Protein AF-A0AA46L7E5-F1 (afdb_monomer_lite)

Sequence (492 aa):
MTQLFRNDEACEFFYNITLTAKQRVIIDELVQMNSEMVGSKPFGYLLYDNNTFPVLTGLNRDFFAENYMAILQAMQTAGTYDSYTLVIEQVVGNGVGIQYSSPRPRHLVINIYNVESYQSRLITPSNLWLVTPSNFGLLVPQPVSEFKLAQLTKILEVLANPSGTYLEITFIEPILPNAVTISGVPASVFRGDTGMLSATVTYSDGNSSTTAEDSGIVTWSSSDESILTIDSSGNFTALDAGSVTATALATSTDPAYGNNISGDATFDISPVVPSSIVVSSFPDTVFADDTGTLTATVTYVDDHVISTSDNPSVVQWTSSNESILTIDSNGAYRAIAGGDVTVTALAVSEDETYDDSVFQTITKTIIAVVPTAVSITTPVLELAVGDTGRTTASVTYNNGIAVSSTDNPSVVNWSSSDSTKASIDANGYYSALAKSDEVTFTATSSENATLSNGATFKITDFDYTKTKLITPSNLWLITPANEGIAVPLETK

Secondary structure (DSSP, 8-state):
--SS--S-HHHHHHHHHHHHHHHHHHHHHHHHHHHHHTT-HHHHHHHHHTT--GGGTTS-HHHHHHHHHHHHHHHHTTTSHHHHHHHHHHHH-TT-EEEEEEEETTEEEEEEE--EEEES--B-TTS-BPPPTT-----EEEEPPHHHHHHHHHHHHHHHGGGTPEEEEEEE----EEEEEEE---S-EETT-EEE-EEEEEETTS-EEETTT-GGG-EEEES-TTTEEE-TTSEEEE-SSEEEEEEEEEE-SSTTT--EEEEEEEEEEEP--EEEEEEPPPPS--BTT-EEE--EEEEETTS-EEETTT-GGGSEEEES-TTTEEE-TTSEEEE-SSEEEEEEEEEE-SSTT---EEEEEEEEEEBPP-EEEEEEE---SEEETT-EEE-EEEEEETTS-EEETTT-GGGEEEEES-TTTEEE-TTSEEEE-S-EEEEEEEEEESS-TT-EEEEEEEEEPP-TTSS-----TT--EEPTT--EE-------

Foldseek 3Di:
DPPDDDPDVVRVVVVVVVVVVVVVVVVVVVVVVVVVLVQALVVQLVCVVVCVDVLLPPFDSSLSSNQVVLLVVLLVVFPDPVSLVSLLCSLQHPPWDWDWDDPDPLEIEIEIEDSWYWDQWDADPVRDTDADPVRRRDGDTDHRDPSSVVSSVSSSVSSSVVVNHHYDYHYDYAKAFDAKDKDFFDPAAAAFDKTFIKIWTAIPVRDIDILVRPLVQWAKDKPDVCQKDADSSRIMHGHHFAKIKMKTWGAGPDVSVGDIYIDIDIHGYHYKWWDEKDKDADDPAAAAFDKDFMKMWTAIPVRDIDILVRPLQQKDKDKPDVCQKDADSSRIMHGHAFDKMKMKIKGTGPDPVDRHIYMDIDMDTHHYKDWDAKDKPADDQEAEAFDKDFIKMWTAIPVRDIDICQVPLLQWDKDKPDVCQKDADSSRIIHGHDFDQWMWIKIAGNRDRVHIDIHIHGYDYDDPPPDDDDDDPDDWDQDPVRDTDDDDDDDD

Organism: Vibrio parahaemolyticus (NCBI:txid670)

InterPro domains:
  IPR003343 Bacterial Ig-like domain, group 2 [PF02368] (180-252)
  IPR003343 Bacterial Ig-like domain, group 2 [SM00635] (176-260)
  IPR003343 Bacterial Ig-like domain, group 2 [SM00635] (273-364)
  IPR008964 Invasin/intimin cell-adhesion fragments [SSF49373] (176-252)
  IPR008964 Invasin/intimin cell-adhesion fragments [SSF49373] (276-349)

pLDDT: mean 83.21, std 15.6, range [32.59, 98.25]

Radius of gyration: 61.09 Å; chains: 1; bounding box: 102×87×182 Å

Structure (mmCIF, N/CA/C/O backbone):
data_AF-A0AA46L7E5-F1
#
_entry.id   AF-A0AA46L7E5-F1
#
loop_
_atom_site.group_PDB
_atom_site.id
_atom_site.type_symbol
_atom_site.label_atom_id
_atom_site.label_alt_id
_atom_site.label_comp_id
_atom_site.label_asym_id
_atom_site.label_entity_id
_atom_site.label_seq_id
_atom_site.pdbx_PDB_ins_code
_atom_site.Cartn_x
_atom_site.Cartn_y
_atom_site.Cartn_z
_atom_site.occupancy
_atom_site.B_iso_or_equiv
_atom_site.auth_seq_id
_atom_site.auth_comp_id
_atom_site.auth_asym_id
_atom_site.auth_atom_id
_atom_site.pdbx_PDB_model_num
ATOM 1 N N . MET A 1 1 ? 42.877 55.327 -77.565 1.00 43.31 1 MET A N 1
ATOM 2 C CA . MET A 1 1 ? 43.910 55.830 -76.632 1.00 43.31 1 MET A CA 1
ATOM 3 C C . MET A 1 1 ? 45.149 56.220 -77.447 1.00 43.31 1 MET A C 1
ATOM 5 O O . MET A 1 1 ? 46.224 55.681 -77.246 1.00 43.31 1 MET A O 1
ATOM 9 N N . THR A 1 2 ? 44.975 57.097 -78.443 1.00 44.97 2 THR A N 1
ATOM 10 C CA . THR A 1 2 ? 45.893 57.180 -79.604 1.00 44.97 2 THR A CA 1
ATOM 11 C C . THR A 1 2 ? 46.382 58.604 -79.880 1.00 44.97 2 THR A C 1
ATOM 13 O O . THR A 1 2 ? 46.751 58.927 -81.001 1.00 44.97 2 THR A O 1
ATOM 16 N N . GLN A 1 3 ? 46.379 59.473 -78.864 1.00 51.75 3 GLN A N 1
ATOM 17 C CA . GLN A 1 3 ? 46.924 60.836 -78.961 1.00 51.75 3 GLN A CA 1
ATOM 18 C C . GLN A 1 3 ? 47.717 61.264 -77.711 1.00 51.75 3 GLN A C 1
ATOM 20 O O . GLN A 1 3 ? 47.753 62.446 -77.389 1.00 51.75 3 GLN A O 1
ATOM 25 N N . LEU A 1 4 ? 48.345 60.331 -76.984 1.00 47.75 4 LEU A N 1
ATOM 26 C CA . LEU A 1 4 ? 49.002 60.657 -75.705 1.00 47.75 4 LEU A CA 1
ATOM 27 C C . LEU A 1 4 ? 50.494 60.320 -75.602 1.00 47.75 4 LEU A C 1
ATOM 29 O O . LEU A 1 4 ? 51.056 60.503 -74.532 1.00 47.75 4 LEU A O 1
ATOM 33 N N . PHE A 1 5 ? 51.165 59.912 -76.684 1.00 53.59 5 PHE A N 1
ATOM 34 C CA . PHE A 1 5 ? 52.595 59.584 -76.628 1.00 53.59 5 PHE A CA 1
ATOM 35 C C . PHE A 1 5 ? 53.311 60.070 -77.898 1.00 53.59 5 PHE A C 1
ATOM 37 O O . PHE A 1 5 ? 53.103 59.532 -78.983 1.00 53.59 5 PHE A O 1
ATOM 44 N N . ARG A 1 6 ? 54.101 61.147 -77.777 1.00 56.53 6 ARG A N 1
ATOM 45 C CA . ARG A 1 6 ? 55.075 61.583 -78.797 1.00 56.53 6 ARG A CA 1
ATOM 46 C C . ARG A 1 6 ? 56.381 60.792 -78.608 1.00 56.53 6 ARG A C 1
ATOM 48 O O . ARG A 1 6 ? 56.635 60.338 -77.499 1.00 56.53 6 ARG A O 1
ATOM 55 N N . ASN A 1 7 ? 57.179 60.656 -79.676 1.00 57.34 7 ASN A N 1
ATOM 56 C CA . ASN A 1 7 ? 58.499 59.994 -79.721 1.00 57.34 7 ASN A CA 1
ATOM 57 C C . ASN A 1 7 ? 59.525 60.640 -78.767 1.00 57.34 7 ASN A C 1
ATOM 59 O O . ASN A 1 7 ? 60.397 61.393 -79.193 1.00 57.34 7 ASN A O 1
ATOM 63 N N . ASP A 1 8 ? 59.399 60.346 -77.483 1.00 62.34 8 ASP A N 1
ATOM 64 C CA . ASP A 1 8 ? 60.359 60.641 -76.426 1.00 62.34 8 ASP A CA 1
ATOM 65 C C . ASP A 1 8 ? 60.754 59.291 -75.801 1.00 62.34 8 ASP A C 1
ATOM 67 O O . ASP A 1 8 ? 59.879 58.442 -75.601 1.00 62.34 8 ASP A O 1
ATOM 71 N N . GLU A 1 9 ? 62.039 59.061 -75.517 1.00 66.19 9 GLU A N 1
ATOM 72 C CA . GLU A 1 9 ? 62.555 57.794 -74.958 1.00 66.19 9 GLU A CA 1
ATOM 73 C C . GLU A 1 9 ? 61.801 57.388 -73.677 1.00 66.19 9 GLU A C 1
ATOM 75 O O . GLU A 1 9 ? 61.562 56.205 -73.422 1.00 66.19 9 GLU A O 1
ATOM 80 N N . ALA A 1 10 ? 61.324 58.372 -72.906 1.00 60.06 10 ALA A N 1
ATOM 81 C CA . ALA A 1 10 ? 60.488 58.134 -71.734 1.00 60.06 10 ALA A CA 1
ATOM 82 C C . ALA A 1 10 ? 59.129 57.492 -72.085 1.00 60.06 10 ALA A C 1
ATOM 84 O O . ALA A 1 10 ? 58.644 56.624 -71.359 1.00 60.06 10 ALA A O 1
ATOM 85 N N . CYS A 1 11 ? 58.509 57.874 -73.204 1.00 58.53 11 CYS A N 1
ATOM 86 C CA . CYS A 1 11 ? 57.233 57.307 -73.645 1.00 58.53 11 CYS A CA 1
ATOM 87 C C . CYS A 1 11 ? 57.388 55.865 -74.145 1.00 58.53 11 CYS A C 1
ATOM 89 O O . CYS A 1 11 ? 56.507 55.043 -73.896 1.00 58.53 11 CYS A O 1
ATOM 91 N N . GLU A 1 12 ? 58.503 55.538 -74.800 1.00 64.88 12 GLU A N 1
ATOM 92 C CA . GLU A 1 12 ? 58.805 54.168 -75.231 1.00 64.88 12 GLU A CA 1
ATOM 93 C C . GLU A 1 12 ? 59.074 53.250 -74.024 1.00 64.88 12 GLU A C 1
ATOM 95 O O . GLU A 1 12 ? 58.585 52.119 -73.975 1.00 64.88 12 GLU A O 1
ATOM 100 N N . PHE A 1 13 ? 59.739 53.767 -72.984 1.00 70.56 13 PHE A N 1
ATOM 101 C CA . PHE A 1 13 ? 59.918 53.077 -71.703 1.00 70.56 13 PHE A CA 1
ATOM 102 C C . PHE A 1 13 ? 58.582 52.788 -70.995 1.00 70.56 13 PHE A C 1
ATOM 104 O O . PHE A 1 13 ? 58.313 51.639 -70.636 1.00 70.56 13 PHE A O 1
ATOM 111 N N . PHE A 1 14 ? 57.698 53.784 -70.846 1.00 66.12 14 PHE A N 1
ATOM 112 C CA . PHE A 1 14 ? 56.373 53.572 -70.243 1.00 66.12 14 PHE A CA 1
ATOM 113 C C . PHE A 1 14 ? 55.465 52.679 -71.099 1.00 66.12 14 PHE A C 1
ATOM 115 O O . PHE A 1 14 ? 54.704 51.879 -70.548 1.00 66.12 14 PHE A O 1
ATOM 122 N N . TYR A 1 15 ? 55.561 52.756 -72.430 1.00 70.94 15 TYR A N 1
ATOM 123 C CA . TYR A 1 15 ? 54.863 51.848 -73.338 1.00 70.94 15 TYR A CA 1
ATOM 124 C C . TYR A 1 15 ? 55.330 50.402 -73.140 1.00 70.94 15 TYR A C 1
ATOM 126 O O . TYR A 1 15 ? 54.492 49.530 -72.924 1.00 70.94 15 TYR A O 1
ATOM 134 N N . ASN A 1 16 ? 56.642 50.150 -73.098 1.00 73.31 16 ASN A N 1
ATOM 135 C CA . ASN A 1 16 ? 57.203 48.814 -72.875 1.00 73.31 16 ASN A CA 1
ATOM 136 C C . ASN A 1 16 ? 56.891 48.261 -71.476 1.00 73.31 16 ASN A C 1
ATOM 138 O O . ASN A 1 16 ? 56.577 47.076 -71.351 1.00 73.31 16 ASN A O 1
ATOM 142 N N . ILE A 1 17 ? 56.887 49.100 -70.432 1.00 71.88 17 ILE A N 1
ATOM 143 C CA . ILE A 1 17 ? 56.414 48.707 -69.093 1.00 71.88 17 ILE A CA 1
ATOM 144 C C . ILE A 1 17 ? 54.936 48.324 -69.139 1.00 71.88 17 ILE A C 1
ATOM 146 O O . ILE A 1 17 ? 54.565 47.272 -68.629 1.00 71.88 17 ILE A O 1
ATOM 150 N N . THR A 1 18 ? 54.092 49.138 -69.777 1.00 68.00 18 THR A N 1
ATOM 151 C CA . THR A 1 18 ? 52.650 48.865 -69.886 1.00 68.00 18 THR A CA 1
ATOM 152 C C . THR A 1 18 ? 52.386 47.588 -70.687 1.00 68.00 18 THR A C 1
ATOM 154 O O . THR A 1 18 ? 51.495 46.813 -70.346 1.00 68.00 18 THR A O 1
ATOM 157 N N . LEU A 1 19 ? 53.173 47.337 -71.734 1.00 68.62 19 LEU A N 1
ATOM 158 C CA . LEU A 1 19 ? 53.066 46.153 -72.583 1.00 68.62 19 LEU A CA 1
ATOM 159 C C . LEU A 1 19 ? 53.529 44.888 -71.843 1.00 68.62 19 LEU A C 1
ATOM 161 O O . LEU A 1 19 ? 52.835 43.875 -71.884 1.00 68.62 19 LEU A O 1
ATOM 165 N N . THR A 1 20 ? 54.620 44.977 -71.078 1.00 70.06 20 THR A N 1
ATOM 166 C CA . THR A 1 20 ? 55.113 43.893 -70.208 1.00 70.06 20 THR A CA 1
ATOM 167 C C . THR A 1 20 ? 54.146 43.614 -69.054 1.00 70.06 20 THR A C 1
ATOM 169 O O . THR A 1 20 ? 53.881 42.457 -68.733 1.00 70.06 20 THR A O 1
ATOM 172 N N . ALA A 1 21 ? 53.572 44.657 -68.446 1.00 62.97 21 ALA A N 1
ATOM 173 C CA . ALA A 1 21 ? 52.558 44.524 -67.405 1.00 62.97 21 ALA A CA 1
ATOM 174 C C . ALA A 1 21 ? 51.291 43.847 -67.950 1.00 62.97 21 ALA A C 1
ATOM 176 O O . ALA A 1 21 ? 50.800 42.907 -67.337 1.00 62.97 21 ALA A O 1
ATOM 177 N N . LYS A 1 22 ? 50.813 44.242 -69.140 1.00 66.25 22 LYS A N 1
ATOM 178 C CA . LYS A 1 22 ? 49.692 43.567 -69.816 1.00 66.25 22 LYS A CA 1
ATOM 179 C C . LYS A 1 22 ? 49.995 42.108 -70.148 1.00 66.25 22 LYS A C 1
ATOM 181 O O . LYS A 1 22 ? 49.126 41.268 -69.966 1.00 66.25 22 LYS A O 1
ATOM 186 N N . GLN A 1 23 ? 51.203 41.794 -70.617 1.00 66.94 23 GLN A N 1
ATOM 187 C CA . GLN A 1 23 ? 51.601 40.408 -70.885 1.00 66.94 23 GLN A CA 1
ATOM 188 C C . GLN A 1 23 ? 51.625 39.559 -69.612 1.00 66.94 23 GLN A C 1
ATOM 190 O O . GLN A 1 23 ? 51.141 38.433 -69.644 1.00 66.94 23 GLN A O 1
ATOM 195 N N . ARG A 1 24 ? 52.135 40.092 -68.492 1.00 66.31 24 ARG A N 1
ATOM 196 C CA . ARG A 1 24 ? 52.087 39.395 -67.198 1.00 66.31 24 ARG A CA 1
ATOM 197 C C . ARG A 1 24 ? 50.654 39.153 -66.732 1.00 66.31 24 ARG A C 1
ATOM 199 O O . ARG A 1 24 ? 50.342 38.020 -66.409 1.00 66.31 24 ARG A O 1
ATOM 206 N N . VAL A 1 25 ? 49.782 40.162 -66.807 1.00 69.31 25 VAL A N 1
ATOM 207 C CA . VAL A 1 25 ? 48.358 40.015 -66.454 1.00 69.31 25 VAL A CA 1
ATOM 208 C C . VAL A 1 25 ? 47.678 38.943 -67.308 1.00 69.31 25 VAL A C 1
ATOM 210 O O . VAL A 1 25 ? 46.998 38.091 -66.760 1.00 69.31 25 VAL A O 1
ATOM 213 N N . ILE A 1 26 ? 47.921 38.913 -68.623 1.00 68.88 26 ILE A N 1
ATOM 214 C CA . ILE A 1 26 ? 47.362 37.877 -69.508 1.00 68.88 26 ILE A CA 1
ATOM 215 C C . ILE A 1 26 ? 47.896 36.483 -69.152 1.00 68.88 26 ILE A C 1
ATOM 217 O O . ILE A 1 26 ? 47.147 35.516 -69.203 1.00 68.88 26 ILE A O 1
ATOM 221 N N . ILE A 1 27 ? 49.182 36.347 -68.810 1.00 66.44 27 ILE A N 1
ATOM 222 C CA . ILE A 1 27 ? 49.752 35.058 -68.391 1.00 66.44 27 ILE A CA 1
ATOM 223 C C . ILE A 1 27 ? 49.135 34.607 -67.066 1.00 66.44 27 ILE A C 1
ATOM 225 O O . ILE A 1 27 ? 48.743 33.449 -66.962 1.00 66.44 27 ILE A O 1
ATOM 229 N N . ASP A 1 28 ? 49.015 35.503 -66.089 1.00 68.25 28 ASP A N 1
ATOM 230 C CA . ASP A 1 28 ? 48.413 35.201 -64.791 1.00 68.25 28 ASP A CA 1
ATOM 231 C C . ASP A 1 28 ? 46.927 34.833 -64.953 1.00 68.25 28 ASP A C 1
ATOM 233 O O . ASP A 1 28 ? 46.488 33.833 -64.394 1.00 68.25 28 ASP A O 1
ATOM 237 N N . GLU A 1 29 ? 46.183 35.549 -65.804 1.00 66.62 29 GLU A N 1
ATOM 238 C CA . GLU A 1 29 ? 44.801 35.223 -66.181 1.00 66.62 29 GLU A CA 1
ATOM 239 C C . GLU A 1 29 ? 44.703 33.883 -66.922 1.00 66.62 29 GLU A C 1
ATOM 241 O O . GLU A 1 29 ? 43.792 33.114 -66.653 1.00 66.62 29 GLU A O 1
ATOM 246 N N . LEU A 1 30 ? 45.634 33.545 -67.820 1.00 65.19 30 LEU A N 1
ATOM 247 C CA . LEU A 1 30 ? 45.644 32.251 -68.516 1.00 65.19 30 LEU A CA 1
ATOM 248 C C . LEU A 1 30 ? 46.002 31.090 -67.585 1.00 65.19 30 LEU A C 1
ATOM 250 O O . LEU A 1 30 ? 45.435 30.008 -67.716 1.00 65.19 30 LEU A O 1
ATOM 254 N N . VAL A 1 31 ? 46.933 31.293 -66.650 1.00 69.12 31 VAL A N 1
ATOM 255 C CA . VAL A 1 31 ? 47.264 30.314 -65.606 1.00 69.12 31 VAL A CA 1
ATOM 256 C C . VAL A 1 31 ? 46.072 30.135 -64.678 1.00 69.12 31 VAL A C 1
ATOM 258 O O . VAL A 1 31 ? 45.721 28.998 -64.368 1.00 69.12 31 VAL A O 1
ATOM 261 N N . GLN A 1 32 ? 45.412 31.231 -64.305 1.00 69.00 32 GLN A N 1
ATOM 262 C CA . GLN A 1 32 ? 44.187 31.210 -63.525 1.00 69.00 32 GLN A CA 1
ATOM 263 C C . GLN A 1 32 ? 43.074 30.474 -64.280 1.00 69.00 32 GLN A C 1
ATOM 265 O O . GLN A 1 32 ? 42.557 29.494 -63.759 1.00 69.00 32 GLN A O 1
ATOM 270 N N . MET A 1 33 ? 42.786 30.826 -65.533 1.00 66.19 33 MET A N 1
ATOM 271 C CA . MET A 1 33 ? 41.812 30.134 -66.383 1.00 66.19 33 MET A CA 1
ATOM 272 C C . MET A 1 33 ? 42.155 28.654 -66.549 1.00 66.19 33 MET A C 1
ATOM 274 O O . MET A 1 33 ? 41.268 27.814 -66.500 1.00 66.19 33 MET A O 1
ATOM 278 N N . ASN A 1 34 ? 43.429 28.300 -66.722 1.00 68.62 34 ASN A N 1
ATOM 279 C CA . ASN A 1 34 ? 43.850 26.904 -66.794 1.00 68.62 34 ASN A CA 1
ATOM 280 C C . ASN A 1 34 ? 43.632 26.182 -65.457 1.00 68.62 34 ASN A C 1
ATOM 282 O O . ASN A 1 34 ? 43.155 25.054 -65.451 1.00 68.62 34 ASN A O 1
ATOM 286 N N . SER A 1 35 ? 43.927 26.832 -64.331 1.00 66.12 35 SER A N 1
ATOM 287 C CA . SER A 1 35 ? 43.654 26.287 -62.997 1.00 66.12 35 SER A CA 1
ATOM 288 C C . SER A 1 35 ? 42.159 26.200 -62.678 1.00 66.12 35 SER A C 1
ATOM 290 O O . SER A 1 35 ? 41.757 25.310 -61.947 1.00 66.12 35 SER A O 1
ATOM 292 N N . GLU A 1 36 ? 41.333 27.067 -63.266 1.00 69.12 36 GLU A N 1
ATOM 293 C CA . GLU A 1 36 ? 39.870 27.037 -63.167 1.00 69.12 36 GLU A CA 1
ATOM 294 C C . GLU A 1 36 ? 39.262 25.991 -64.120 1.00 69.12 36 GLU A C 1
ATOM 296 O O . GLU A 1 36 ? 38.233 25.388 -63.818 1.00 69.12 36 GLU A O 1
ATOM 301 N N . MET A 1 37 ? 39.906 25.730 -65.265 1.00 72.88 37 MET A N 1
ATOM 302 C CA . MET A 1 37 ? 39.541 24.649 -66.185 1.00 72.88 37 MET A CA 1
ATOM 303 C C . MET A 1 37 ? 39.915 23.275 -65.622 1.00 72.88 37 MET A C 1
ATOM 305 O O . MET A 1 37 ? 39.146 22.321 -65.777 1.00 72.88 37 MET A O 1
ATOM 309 N N . VAL A 1 38 ? 41.072 23.153 -64.969 1.00 74.12 38 VAL A N 1
ATOM 310 C CA . VAL A 1 38 ? 41.495 21.934 -64.273 1.00 74.12 38 VAL A CA 1
ATOM 311 C C . VAL A 1 38 ? 40.692 21.801 -62.978 1.00 74.12 38 VAL A C 1
ATOM 313 O O . VAL A 1 38 ? 40.828 22.572 -62.045 1.00 74.12 38 VAL A O 1
ATOM 316 N N . GLY A 1 39 ? 39.832 20.796 -62.933 1.00 70.88 39 GLY A N 1
ATOM 317 C CA . GLY A 1 39 ? 38.828 20.572 -61.894 1.00 70.88 39 GLY A CA 1
ATOM 318 C C . GLY A 1 39 ? 37.411 20.857 -62.385 1.00 70.88 39 GLY A C 1
ATOM 319 O O . GLY A 1 39 ? 36.447 20.518 -61.704 1.00 70.88 39 GLY A O 1
ATOM 320 N N . SER A 1 40 ? 37.259 21.429 -63.585 1.00 81.31 40 SER A N 1
ATOM 321 C CA . SER A 1 40 ? 35.950 21.721 -64.159 1.00 81.31 40 SER A CA 1
ATOM 322 C C . SER A 1 40 ? 35.300 20.482 -64.787 1.00 81.31 40 SER A C 1
ATOM 324 O O . SER A 1 40 ? 35.939 19.676 -65.472 1.00 81.31 40 SER A O 1
ATOM 326 N N . LYS A 1 41 ? 33.976 20.374 -64.630 1.00 84.62 41 LYS A N 1
ATOM 327 C CA . LYS A 1 41 ? 33.160 19.322 -65.256 1.00 84.62 41 LYS A CA 1
ATOM 328 C C . LYS A 1 41 ? 33.335 19.246 -66.788 1.00 84.62 41 LYS A C 1
ATOM 330 O O . LYS A 1 41 ? 33.480 18.138 -67.304 1.00 84.62 41 LYS A O 1
ATOM 335 N N . PRO A 1 42 ? 33.382 20.370 -67.543 1.00 85.12 42 PRO A N 1
ATOM 336 C CA . PRO A 1 42 ? 33.633 20.340 -68.987 1.00 85.12 42 PRO A CA 1
ATOM 337 C C . PRO A 1 42 ? 34.964 19.694 -69.376 1.00 85.12 42 PRO A C 1
ATOM 339 O O . PRO A 1 42 ? 35.022 18.971 -70.370 1.00 85.12 42 PRO A O 1
ATOM 342 N N . PHE A 1 43 ? 36.024 19.915 -68.595 1.00 84.75 43 PHE A N 1
ATOM 343 C CA . PHE A 1 43 ? 37.308 19.271 -68.853 1.00 84.75 43 PHE A CA 1
ATOM 344 C C . PHE A 1 43 ? 37.246 17.765 -68.574 1.00 84.75 43 PHE A C 1
ATOM 346 O O . PHE A 1 43 ? 37.722 16.970 -69.383 1.00 84.75 43 PHE A O 1
ATOM 353 N N . GLY A 1 44 ? 36.570 17.355 -67.497 1.00 85.38 44 GLY A N 1
ATOM 354 C CA . GLY A 1 44 ? 36.298 15.944 -67.214 1.00 85.38 44 GLY A CA 1
ATOM 355 C C . GLY A 1 44 ? 35.555 15.234 -68.356 1.00 85.38 44 GLY A C 1
ATOM 356 O O . GLY A 1 44 ? 35.939 14.135 -68.757 1.00 85.38 44 GLY A O 1
ATOM 357 N N . TYR A 1 45 ? 34.550 15.887 -68.949 1.00 86.50 45 TYR A N 1
ATOM 358 C CA . TYR A 1 45 ? 33.862 15.372 -70.137 1.00 86.50 45 TYR A CA 1
ATOM 359 C C . TYR A 1 45 ? 34.788 15.189 -71.333 1.00 86.50 45 TYR A C 1
ATOM 361 O O . TYR A 1 45 ? 34.729 14.157 -71.994 1.00 86.50 45 TYR A O 1
ATOM 369 N N . LEU A 1 46 ? 35.663 16.161 -71.594 1.00 86.00 46 LEU A N 1
ATOM 370 C CA . LEU A 1 46 ? 36.619 16.073 -72.691 1.00 86.00 46 LEU A CA 1
ATOM 371 C C . LEU A 1 46 ? 37.563 14.876 -72.514 1.00 86.00 46 LEU A C 1
ATOM 373 O O . LEU A 1 46 ? 37.830 14.159 -73.478 1.00 86.00 46 LEU A O 1
ATOM 377 N N . LEU A 1 47 ? 38.048 14.637 -71.293 1.00 86.38 47 LEU A N 1
ATOM 378 C CA . LEU A 1 47 ? 38.907 13.491 -70.989 1.00 86.38 47 LEU A CA 1
ATOM 379 C C . LEU A 1 47 ? 38.188 12.157 -71.227 1.00 86.38 47 LEU A C 1
ATOM 381 O O . LEU A 1 47 ? 38.783 11.234 -71.795 1.00 86.38 47 LEU A O 1
ATOM 385 N N . TYR A 1 48 ? 36.916 12.080 -70.825 1.00 86.19 48 TYR A N 1
ATOM 386 C CA . TYR A 1 48 ? 36.068 10.906 -71.020 1.00 86.19 48 TYR A CA 1
ATOM 387 C C . TYR A 1 48 ? 35.779 10.644 -72.501 1.00 86.19 48 TYR A C 1
ATOM 389 O O . TYR A 1 48 ? 36.026 9.544 -72.990 1.00 86.19 48 TYR A O 1
ATOM 397 N N . ASP A 1 49 ? 35.310 11.660 -73.230 1.00 86.56 49 ASP A N 1
ATOM 398 C CA . ASP A 1 49 ? 34.882 11.543 -74.630 1.00 86.56 49 ASP A CA 1
ATOM 399 C C . ASP A 1 49 ? 36.050 11.188 -75.562 1.00 86.56 49 ASP A C 1
ATOM 401 O O . ASP A 1 49 ? 35.869 10.473 -76.546 1.00 86.56 49 ASP A O 1
ATOM 405 N N . ASN A 1 50 ? 37.269 11.628 -75.226 1.00 87.50 50 ASN A N 1
ATOM 406 C CA . ASN A 1 50 ? 38.488 11.246 -75.944 1.00 87.50 50 ASN A CA 1
ATOM 407 C C . ASN A 1 50 ? 39.041 9.868 -75.535 1.00 87.50 50 ASN A C 1
ATOM 409 O O . ASN A 1 50 ? 40.104 9.481 -76.014 1.00 87.50 50 ASN A O 1
ATOM 413 N N . ASN A 1 51 ? 38.354 9.131 -74.652 1.00 82.88 51 ASN A N 1
ATOM 414 C CA . ASN A 1 51 ? 38.782 7.833 -74.128 1.00 82.88 51 ASN A CA 1
ATOM 415 C C . ASN A 1 51 ? 40.235 7.854 -73.612 1.00 82.88 51 ASN A C 1
ATOM 417 O O . ASN A 1 51 ? 41.020 6.935 -73.854 1.00 82.88 51 ASN A O 1
ATOM 421 N N . THR A 1 52 ? 40.605 8.934 -72.912 1.00 85.06 52 THR A N 1
ATOM 422 C CA . THR A 1 52 ? 41.993 9.180 -72.474 1.00 85.06 52 THR A CA 1
ATOM 423 C C . THR A 1 52 ? 42.490 8.085 -71.520 1.00 85.06 52 THR A C 1
ATOM 425 O O . THR A 1 52 ? 43.682 7.786 -71.483 1.00 85.06 52 THR A O 1
ATOM 428 N N . PHE A 1 53 ? 41.571 7.441 -70.790 1.00 82.31 53 PHE A N 1
ATOM 429 C CA . PHE A 1 53 ? 41.854 6.357 -69.849 1.00 82.31 53 PHE A CA 1
ATOM 430 C C . PHE A 1 53 ? 41.054 5.097 -70.219 1.00 82.31 53 PHE A C 1
ATOM 432 O O . PHE A 1 53 ? 39.973 4.877 -69.672 1.00 82.31 53 PHE A O 1
ATOM 439 N N . PRO A 1 54 ? 41.581 4.228 -71.106 1.00 80.12 54 PRO A N 1
ATOM 440 C CA . PRO A 1 54 ? 40.865 3.037 -71.576 1.00 80.12 54 PRO A CA 1
ATOM 441 C C . PRO A 1 54 ? 40.452 2.063 -70.462 1.00 80.12 54 PRO A C 1
ATOM 443 O O . PRO A 1 54 ? 39.486 1.317 -70.608 1.00 80.12 54 PRO A O 1
ATOM 446 N N . VAL A 1 55 ? 41.166 2.069 -69.332 1.00 79.31 55 VAL A N 1
ATOM 447 C CA . VAL A 1 55 ? 40.863 1.227 -68.160 1.00 79.31 55 VAL A CA 1
ATOM 448 C C . VAL A 1 55 ? 39.613 1.672 -67.395 1.00 79.31 55 VAL A C 1
ATOM 450 O O . VAL A 1 55 ? 39.065 0.886 -66.637 1.00 79.31 55 VAL A O 1
ATOM 453 N N . LEU A 1 56 ? 39.141 2.903 -67.613 1.00 81.69 56 LEU A N 1
ATOM 454 C CA . LEU A 1 56 ? 37.925 3.458 -67.006 1.00 81.69 56 LEU A CA 1
ATOM 455 C C . LEU A 1 56 ? 36.718 3.393 -67.959 1.00 81.69 56 LEU A C 1
ATOM 457 O O . LEU A 1 56 ? 35.711 4.083 -67.773 1.00 81.69 56 LEU A O 1
ATOM 461 N N . THR A 1 57 ? 36.814 2.566 -69.002 1.00 72.50 57 THR A N 1
ATOM 462 C CA . THR A 1 57 ? 35.724 2.344 -69.953 1.00 72.50 57 THR A CA 1
ATOM 463 C C . THR A 1 57 ? 34.513 1.725 -69.250 1.00 72.50 57 THR A C 1
ATOM 465 O O . THR A 1 57 ? 34.626 0.808 -68.441 1.00 72.50 57 THR A O 1
ATOM 468 N N . GLY A 1 58 ? 33.321 2.258 -69.530 1.00 77.19 58 GLY A N 1
ATOM 469 C CA . GLY A 1 58 ? 32.078 1.806 -68.896 1.00 77.19 58 GLY A CA 1
ATOM 470 C C . GLY A 1 58 ? 31.734 2.482 -67.562 1.00 77.19 58 GLY A C 1
ATOM 471 O O . GLY A 1 58 ? 30.733 2.096 -66.946 1.00 77.19 58 GLY A O 1
ATOM 472 N N . LEU A 1 59 ? 32.508 3.490 -67.131 1.00 87.62 59 LEU A N 1
ATOM 473 C CA . LEU A 1 59 ? 32.025 4.471 -66.156 1.00 87.62 59 LEU A CA 1
ATOM 474 C C . LEU A 1 59 ? 30.978 5.389 -66.789 1.00 87.62 59 LEU A C 1
ATOM 476 O O . LEU A 1 59 ? 31.013 5.640 -67.990 1.00 87.62 59 LEU A O 1
ATOM 480 N N . ASN A 1 60 ? 30.050 5.922 -66.004 1.00 92.00 60 ASN A N 1
ATOM 481 C CA . ASN A 1 60 ? 29.123 6.941 -66.480 1.00 92.00 60 ASN A CA 1
ATOM 482 C C . ASN A 1 60 ? 29.855 8.266 -66.749 1.00 92.00 60 ASN A C 1
ATOM 484 O O . ASN A 1 60 ? 30.674 8.704 -65.944 1.00 92.00 60 ASN A O 1
ATOM 488 N N . ARG A 1 61 ? 29.529 8.905 -67.877 1.00 88.75 61 ARG A N 1
ATOM 489 C CA . ARG A 1 61 ? 30.167 10.143 -68.343 1.00 88.75 61 ARG A CA 1
ATOM 490 C C . ARG A 1 61 ? 30.065 11.292 -67.335 1.00 88.75 61 ARG A C 1
ATOM 492 O O . ARG A 1 61 ? 31.059 11.970 -67.092 1.00 88.75 61 ARG A O 1
ATOM 499 N N . ASP A 1 62 ? 28.887 11.504 -66.752 1.00 87.69 62 ASP A N 1
ATOM 500 C CA . ASP A 1 62 ? 28.660 12.559 -65.756 1.00 87.69 62 ASP A CA 1
ATOM 501 C C . ASP A 1 62 ? 29.377 12.244 -64.450 1.00 87.69 62 ASP A C 1
ATOM 503 O O . ASP A 1 62 ? 30.085 13.096 -63.920 1.00 87.69 62 ASP A O 1
ATOM 507 N N . PHE A 1 63 ? 29.280 10.996 -63.991 1.00 88.38 63 PHE A N 1
ATOM 508 C CA . PHE A 1 63 ? 29.973 10.542 -62.791 1.00 88.38 63 PHE A CA 1
ATOM 509 C C . PHE A 1 63 ? 31.496 10.699 -62.904 1.00 88.38 63 PHE A C 1
ATOM 511 O O . PHE A 1 63 ? 32.135 11.208 -61.984 1.00 88.38 63 PHE A O 1
ATOM 518 N N . PHE A 1 64 ? 32.090 10.296 -64.031 1.00 88.19 64 PHE A N 1
ATOM 519 C CA . PHE A 1 64 ? 33.522 10.467 -64.261 1.00 88.19 64 PHE A CA 1
ATOM 520 C C . PHE A 1 64 ? 33.897 11.949 -64.255 1.00 88.19 64 PHE A C 1
ATOM 522 O O . PHE A 1 64 ? 34.816 12.337 -63.543 1.00 88.19 64 PHE A O 1
ATOM 529 N N . ALA A 1 65 ? 33.163 12.793 -64.985 1.00 86.00 65 ALA A N 1
ATOM 530 C CA . ALA A 1 65 ? 33.461 14.220 -65.067 1.00 86.00 65 ALA A CA 1
ATOM 531 C C . ALA A 1 65 ? 33.361 14.959 -63.719 1.00 86.00 65 ALA A C 1
ATOM 533 O O . ALA A 1 65 ? 34.027 15.974 -63.543 1.00 86.00 65 ALA A O 1
ATOM 534 N N . GLU A 1 66 ? 32.567 14.461 -62.769 1.00 87.12 66 GLU A N 1
ATOM 535 C CA . GLU A 1 66 ? 32.462 15.019 -61.411 1.00 87.12 66 GLU A CA 1
ATOM 536 C C . GLU A 1 66 ? 33.600 14.575 -60.483 1.00 87.12 66 GLU A C 1
ATOM 538 O O . GLU A 1 66 ? 33.964 15.312 -59.572 1.00 87.12 66 GLU A O 1
ATOM 543 N N . ASN A 1 67 ? 34.184 13.397 -60.718 1.00 88.06 67 ASN A N 1
ATOM 544 C CA . ASN A 1 67 ? 35.129 12.766 -59.789 1.00 88.06 67 ASN A CA 1
ATOM 545 C C . ASN A 1 67 ? 36.550 12.604 -60.357 1.00 88.06 67 ASN A C 1
ATOM 547 O O . ASN A 1 67 ? 37.446 12.143 -59.649 1.00 88.06 67 ASN A O 1
ATOM 551 N N . TYR A 1 68 ? 36.790 12.976 -61.621 1.00 87.94 68 TYR A N 1
ATOM 552 C CA . TYR A 1 68 ? 38.025 12.630 -62.331 1.00 87.94 68 TYR A CA 1
ATOM 553 C C . TYR A 1 68 ? 39.299 13.123 -61.637 1.00 87.94 68 TYR A C 1
ATOM 555 O O . TYR A 1 68 ? 40.300 12.422 -61.683 1.00 87.94 68 TYR A O 1
ATOM 563 N N . MET A 1 69 ? 39.290 14.277 -60.964 1.00 87.12 69 MET A N 1
ATOM 564 C CA . MET A 1 69 ? 40.481 14.775 -60.264 1.00 87.12 69 MET A CA 1
ATOM 565 C C . MET A 1 69 ? 40.941 13.821 -59.157 1.00 87.12 69 MET A C 1
ATOM 567 O O . MET A 1 69 ? 42.118 13.463 -59.114 1.00 87.12 69 MET A O 1
ATOM 571 N N . ALA A 1 70 ? 40.013 13.355 -58.317 1.00 86.44 70 ALA A N 1
ATOM 572 C CA . ALA A 1 70 ? 40.315 12.386 -57.268 1.00 86.44 70 ALA A CA 1
ATOM 573 C C . ALA A 1 70 ? 40.734 11.036 -57.862 1.00 86.44 70 ALA A C 1
ATOM 575 O O . ALA A 1 70 ? 41.686 10.425 -57.386 1.00 86.44 70 ALA A O 1
ATOM 576 N N . ILE A 1 71 ? 40.083 10.605 -58.951 1.00 86.50 71 ILE A N 1
ATOM 577 C CA . ILE A 1 71 ? 40.456 9.379 -59.670 1.00 86.50 71 ILE A CA 1
ATOM 578 C C . ILE A 1 71 ? 41.899 9.477 -60.179 1.00 86.50 71 ILE A C 1
ATOM 580 O O . ILE A 1 71 ? 42.692 8.570 -59.950 1.00 86.50 71 ILE A O 1
ATOM 584 N N . LEU A 1 72 ? 42.269 10.582 -60.831 1.00 86.69 72 LEU A N 1
ATOM 585 C CA . LEU A 1 72 ? 43.622 10.788 -61.348 1.00 86.69 72 LEU A CA 1
ATOM 586 C C . LEU A 1 72 ? 44.658 10.841 -60.228 1.00 86.69 72 LEU A C 1
ATOM 588 O O . LEU A 1 72 ? 45.731 10.257 -60.368 1.00 86.69 72 LEU A O 1
ATOM 592 N N . GLN A 1 73 ? 44.339 11.505 -59.118 1.00 87.06 73 GLN A N 1
ATOM 593 C CA . GLN A 1 73 ? 45.215 11.561 -57.954 1.00 87.06 73 GLN A CA 1
ATOM 594 C C . GLN A 1 73 ? 45.404 10.173 -57.327 1.00 87.06 73 GLN A C 1
ATOM 596 O O . GLN A 1 73 ? 46.534 9.781 -57.048 1.00 87.06 73 GLN A O 1
ATOM 601 N N . ALA A 1 74 ? 44.336 9.386 -57.193 1.00 87.06 74 ALA A N 1
ATOM 602 C CA . ALA A 1 74 ? 44.415 8.013 -56.707 1.00 87.06 74 ALA A CA 1
ATOM 603 C C . ALA A 1 74 ? 45.190 7.093 -57.663 1.00 87.06 74 ALA A C 1
ATOM 605 O O . ALA A 1 74 ? 45.948 6.235 -57.218 1.00 87.06 74 ALA A O 1
ATOM 606 N N . MET A 1 75 ? 45.070 7.293 -58.981 1.00 83.50 75 MET A N 1
ATOM 607 C CA . MET A 1 75 ? 45.837 6.538 -59.978 1.00 83.50 75 MET A CA 1
ATOM 608 C C . MET A 1 75 ? 47.349 6.801 -59.897 1.00 83.50 75 MET A C 1
ATOM 610 O O . MET A 1 75 ? 48.128 5.919 -60.256 1.00 83.50 75 MET A O 1
ATOM 614 N N . GLN A 1 76 ? 47.788 7.972 -59.416 1.00 85.69 76 GLN A N 1
ATOM 615 C CA . GLN A 1 76 ? 49.217 8.270 -59.229 1.00 85.69 76 GLN A CA 1
ATOM 616 C C . GLN A 1 76 ? 49.851 7.438 -58.105 1.00 85.69 76 GLN A C 1
ATOM 618 O O . GLN A 1 76 ? 51.031 7.103 -58.188 1.00 85.69 76 GLN A O 1
ATOM 623 N N . THR A 1 77 ? 49.077 7.086 -57.077 1.00 83.94 77 THR A N 1
ATOM 624 C CA . THR A 1 77 ? 49.512 6.292 -55.915 1.00 83.94 77 THR A CA 1
ATOM 625 C C . THR A 1 77 ? 48.750 4.965 -55.809 1.00 83.94 77 THR A C 1
ATOM 627 O O . THR A 1 77 ? 48.522 4.452 -54.710 1.00 83.94 77 THR A O 1
ATOM 630 N N . ALA A 1 78 ? 48.350 4.405 -56.956 1.00 78.00 78 ALA A N 1
ATOM 631 C CA . ALA A 1 78 ? 47.484 3.233 -57.037 1.00 78.00 78 ALA A CA 1
ATOM 632 C C . ALA A 1 78 ? 48.020 2.038 -56.229 1.00 78.00 78 ALA A C 1
ATOM 634 O O . ALA A 1 78 ? 49.214 1.732 -56.246 1.00 78.00 78 ALA A O 1
ATOM 635 N N . GLY A 1 79 ? 47.114 1.341 -55.539 1.00 72.94 79 GLY A N 1
ATOM 636 C CA . GLY A 1 79 ? 47.440 0.183 -54.702 1.00 72.94 79 GLY A CA 1
ATOM 637 C C . GLY A 1 79 ? 47.770 0.518 -53.244 1.00 72.94 79 GLY A C 1
ATOM 638 O O . GLY A 1 79 ? 48.062 -0.395 -52.473 1.00 72.94 79 GLY A O 1
ATOM 639 N N . THR A 1 80 ? 47.702 1.791 -52.845 1.00 84.12 80 THR A N 1
ATOM 640 C CA . THR A 1 80 ? 47.863 2.238 -51.449 1.00 84.12 80 THR A CA 1
ATOM 641 C C . THR A 1 80 ? 46.509 2.466 -50.775 1.00 84.12 80 THR A C 1
ATOM 643 O O . THR A 1 80 ? 45.540 2.812 -51.449 1.00 84.12 80 THR A O 1
ATOM 646 N N . TYR A 1 81 ? 46.426 2.322 -49.448 1.00 86.56 81 TYR A N 1
ATOM 647 C CA . TYR A 1 81 ? 45.195 2.630 -48.701 1.00 86.56 81 TYR A CA 1
ATOM 648 C C . TYR A 1 81 ? 44.727 4.071 -48.922 1.00 86.56 81 TYR A C 1
ATOM 650 O O . TYR A 1 81 ? 43.541 4.284 -49.148 1.00 86.56 81 TYR A O 1
ATOM 658 N N . ASP A 1 82 ? 45.654 5.027 -49.007 1.00 87.25 82 ASP A N 1
ATOM 659 C CA . ASP A 1 82 ? 45.337 6.431 -49.288 1.00 87.25 82 ASP A CA 1
ATOM 660 C C . ASP A 1 82 ? 44.637 6.616 -50.642 1.00 87.25 82 ASP A C 1
ATOM 662 O O . ASP A 1 82 ? 43.699 7.403 -50.751 1.00 87.25 82 ASP A O 1
ATOM 666 N N . SER A 1 83 ? 45.041 5.858 -51.672 1.00 87.31 83 SER A N 1
ATOM 667 C CA . SER A 1 83 ? 44.393 5.916 -52.990 1.00 87.31 83 SER A CA 1
ATOM 668 C C . SER A 1 83 ? 42.942 5.425 -52.959 1.00 87.31 83 SER A C 1
ATOM 670 O O . SER A 1 83 ? 42.085 6.018 -53.614 1.00 87.31 83 SER A O 1
ATOM 672 N N . TYR A 1 84 ? 42.642 4.387 -52.171 1.00 89.62 84 TYR A N 1
ATOM 673 C CA . TYR A 1 84 ? 41.275 3.889 -52.007 1.00 89.62 84 TYR A CA 1
ATOM 674 C C . TYR A 1 84 ? 40.436 4.849 -51.154 1.00 89.62 84 TYR A C 1
ATOM 676 O O . TYR A 1 84 ? 39.330 5.199 -51.561 1.00 89.62 84 TYR A O 1
ATOM 684 N N . THR A 1 85 ? 40.981 5.341 -50.034 1.00 88.38 85 THR A N 1
ATOM 685 C CA . THR A 1 85 ? 40.307 6.295 -49.136 1.00 88.38 85 THR A CA 1
ATOM 686 C C . THR A 1 85 ? 39.886 7.552 -49.891 1.00 88.38 85 THR A C 1
ATOM 688 O O . THR A 1 85 ? 38.723 7.934 -49.825 1.00 88.38 85 THR A O 1
ATOM 691 N N . LEU A 1 86 ? 40.792 8.136 -50.684 1.00 87.44 86 LEU A N 1
ATOM 692 C CA . LEU A 1 86 ? 40.535 9.374 -51.423 1.00 87.44 86 LEU A CA 1
ATOM 693 C C . LEU A 1 86 ? 39.333 9.260 -52.372 1.00 87.44 86 LEU A C 1
ATOM 695 O O . LEU A 1 86 ? 38.506 10.165 -52.451 1.00 87.44 86 LEU A O 1
ATOM 699 N N . VAL A 1 87 ? 39.229 8.152 -53.111 1.00 87.94 87 VAL A N 1
ATOM 700 C CA . VAL A 1 87 ? 38.114 7.946 -54.047 1.00 87.94 87 VAL A CA 1
ATOM 701 C C . VAL A 1 87 ? 36.819 7.640 -53.296 1.00 87.94 87 VAL A C 1
ATOM 703 O O . VAL A 1 87 ? 35.765 8.135 -53.693 1.00 87.94 87 VAL A O 1
ATOM 706 N N . ILE A 1 88 ? 36.883 6.854 -52.216 1.00 87.94 88 ILE A N 1
ATOM 707 C CA . ILE A 1 88 ? 35.709 6.528 -51.397 1.00 87.94 88 ILE A CA 1
ATOM 708 C C . ILE A 1 88 ? 35.132 7.805 -50.769 1.00 87.94 88 ILE A C 1
ATOM 710 O O . ILE A 1 88 ? 33.944 8.065 -50.938 1.00 87.94 88 ILE A O 1
ATOM 714 N N . GLU A 1 89 ? 35.958 8.642 -50.140 1.00 85.31 89 GLU A N 1
ATOM 715 C CA . GLU A 1 89 ? 35.534 9.920 -49.548 1.00 85.31 89 GLU A CA 1
ATOM 716 C C . GLU A 1 89 ? 34.994 10.899 -50.598 1.00 85.31 89 GLU A C 1
ATOM 718 O O . GLU A 1 89 ? 33.982 11.557 -50.364 1.00 85.31 89 GLU A O 1
ATOM 723 N N . GLN A 1 90 ? 35.604 10.966 -51.787 1.00 85.12 90 GLN A N 1
ATOM 724 C CA . GLN A 1 90 ? 35.124 11.844 -52.858 1.00 85.12 90 GLN A CA 1
ATOM 725 C C . GLN A 1 90 ? 33.728 11.442 -53.362 1.00 85.12 90 GLN A C 1
ATOM 727 O O . GLN A 1 90 ? 32.912 12.308 -53.685 1.00 85.12 90 GLN A O 1
ATOM 732 N N . VAL A 1 91 ? 33.456 10.138 -53.467 1.00 84.50 91 VAL A N 1
ATOM 733 C CA . VAL A 1 91 ? 32.201 9.632 -54.042 1.00 84.50 91 VAL A CA 1
ATOM 734 C C . VAL A 1 91 ? 31.082 9.544 -53.004 1.00 84.50 91 VAL A C 1
ATOM 736 O O . VAL A 1 91 ? 29.934 9.867 -53.321 1.00 84.50 91 VAL A O 1
ATOM 739 N N . VAL A 1 92 ? 31.401 9.085 -51.794 1.00 81.00 92 VAL A N 1
ATOM 740 C CA . VAL A 1 92 ? 30.435 8.853 -50.709 1.00 81.00 92 VAL A CA 1
ATOM 741 C C . VAL A 1 92 ? 30.244 10.106 -49.851 1.00 81.00 92 VAL A C 1
ATOM 743 O O . VAL A 1 92 ? 29.142 10.364 -49.379 1.00 81.00 92 VAL A O 1
ATOM 746 N N . GLY A 1 93 ? 31.279 10.933 -49.713 1.00 75.50 93 GLY A N 1
ATOM 747 C CA . GLY A 1 93 ? 31.293 12.127 -48.875 1.00 75.50 93 GLY A CA 1
ATOM 748 C C . GLY A 1 93 ? 32.217 11.992 -47.662 1.00 75.50 93 GLY A C 1
ATOM 749 O O . GLY A 1 93 ? 32.678 10.908 -47.301 1.00 75.50 93 GLY A O 1
ATOM 750 N N . ASN A 1 94 ? 32.480 13.127 -47.013 1.00 67.12 94 ASN A N 1
ATOM 751 C CA . ASN A 1 94 ? 33.296 13.185 -45.801 1.00 67.12 94 ASN A CA 1
ATOM 752 C C . ASN A 1 94 ? 32.550 12.552 -44.613 1.00 67.12 94 ASN A C 1
ATOM 754 O O . ASN A 1 94 ? 31.363 12.814 -44.429 1.00 67.12 94 ASN A O 1
ATOM 758 N N . GLY A 1 95 ? 33.258 11.782 -43.779 1.00 63.88 95 GLY A N 1
ATOM 759 C CA . GLY A 1 95 ? 32.687 11.109 -42.599 1.00 63.88 95 GLY A CA 1
ATOM 760 C C . GLY A 1 95 ? 32.320 9.635 -42.808 1.00 63.88 95 GLY A C 1
ATOM 761 O O . GLY A 1 95 ? 31.808 9.006 -41.885 1.00 63.88 95 GLY A O 1
ATOM 762 N N . VAL A 1 96 ? 32.612 9.081 -43.988 1.00 76.06 96 VAL A N 1
ATOM 763 C CA . VAL A 1 96 ? 32.513 7.644 -44.275 1.00 76.06 96 VAL A CA 1
ATOM 764 C C . VAL A 1 96 ? 33.522 6.852 -43.431 1.00 76.06 96 VAL A C 1
ATOM 766 O O . VAL A 1 96 ? 34.692 7.223 -43.315 1.00 76.06 96 VAL A O 1
ATOM 769 N N . GLY A 1 97 ? 33.081 5.751 -42.825 1.00 76.44 97 GLY A N 1
ATOM 770 C CA . GLY A 1 97 ? 33.966 4.844 -42.097 1.00 76.44 97 GLY A CA 1
ATOM 771 C C . GLY A 1 97 ? 34.593 3.844 -43.062 1.00 76.44 97 GLY A C 1
ATOM 772 O O . GLY A 1 97 ? 33.876 3.194 -43.814 1.00 76.44 97 GLY A O 1
ATOM 773 N N . ILE A 1 98 ? 35.917 3.683 -43.050 1.00 84.69 98 ILE A N 1
ATOM 774 C CA . ILE A 1 98 ? 36.599 2.727 -43.934 1.00 84.69 98 ILE A CA 1
ATOM 775 C C . ILE A 1 98 ? 37.523 1.839 -43.109 1.00 84.69 98 ILE A C 1
ATOM 777 O O . ILE A 1 98 ? 38.385 2.329 -42.380 1.00 84.69 98 ILE A O 1
ATOM 781 N N . GLN A 1 99 ? 37.365 0.524 -43.243 1.00 86.06 99 GLN A N 1
ATOM 782 C CA . GLN A 1 99 ? 38.275 -0.456 -42.660 1.00 86.06 99 GLN A CA 1
ATOM 783 C C . GLN A 1 99 ? 38.907 -1.319 -43.744 1.00 86.06 99 GLN A C 1
ATOM 785 O O . GLN A 1 99 ? 38.222 -1.892 -44.591 1.00 86.06 99 GLN A O 1
ATOM 790 N N . TYR A 1 100 ? 40.229 -1.443 -43.663 1.00 90.00 100 TYR A N 1
ATOM 791 C CA . TYR A 1 100 ? 41.032 -2.269 -44.553 1.00 90.00 100 TYR A CA 1
ATOM 792 C C . TYR A 1 100 ? 41.483 -3.537 -43.834 1.00 90.00 100 TYR A C 1
ATOM 794 O O . TYR A 1 100 ? 42.005 -3.477 -42.720 1.00 90.00 100 TYR A O 1
ATOM 802 N N . SER A 1 101 ? 41.345 -4.686 -44.489 1.00 88.81 101 SER A N 1
ATOM 803 C CA . SER A 1 101 ? 41.891 -5.957 -44.012 1.00 88.81 101 SER A CA 1
ATOM 804 C C . SER A 1 101 ? 42.520 -6.736 -45.159 1.00 88.81 101 SER A C 1
ATOM 806 O O . SER A 1 101 ? 42.057 -6.669 -46.293 1.00 88.81 101 SER A O 1
ATOM 808 N N . SER A 1 102 ? 43.574 -7.500 -44.874 1.00 88.75 102 SER A N 1
ATOM 809 C CA . SER A 1 102 ? 44.235 -8.360 -45.861 1.00 88.75 102 SER A CA 1
ATOM 810 C C . SER A 1 102 ? 44.325 -9.795 -45.333 1.00 88.75 102 SER A C 1
ATOM 812 O O . SER A 1 102 ? 45.390 -10.195 -44.857 1.00 88.75 102 SER A O 1
ATOM 814 N N . PRO A 1 103 ? 43.236 -10.590 -45.406 1.00 86.69 103 PRO A N 1
ATOM 815 C CA . PRO A 1 103 ? 43.184 -11.934 -44.818 1.00 86.69 103 PRO A CA 1
ATOM 816 C C . PRO A 1 103 ? 44.254 -12.891 -45.361 1.00 86.69 103 PRO A C 1
ATOM 818 O O . PRO A 1 103 ? 44.678 -13.824 -44.681 1.00 86.69 103 PRO A O 1
ATOM 821 N N . ARG A 1 104 ? 44.692 -12.672 -46.603 1.00 87.62 104 ARG A N 1
ATOM 822 C CA . ARG A 1 104 ? 45.740 -13.437 -47.287 1.00 87.62 104 ARG A CA 1
ATOM 823 C C . ARG A 1 104 ? 46.478 -12.540 -48.287 1.00 87.62 104 ARG A C 1
ATOM 825 O O . ARG A 1 104 ? 45.934 -11.509 -48.681 1.00 87.62 104 ARG A O 1
ATOM 832 N N . PRO A 1 105 ? 47.696 -12.904 -48.730 1.00 85.25 105 PRO A N 1
ATOM 833 C CA . PRO A 1 105 ? 48.437 -12.105 -49.701 1.00 85.25 105 PRO A CA 1
ATOM 834 C C . PRO A 1 105 ? 47.615 -11.832 -50.965 1.00 85.25 105 PRO A C 1
ATOM 836 O O . PRO A 1 105 ? 46.994 -12.747 -51.506 1.00 85.25 105 PRO A O 1
ATOM 839 N N . ARG A 1 106 ? 47.662 -10.585 -51.453 1.00 83.56 106 ARG A N 1
ATOM 840 C CA . ARG A 1 106 ? 46.940 -10.119 -52.654 1.00 83.56 106 ARG A CA 1
ATOM 841 C C . ARG A 1 106 ? 45.409 -10.202 -52.549 1.00 83.56 106 ARG A C 1
ATOM 843 O O . ARG A 1 106 ? 44.746 -10.236 -53.580 1.00 83.56 106 ARG A O 1
ATOM 850 N N . HIS A 1 107 ? 44.840 -10.224 -51.345 1.00 88.69 107 HIS A N 1
ATOM 851 C CA . HIS A 1 107 ? 43.397 -10.096 -51.106 1.00 88.69 107 HIS A CA 1
ATOM 852 C C . HIS A 1 107 ? 43.178 -8.940 -50.138 1.00 88.69 107 HIS A C 1
ATOM 854 O O . HIS A 1 107 ? 43.564 -9.049 -48.980 1.00 88.69 107 HIS A O 1
ATOM 860 N N . LEU A 1 108 ? 42.581 -7.853 -50.621 1.00 89.00 108 LEU A N 1
ATOM 861 C CA . LEU A 1 108 ? 42.225 -6.687 -49.821 1.00 89.00 108 LEU A CA 1
ATOM 862 C C . LEU A 1 108 ? 40.702 -6.632 -49.667 1.00 89.00 108 LEU A C 1
ATOM 864 O O . LEU A 1 108 ? 39.968 -6.636 -50.652 1.00 89.00 108 LEU A O 1
ATOM 868 N N . VAL A 1 109 ? 40.254 -6.587 -48.420 1.00 90.19 109 VAL A N 1
ATOM 869 C CA . VAL A 1 109 ? 38.862 -6.383 -48.028 1.00 90.19 109 VAL A CA 1
ATOM 870 C C . VAL A 1 109 ? 38.706 -4.931 -47.596 1.00 90.19 109 VAL A C 1
ATOM 872 O O . VAL A 1 109 ? 39.480 -4.453 -46.760 1.00 90.19 109 VAL A O 1
ATOM 875 N N . ILE A 1 110 ? 37.724 -4.242 -48.169 1.00 90.25 110 ILE A N 1
ATOM 876 C CA . ILE A 1 110 ? 37.366 -2.864 -47.838 1.00 90.25 110 ILE A CA 1
ATOM 877 C C . ILE A 1 110 ? 35.931 -2.873 -47.315 1.00 90.25 110 ILE A C 1
ATOM 879 O O . ILE A 1 110 ? 34.982 -3.048 -48.080 1.00 90.25 110 ILE A O 1
ATOM 883 N N . ASN A 1 111 ? 35.780 -2.673 -46.010 1.00 86.69 111 ASN A N 1
ATOM 884 C CA . ASN A 1 111 ? 34.475 -2.480 -45.392 1.00 86.69 111 ASN A CA 1
ATOM 885 C C . ASN A 1 111 ? 34.195 -0.981 -45.313 1.00 86.69 111 ASN A C 1
ATOM 887 O O . ASN A 1 111 ? 34.967 -0.239 -44.700 1.00 86.69 111 ASN A O 1
ATOM 891 N N . ILE A 1 112 ? 33.113 -0.552 -45.956 1.00 85.25 112 ILE A N 1
ATOM 892 C CA . ILE A 1 112 ? 32.691 0.844 -46.030 1.00 85.25 112 ILE A CA 1
ATOM 893 C C . ILE A 1 112 ? 31.413 0.985 -45.207 1.00 85.25 112 ILE A C 1
ATOM 895 O O . ILE A 1 112 ? 30.383 0.393 -45.527 1.00 85.25 112 ILE A O 1
ATOM 899 N N . TYR A 1 113 ? 31.506 1.771 -44.146 1.00 78.62 113 TYR A N 1
ATOM 900 C CA . TYR A 1 113 ? 30.436 2.100 -43.218 1.00 78.62 113 TYR A CA 1
ATOM 901 C C . TYR A 1 113 ? 29.950 3.511 -43.511 1.00 78.62 113 TYR A C 1
ATOM 903 O O . TYR A 1 113 ? 30.711 4.359 -43.977 1.00 78.62 113 TYR A O 1
ATOM 911 N N . ASN A 1 114 ? 28.707 3.786 -43.157 1.00 70.06 114 ASN A N 1
ATOM 912 C CA . ASN A 1 114 ? 28.140 5.124 -43.192 1.00 70.06 114 ASN A CA 1
ATOM 913 C C . ASN A 1 114 ? 28.115 5.754 -44.591 1.00 70.06 114 ASN A C 1
ATOM 915 O O . ASN A 1 114 ? 28.554 6.881 -44.804 1.00 70.06 114 ASN A O 1
ATOM 919 N N . VAL A 1 115 ? 27.576 5.012 -45.564 1.00 71.38 115 VAL A N 1
ATOM 920 C CA . VAL A 1 115 ? 27.467 5.439 -46.972 1.00 71.38 115 VAL A CA 1
ATOM 921 C C . VAL A 1 115 ? 26.420 6.529 -47.234 1.00 71.38 115 VAL A C 1
ATOM 923 O O . VAL A 1 115 ? 26.113 6.831 -48.386 1.00 71.38 115 VAL A O 1
ATOM 926 N N . GLU A 1 116 ? 25.855 7.124 -46.188 1.00 63.97 116 GLU A N 1
ATOM 927 C CA . GLU A 1 116 ? 24.913 8.231 -46.307 1.00 63.97 116 GLU A CA 1
ATOM 928 C C . GLU A 1 116 ? 25.665 9.561 -46.251 1.00 63.97 116 GLU A C 1
ATOM 930 O O . GLU A 1 116 ? 26.412 9.842 -45.315 1.00 63.97 116 GLU A O 1
ATOM 935 N N . SER A 1 117 ? 25.458 10.402 -47.265 1.00 55.59 117 SER A N 1
ATOM 936 C CA . SER A 1 117 ? 26.053 11.737 -47.305 1.00 55.59 117 SER A CA 1
ATOM 937 C C . SER A 1 117 ? 25.125 12.736 -46.613 1.00 55.59 117 SER A C 1
ATOM 939 O O . SER A 1 117 ? 23.950 12.845 -46.967 1.00 55.59 117 SER A O 1
ATOM 941 N N . TYR A 1 118 ? 25.634 13.488 -45.637 1.00 52.00 118 TYR A N 1
ATOM 942 C CA . TYR A 1 118 ? 24.846 14.512 -44.950 1.00 52.00 118 TYR A CA 1
ATOM 943 C C . TYR A 1 118 ? 24.976 15.854 -45.673 1.00 52.00 118 TYR A C 1
ATOM 945 O O . TYR A 1 118 ? 26.051 16.456 -45.734 1.00 52.00 118 TYR A O 1
ATOM 953 N N . GLN A 1 119 ? 23.867 16.359 -46.214 1.00 49.06 119 GLN A N 1
ATOM 954 C CA . GLN A 1 119 ? 23.811 17.730 -46.720 1.00 49.06 119 GLN A CA 1
ATOM 955 C C . GLN A 1 119 ? 23.574 18.674 -45.537 1.00 49.06 119 GLN A C 1
ATOM 957 O O . GLN A 1 119 ? 22.564 18.569 -44.850 1.00 49.06 119 GLN A O 1
ATOM 962 N N . SER A 1 120 ? 24.475 19.633 -45.313 1.00 46.41 120 SER A N 1
ATOM 963 C CA . SER A 1 120 ? 24.293 20.678 -44.291 1.00 46.41 120 SER A CA 1
ATOM 964 C C . SER A 1 120 ? 23.355 21.809 -44.740 1.00 46.41 120 SER A C 1
ATOM 966 O O . SER A 1 120 ? 23.008 22.682 -43.943 1.00 46.41 120 SER A O 1
ATOM 968 N N . ARG A 1 121 ? 22.951 21.830 -46.021 1.00 51.50 121 ARG A N 1
ATOM 969 C CA . ARG A 1 121 ? 22.083 22.857 -46.615 1.00 51.50 121 ARG A CA 1
ATOM 970 C C . ARG A 1 121 ? 21.147 22.250 -47.656 1.00 51.50 121 ARG A C 1
ATOM 972 O O . ARG A 1 121 ? 21.569 21.939 -48.762 1.00 51.50 121 ARG A O 1
ATOM 979 N N . LEU A 1 122 ? 19.859 22.163 -47.334 1.00 53.84 122 LEU A N 1
ATOM 980 C CA . LEU A 1 122 ? 18.824 21.905 -48.333 1.00 53.84 122 LEU A CA 1
ATOM 981 C C . LEU A 1 122 ? 18.582 23.178 -49.149 1.00 53.84 122 LEU A C 1
ATOM 983 O O . LEU A 1 122 ? 18.150 24.199 -48.607 1.00 53.84 122 LEU A O 1
ATOM 987 N N . ILE A 1 123 ? 18.858 23.111 -50.450 1.00 54.16 123 ILE A N 1
ATOM 988 C CA . ILE A 1 123 ? 18.596 24.188 -51.404 1.00 54.16 123 ILE A CA 1
ATOM 989 C C . ILE A 1 123 ? 17.377 23.778 -52.231 1.00 54.16 123 ILE A C 1
ATOM 991 O O . ILE A 1 123 ? 17.368 22.735 -52.881 1.00 54.16 123 ILE A O 1
ATOM 995 N N . THR A 1 124 ? 16.321 24.584 -52.190 1.00 54.81 124 THR A N 1
ATOM 996 C CA . THR A 1 124 ? 15.158 24.396 -53.069 1.00 54.81 124 THR A CA 1
ATOM 997 C C . THR A 1 124 ? 15.558 24.608 -54.539 1.00 54.81 124 THR A C 1
ATOM 999 O O . THR A 1 124 ? 16.521 25.328 -54.806 1.00 54.81 124 THR A O 1
ATOM 1002 N N . PRO A 1 125 ? 14.800 24.085 -55.523 1.00 46.75 125 PRO A N 1
ATOM 1003 C CA . PRO A 1 125 ? 15.075 24.311 -56.951 1.00 46.75 125 PRO A CA 1
ATOM 1004 C C . PRO A 1 125 ? 15.190 25.793 -57.354 1.00 46.75 125 PRO A C 1
ATOM 1006 O O . PRO A 1 125 ? 15.799 26.123 -58.366 1.00 46.75 125 PRO A O 1
ATOM 1009 N N . SER A 1 126 ? 14.628 26.690 -56.541 1.00 61.03 126 SER A N 1
ATOM 1010 C CA . SER A 1 126 ? 14.654 28.145 -56.708 1.00 61.03 126 SER A CA 1
ATOM 1011 C C . SER A 1 126 ? 15.846 28.830 -56.019 1.00 61.03 126 SER A C 1
ATOM 1013 O O . SER A 1 126 ? 15.845 30.049 -55.872 1.00 61.03 126 SER A O 1
ATOM 1015 N N . ASN A 1 127 ? 16.842 28.066 -55.559 1.00 54.44 127 ASN A N 1
ATOM 1016 C CA . ASN A 1 127 ? 18.033 28.544 -54.850 1.00 54.44 127 ASN A CA 1
ATOM 1017 C C . ASN A 1 127 ? 17.758 29.229 -53.489 1.00 54.44 127 ASN A C 1
ATOM 1019 O O . ASN A 1 127 ? 18.565 30.025 -53.008 1.00 54.44 127 ASN A O 1
ATOM 1023 N N . LEU A 1 128 ? 16.620 28.923 -52.851 1.00 52.56 128 LEU A N 1
ATOM 1024 C CA . LEU A 1 128 ? 16.318 29.321 -51.467 1.00 52.56 128 LEU A CA 1
ATOM 1025 C C . LEU A 1 128 ? 16.776 28.220 -50.505 1.00 52.56 128 LEU A C 1
ATOM 1027 O O . LEU A 1 128 ? 16.490 27.048 -50.755 1.00 52.56 128 LEU A O 1
ATOM 1031 N N . TRP A 1 129 ? 17.443 28.590 -49.411 1.00 57.81 129 TRP A N 1
ATOM 1032 C CA . TRP A 1 129 ? 17.872 27.671 -48.352 1.00 57.81 129 TRP A CA 1
ATOM 1033 C C . TRP A 1 129 ? 16.996 27.831 -47.105 1.00 57.81 129 TRP A C 1
ATOM 1035 O O . TRP A 1 129 ? 16.522 28.927 -46.802 1.00 57.81 129 TRP A O 1
ATOM 1045 N N . LEU A 1 130 ? 16.762 26.730 -46.391 1.00 54.69 130 LEU A N 1
ATOM 1046 C CA . LEU A 1 130 ? 16.010 26.732 -45.135 1.00 54.69 130 LEU A CA 1
ATOM 1047 C C . LEU A 1 130 ? 16.910 27.234 -43.995 1.00 54.69 130 LEU A C 1
ATOM 1049 O O . LEU A 1 130 ? 17.949 26.637 -43.719 1.00 54.69 130 LEU A O 1
ATOM 1053 N N . VAL A 1 131 ? 16.505 28.324 -43.338 1.00 53.75 131 VAL A N 1
ATOM 1054 C CA . VAL A 1 131 ? 17.197 28.898 -42.172 1.00 53.75 131 VAL A CA 1
ATOM 1055 C C . VAL A 1 131 ? 16.472 28.451 -40.905 1.00 53.75 131 VAL A C 1
ATOM 1057 O O . VAL A 1 131 ? 15.292 28.756 -40.739 1.00 53.75 131 VAL A O 1
ATOM 1060 N N . THR A 1 132 ? 17.156 27.753 -40.000 1.00 54.06 132 THR A N 1
ATOM 1061 C CA . THR A 1 132 ? 16.662 27.570 -38.627 1.00 54.06 132 THR A CA 1
ATOM 1062 C C . THR A 1 132 ? 17.072 28.783 -37.774 1.00 54.06 132 THR A C 1
ATOM 1064 O O . THR A 1 132 ? 18.089 29.416 -38.072 1.00 54.06 132 THR A O 1
ATOM 1067 N N . PRO A 1 133 ? 16.334 29.133 -36.702 1.00 49.16 133 PRO A N 1
ATOM 1068 C CA . PRO A 1 133 ? 16.613 30.318 -35.875 1.00 49.16 133 PRO A CA 1
ATOM 1069 C C . PRO A 1 133 ? 18.036 30.391 -35.298 1.00 49.16 133 PRO A C 1
ATOM 1071 O O . PRO A 1 133 ? 18.507 31.470 -34.950 1.00 49.16 133 PRO A O 1
ATOM 1074 N N . SER A 1 134 ? 18.724 29.253 -35.202 1.00 52.44 134 SER A N 1
ATOM 1075 C CA . SER A 1 134 ? 20.064 29.110 -34.632 1.00 52.44 134 SER A CA 1
ATOM 1076 C C . SER A 1 134 ? 21.157 28.824 -35.675 1.00 52.44 134 SER A C 1
ATOM 1078 O O . SER A 1 134 ? 22.285 28.520 -35.299 1.00 52.44 134 SER A O 1
ATOM 1080 N N . ASN A 1 135 ? 20.870 28.956 -36.980 1.00 50.34 135 ASN A N 1
ATOM 1081 C CA . ASN A 1 135 ? 21.816 28.695 -38.080 1.00 50.34 135 ASN A CA 1
ATOM 1082 C C . ASN A 1 135 ? 22.373 27.252 -38.128 1.00 50.34 135 ASN A C 1
ATOM 1084 O O . ASN A 1 135 ? 23.313 26.975 -38.876 1.00 50.34 135 ASN A O 1
ATOM 1088 N N . PHE A 1 136 ? 21.785 26.322 -37.373 1.00 47.28 136 PHE A N 1
ATOM 1089 C CA . PHE A 1 136 ? 22.053 24.892 -37.496 1.00 47.28 136 PHE A CA 1
ATOM 1090 C C . PHE A 1 136 ? 21.278 24.373 -38.709 1.00 47.28 136 PHE A C 1
ATOM 1092 O O . PHE A 1 136 ? 20.047 24.352 -38.708 1.00 47.28 136 PHE A O 1
ATOM 1099 N N . GLY A 1 137 ? 21.983 24.029 -39.785 1.00 50.81 137 GLY A N 1
ATOM 1100 C CA . GLY A 1 137 ? 21.365 23.422 -40.963 1.00 50.81 137 GLY A CA 1
ATOM 1101 C C . GLY A 1 137 ? 20.596 22.145 -40.607 1.00 50.81 137 GLY A C 1
ATOM 1102 O O . GLY A 1 137 ? 20.919 21.467 -39.634 1.00 50.81 137 GLY A O 1
ATOM 1103 N N . LEU A 1 138 ? 19.573 21.815 -41.395 1.00 48.81 138 LEU A N 1
ATOM 1104 C CA . LEU A 1 138 ? 18.924 20.507 -41.319 1.00 48.81 138 LEU A CA 1
ATOM 1105 C C . LEU A 1 138 ? 19.895 19.463 -41.882 1.00 48.81 138 LEU A C 1
ATOM 1107 O O . LEU A 1 138 ? 20.186 19.492 -43.076 1.00 48.81 138 LEU A O 1
ATOM 1111 N N . LEU A 1 139 ? 20.396 18.571 -41.029 1.00 52.50 139 LEU A N 1
ATOM 1112 C CA . LEU A 1 139 ? 21.128 17.377 -41.447 1.00 52.50 139 LEU A CA 1
ATOM 1113 C C . LEU A 1 139 ? 20.108 16.391 -42.011 1.00 52.50 139 LEU A C 1
ATOM 1115 O O . LEU A 1 139 ? 19.335 15.804 -41.259 1.00 52.50 139 LEU A O 1
ATOM 1119 N N . VAL A 1 140 ? 20.074 16.243 -43.333 1.00 53.50 140 VAL A N 1
ATOM 1120 C CA . VAL A 1 140 ? 19.270 15.200 -43.976 1.00 53.50 140 VAL A CA 1
ATOM 1121 C C . VAL A 1 140 ? 20.217 14.168 -44.574 1.00 53.50 140 VAL A C 1
ATOM 1123 O O . VAL A 1 140 ? 21.052 14.555 -45.404 1.00 53.50 140 VAL A O 1
ATOM 1126 N N . PRO A 1 141 ? 20.108 12.887 -44.178 1.00 56.00 141 PRO A N 1
ATOM 1127 C CA . PRO A 1 141 ? 20.839 11.826 -44.842 1.00 56.00 141 PRO A CA 1
ATOM 1128 C C . PRO A 1 141 ? 20.350 11.727 -46.286 1.00 56.00 141 PRO A C 1
ATOM 1130 O O . PRO A 1 141 ? 19.156 11.582 -46.556 1.00 56.00 141 PRO A O 1
ATOM 1133 N N . GLN A 1 142 ? 21.270 11.856 -47.238 1.00 61.34 142 GLN A N 1
ATOM 1134 C CA . GLN A 1 142 ? 21.010 11.485 -48.619 1.00 61.34 142 GLN A CA 1
ATOM 1135 C C . GLN A 1 142 ? 21.653 10.127 -48.885 1.00 61.34 142 GLN A C 1
ATOM 1137 O O . GLN A 1 142 ? 22.889 10.044 -48.877 1.00 61.34 142 GLN A O 1
ATOM 1142 N N . PRO A 1 143 ? 20.848 9.081 -49.151 1.00 64.56 143 PRO A N 1
ATOM 1143 C CA . PRO A 1 143 ? 21.393 7.787 -49.511 1.00 64.56 143 PRO A CA 1
ATOM 1144 C C . PRO A 1 143 ? 22.164 7.922 -50.824 1.00 64.56 143 PRO A C 1
ATOM 1146 O O . PRO A 1 143 ? 21.679 8.498 -51.807 1.00 64.56 143 PRO A O 1
ATOM 1149 N N . VAL A 1 144 ? 23.389 7.403 -50.851 1.00 74.19 144 VAL A N 1
ATOM 1150 C CA . VAL A 1 144 ? 24.151 7.291 -52.094 1.00 74.19 144 VAL A CA 1
ATOM 1151 C C . VAL A 1 144 ? 23.485 6.210 -52.940 1.00 74.19 144 VAL A C 1
ATOM 1153 O O . VAL A 1 144 ? 23.269 5.092 -52.486 1.00 74.19 144 VAL A O 1
ATOM 1156 N N . SER A 1 145 ? 23.119 6.544 -54.179 1.00 80.56 145 SER A N 1
ATOM 1157 C CA . SER A 1 145 ? 22.414 5.593 -55.040 1.00 80.56 145 SER A CA 1
ATOM 1158 C C . SER A 1 145 ? 23.259 4.347 -55.317 1.00 80.56 145 SER A C 1
ATOM 1160 O O . SER A 1 145 ? 24.468 4.454 -55.537 1.00 80.56 145 SER A O 1
ATOM 1162 N N . GLU A 1 146 ? 22.615 3.178 -55.422 1.00 82.31 146 GLU A N 1
ATOM 1163 C CA . GLU A 1 146 ? 23.278 1.921 -55.816 1.00 82.31 146 GLU A CA 1
ATOM 1164 C C . GLU A 1 146 ? 24.098 2.087 -57.100 1.00 82.31 146 GLU A C 1
ATOM 1166 O O . GLU A 1 146 ? 25.180 1.526 -57.252 1.00 82.31 146 GLU A O 1
ATOM 1171 N N . PHE A 1 147 ? 23.613 2.931 -58.015 1.00 83.69 147 PHE A N 1
ATOM 1172 C CA . PHE A 1 147 ? 24.337 3.287 -59.224 1.00 83.69 147 PHE A CA 1
ATOM 1173 C C . PHE A 1 147 ? 25.695 3.929 -58.923 1.00 83.69 147 PHE A C 1
ATOM 1175 O O . PHE A 1 147 ? 26.696 3.497 -59.487 1.00 83.69 147 PHE A O 1
ATOM 1182 N N . LYS A 1 148 ? 25.751 4.938 -58.042 1.00 84.69 148 LYS A N 1
ATOM 1183 C CA . LYS A 1 148 ? 27.007 5.590 -57.640 1.00 84.69 148 LYS A CA 1
ATOM 1184 C C . LYS A 1 148 ? 27.943 4.611 -56.930 1.00 84.69 148 LYS A C 1
ATOM 1186 O O . LYS A 1 148 ? 29.130 4.602 -57.247 1.00 84.69 148 LYS A O 1
ATOM 1191 N N . LEU A 1 149 ? 27.415 3.759 -56.046 1.00 86.88 149 LEU A N 1
ATOM 1192 C CA . LEU A 1 149 ? 28.202 2.718 -55.372 1.00 86.88 149 LEU A CA 1
ATOM 1193 C C . LEU A 1 149 ? 28.802 1.729 -56.383 1.00 86.88 149 LEU A C 1
ATOM 1195 O O . LEU A 1 149 ? 29.993 1.439 -56.328 1.00 86.88 149 LEU A O 1
ATOM 1199 N N . ALA A 1 150 ? 28.034 1.309 -57.392 1.00 86.81 150 ALA A N 1
ATOM 1200 C CA . ALA A 1 150 ? 28.535 0.451 -58.463 1.00 86.81 150 ALA A CA 1
ATOM 1201 C C . ALA A 1 150 ? 29.622 1.130 -59.320 1.00 86.81 150 ALA A C 1
ATOM 1203 O O . ALA A 1 150 ? 30.558 0.467 -59.771 1.00 86.81 150 ALA A O 1
ATOM 1204 N N . GLN A 1 151 ? 29.529 2.447 -59.560 1.00 89.56 151 GLN A N 1
ATOM 1205 C CA . GLN A 1 151 ? 30.598 3.194 -60.238 1.00 89.56 151 GLN A CA 1
ATOM 1206 C C . GLN A 1 151 ? 31.867 3.287 -59.373 1.00 89.56 151 GLN A C 1
ATOM 1208 O O . GLN A 1 151 ? 32.969 3.157 -59.904 1.00 89.56 151 GLN A O 1
ATOM 1213 N N . LEU A 1 152 ? 31.721 3.470 -58.056 1.00 89.94 152 LEU A N 1
ATOM 1214 C CA . LEU A 1 152 ? 32.831 3.473 -57.100 1.00 89.94 152 LEU A CA 1
ATOM 1215 C C . LEU A 1 152 ? 33.557 2.125 -57.086 1.00 89.94 152 LEU A C 1
ATOM 1217 O O . LEU A 1 152 ? 34.773 2.100 -57.265 1.00 89.94 152 LEU A O 1
ATOM 1221 N N . THR A 1 153 ? 32.826 1.014 -56.953 1.00 89.44 153 THR A N 1
ATOM 1222 C CA . THR A 1 153 ? 33.393 -0.343 -56.968 1.00 89.44 153 THR A CA 1
ATOM 1223 C C . THR A 1 153 ? 34.271 -0.563 -58.199 1.00 89.44 153 THR A C 1
ATOM 1225 O O . THR A 1 153 ? 35.413 -0.995 -58.064 1.00 89.44 153 THR A O 1
ATOM 1228 N N . LYS A 1 154 ? 33.804 -0.151 -59.387 1.00 88.62 154 LYS A N 1
ATOM 1229 C CA . LYS A 1 154 ? 34.588 -0.241 -60.630 1.00 88.62 154 LYS A CA 1
ATOM 1230 C C . LYS A 1 154 ? 35.894 0.551 -60.578 1.00 88.62 154 LYS A C 1
ATOM 1232 O O . LYS A 1 154 ? 36.909 0.081 -61.083 1.00 88.62 154 LYS A O 1
ATOM 1237 N N . ILE A 1 155 ? 35.897 1.750 -59.992 1.00 88.88 155 ILE A N 1
ATOM 1238 C CA . ILE A 1 155 ? 37.134 2.535 -59.857 1.00 88.88 155 ILE A CA 1
ATOM 1239 C C . ILE A 1 155 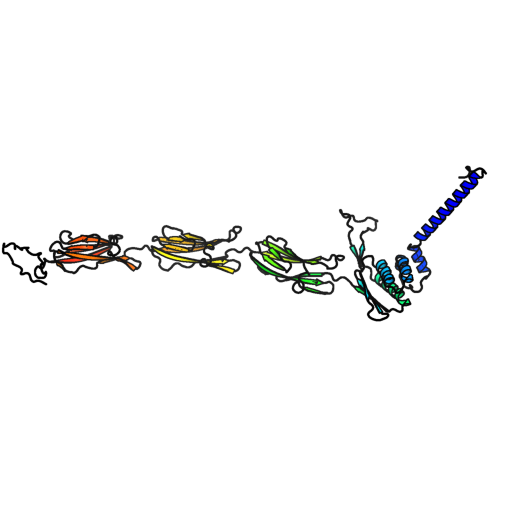? 38.110 1.825 -58.921 1.00 88.88 155 ILE A C 1
ATOM 1241 O O . ILE A 1 155 ? 39.288 1.704 -59.251 1.00 88.88 155 ILE A O 1
ATOM 1245 N N . LEU A 1 156 ? 37.629 1.341 -57.774 1.00 89.81 156 LEU A N 1
ATOM 1246 C CA . LEU A 1 156 ? 38.471 0.648 -56.801 1.00 89.81 156 LEU A CA 1
ATOM 1247 C C . LEU A 1 156 ? 39.083 -0.621 -57.417 1.00 89.81 156 LEU A C 1
ATOM 1249 O O . LEU A 1 156 ? 40.288 -0.835 -57.296 1.00 89.81 156 LEU A O 1
ATOM 1253 N N . GLU A 1 157 ? 38.303 -1.401 -58.171 1.00 87.75 157 GLU A N 1
ATOM 1254 C CA . GLU A 1 157 ? 38.789 -2.557 -58.942 1.00 87.75 157 GLU A CA 1
ATOM 1255 C C . GLU A 1 157 ? 39.901 -2.177 -59.930 1.00 87.75 157 GLU A C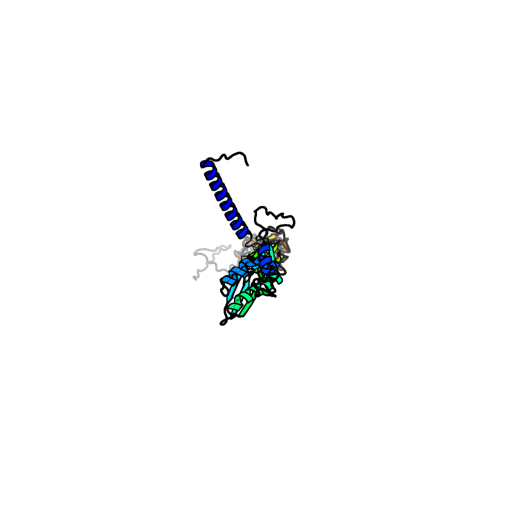 1
ATOM 1257 O O . GLU A 1 157 ? 40.927 -2.859 -60.016 1.00 87.75 157 GLU A O 1
ATOM 1262 N N . VAL A 1 158 ? 39.746 -1.056 -60.641 1.00 86.62 158 VAL A N 1
ATOM 1263 C CA . VAL A 1 158 ? 40.772 -0.548 -61.561 1.00 86.62 158 VAL A CA 1
ATOM 1264 C C . VAL A 1 158 ? 42.043 -0.135 -60.816 1.00 86.62 158 VAL A C 1
ATOM 1266 O O . VAL A 1 158 ? 43.136 -0.422 -61.303 1.00 86.62 158 VAL A O 1
ATOM 1269 N N . LEU A 1 159 ? 41.933 0.480 -59.634 1.00 85.69 159 LEU A N 1
ATOM 1270 C CA . LEU A 1 159 ? 43.089 0.846 -58.804 1.00 85.69 159 LEU A CA 1
ATOM 1271 C C . LEU A 1 159 ? 43.832 -0.378 -58.250 1.00 85.69 159 LEU A C 1
ATOM 1273 O O . LEU A 1 159 ? 45.052 -0.328 -58.083 1.00 85.69 159 LEU A O 1
ATOM 1277 N N . ALA A 1 160 ? 43.133 -1.489 -58.011 1.00 85.38 160 ALA A N 1
ATOM 1278 C CA . ALA A 1 160 ? 43.751 -2.730 -57.553 1.00 85.38 160 ALA A CA 1
ATOM 1279 C C . ALA A 1 160 ? 44.436 -3.527 -58.674 1.00 85.38 160 ALA A C 1
ATOM 1281 O O . ALA A 1 160 ? 45.410 -4.244 -58.409 1.00 85.38 160 ALA A O 1
ATOM 1282 N N . ASN A 1 161 ? 43.986 -3.380 -59.924 1.00 79.75 161 ASN A N 1
ATOM 1283 C CA . ASN A 1 161 ? 44.467 -4.158 -61.069 1.00 79.75 161 ASN A CA 1
ATOM 1284 C C . ASN A 1 161 ? 46.002 -4.084 -61.295 1.00 79.75 161 ASN A C 1
ATOM 1286 O O . ASN A 1 161 ? 46.622 -5.142 -61.418 1.00 79.75 161 ASN A O 1
ATOM 1290 N N . PRO A 1 162 ? 46.679 -2.913 -61.243 1.00 75.75 162 PRO A N 1
ATOM 1291 C CA . PRO A 1 162 ? 48.140 -2.825 -61.384 1.00 75.75 162 PRO A CA 1
ATOM 1292 C C . PRO A 1 162 ? 48.931 -3.645 -60.351 1.00 75.75 162 PRO A C 1
ATOM 1294 O O . PRO A 1 162 ? 50.039 -4.093 -60.635 1.00 75.75 162 PRO A O 1
ATOM 1297 N N . SER A 1 163 ? 48.360 -3.868 -59.163 1.00 71.06 163 SER A N 1
ATOM 1298 C CA . SER A 1 163 ? 48.966 -4.678 -58.094 1.00 71.06 163 SER A CA 1
ATOM 1299 C C . SER A 1 163 ? 48.598 -6.173 -58.181 1.00 71.06 163 SER A C 1
ATOM 1301 O O . SER A 1 163 ? 49.185 -7.022 -57.503 1.00 71.06 163 SER A O 1
ATOM 1303 N N . GLY A 1 164 ? 47.631 -6.526 -59.037 1.00 76.81 164 GLY A N 1
ATOM 1304 C CA . GLY A 1 164 ? 47.016 -7.852 -59.107 1.00 76.81 164 GLY A CA 1
ATOM 1305 C C . GLY A 1 164 ? 46.458 -8.304 -57.755 1.00 76.81 164 GLY A C 1
ATOM 1306 O O . GLY A 1 164 ? 46.666 -9.454 -57.362 1.00 76.81 164 GLY A O 1
ATOM 1307 N N . THR A 1 165 ? 45.841 -7.371 -57.029 1.00 83.62 165 THR A N 1
ATOM 1308 C CA . THR A 1 165 ? 45.145 -7.608 -55.761 1.00 83.62 165 THR A CA 1
ATOM 1309 C C . THR A 1 165 ? 43.677 -7.891 -56.053 1.00 83.62 165 THR A C 1
ATOM 1311 O O . THR A 1 165 ? 43.040 -7.159 -56.802 1.00 83.62 165 THR A O 1
ATOM 1314 N N . TYR A 1 166 ? 43.141 -8.956 -55.469 1.00 84.69 166 TYR A N 1
ATOM 1315 C CA . TYR A 1 166 ? 41.711 -9.230 -55.453 1.00 84.69 166 TYR A CA 1
ATOM 1316 C C . TYR A 1 166 ? 41.033 -8.326 -54.418 1.00 84.69 166 TYR A C 1
ATOM 1318 O O . TYR A 1 166 ? 41.461 -8.307 -53.260 1.00 84.69 166 TYR A O 1
ATOM 1326 N N . LEU A 1 167 ? 40.001 -7.590 -54.840 1.00 88.31 167 LEU A N 1
ATOM 1327 C CA . LEU A 1 167 ? 39.202 -6.738 -53.963 1.00 88.31 167 LEU A CA 1
ATOM 1328 C C . LEU A 1 167 ? 37.896 -7.410 -53.568 1.00 88.31 167 LEU A C 1
ATOM 1330 O O . LEU A 1 167 ? 37.196 -7.983 -54.397 1.00 88.31 167 LEU A O 1
ATOM 1334 N N . GLU A 1 168 ? 37.555 -7.252 -52.300 1.00 88.88 168 GLU A N 1
ATOM 1335 C CA . GLU A 1 168 ? 36.241 -7.542 -51.750 1.00 88.88 168 GLU A CA 1
ATOM 1336 C C . GLU A 1 168 ? 35.746 -6.272 -51.064 1.00 88.88 168 GLU A C 1
ATOM 1338 O O . GLU A 1 168 ? 36.403 -5.762 -50.157 1.00 88.88 168 GLU A O 1
ATOM 1343 N N . ILE A 1 169 ? 34.640 -5.715 -51.551 1.00 88.62 169 ILE A N 1
ATOM 1344 C CA . ILE A 1 169 ? 34.089 -4.452 -51.057 1.00 88.62 169 ILE A CA 1
ATOM 1345 C C . ILE A 1 169 ? 32.716 -4.744 -50.476 1.00 88.62 169 ILE A C 1
ATOM 1347 O O . ILE A 1 169 ? 31.842 -5.247 -51.183 1.00 88.62 169 ILE A O 1
ATOM 1351 N N . THR A 1 170 ? 32.534 -4.391 -49.209 1.00 85.25 170 THR A N 1
ATOM 1352 C CA . THR A 1 170 ? 31.269 -4.569 -48.498 1.00 85.25 170 THR A CA 1
ATOM 1353 C C . THR A 1 170 ? 30.788 -3.215 -48.009 1.00 85.25 170 THR A C 1
ATOM 1355 O O . THR A 1 170 ? 31.503 -2.524 -47.283 1.00 85.25 170 THR A O 1
ATOM 1358 N N . PHE A 1 171 ? 29.573 -2.841 -48.403 1.00 83.31 171 PHE A N 1
ATOM 1359 C CA . PHE A 1 171 ? 28.876 -1.677 -47.864 1.00 83.31 171 PHE A CA 1
ATOM 1360 C C . PHE A 1 171 ? 28.028 -2.141 -46.680 1.00 83.31 171 PHE A C 1
ATOM 1362 O O . PHE A 1 171 ? 27.201 -3.037 -46.837 1.00 83.31 171 PHE A O 1
ATOM 1369 N N . ILE A 1 172 ? 28.281 -1.585 -45.498 1.00 76.31 172 ILE A N 1
ATOM 1370 C CA . ILE A 1 172 ? 27.637 -1.996 -44.249 1.00 76.31 172 ILE A CA 1
ATOM 1371 C C . ILE A 1 172 ? 26.706 -0.873 -43.798 1.00 76.31 172 ILE A C 1
ATOM 1373 O O . ILE A 1 172 ? 27.152 0.249 -43.543 1.00 76.31 172 ILE A O 1
ATOM 1377 N N . GLU A 1 173 ? 25.414 -1.186 -43.716 1.00 72.50 173 GLU A N 1
ATOM 1378 C CA . GLU A 1 173 ? 24.397 -0.293 -43.160 1.00 72.50 173 GLU A CA 1
ATOM 1379 C C . GLU A 1 173 ? 24.453 -0.291 -41.623 1.00 72.50 173 GLU A C 1
ATOM 1381 O O . GLU A 1 173 ? 24.799 -1.312 -41.015 1.00 72.50 173 GLU A O 1
ATOM 1386 N N . PRO A 1 174 ? 24.127 0.839 -40.971 1.00 71.12 174 PRO A N 1
ATOM 1387 C CA . PRO A 1 174 ? 24.049 0.897 -39.519 1.00 71.12 174 PRO A CA 1
ATOM 1388 C C . PRO A 1 174 ? 22.874 0.058 -38.996 1.00 71.12 174 PRO A C 1
ATOM 1390 O O . PRO A 1 174 ? 21.782 0.037 -39.569 1.00 71.12 174 PRO A O 1
ATOM 1393 N N . ILE A 1 175 ? 23.091 -0.601 -37.858 1.00 75.88 175 ILE A N 1
ATOM 1394 C CA . ILE A 1 175 ? 22.037 -1.313 -37.132 1.00 75.88 175 ILE A CA 1
ATOM 1395 C C . ILE A 1 175 ? 21.288 -0.283 -36.282 1.00 75.88 175 ILE A C 1
ATOM 1397 O O . ILE A 1 175 ? 21.854 0.291 -35.353 1.00 75.88 175 ILE A O 1
ATOM 1401 N N . LEU A 1 176 ? 20.023 -0.029 -36.612 1.00 79.06 176 LEU A N 1
ATOM 1402 C CA . LEU A 1 176 ? 19.192 0.986 -35.961 1.00 79.06 176 LEU A CA 1
ATOM 1403 C C . LEU A 1 176 ? 18.049 0.330 -35.179 1.00 79.06 176 LEU A C 1
ATOM 1405 O O . LEU A 1 176 ? 17.525 -0.691 -35.632 1.00 79.06 176 LEU A O 1
ATOM 1409 N N . PRO A 1 177 ? 17.619 0.898 -34.036 1.00 86.00 177 PRO A N 1
ATOM 1410 C CA . PRO A 1 177 ? 16.425 0.420 -33.348 1.00 86.00 177 PRO A CA 1
ATOM 1411 C C . PRO A 1 177 ? 15.189 0.642 -34.233 1.00 86.00 177 PRO A C 1
ATOM 1413 O O . PRO A 1 177 ? 15.021 1.704 -34.826 1.00 86.00 177 PRO A O 1
ATOM 1416 N N . ASN A 1 178 ? 14.325 -0.366 -34.330 1.00 86.31 178 ASN A N 1
ATOM 1417 C CA . ASN A 1 178 ? 13.137 -0.378 -35.191 1.00 86.31 178 ASN A CA 1
ATOM 1418 C C . ASN A 1 178 ? 11.817 -0.430 -34.402 1.00 86.31 178 ASN A C 1
ATOM 1420 O O . ASN A 1 178 ? 10.814 0.128 -34.837 1.00 86.31 178 ASN A O 1
ATOM 1424 N N . ALA A 1 179 ? 11.806 -1.068 -33.232 1.00 90.19 179 ALA A N 1
ATOM 1425 C CA . ALA A 1 179 ? 10.660 -1.063 -32.326 1.00 90.19 179 ALA A CA 1
ATOM 1426 C C . ALA A 1 179 ? 11.117 -1.317 -30.889 1.00 90.19 179 ALA A C 1
ATOM 1428 O O . ALA A 1 179 ? 12.121 -1.996 -30.668 1.00 90.19 179 ALA A O 1
ATOM 1429 N N . VAL A 1 180 ? 10.348 -0.804 -29.929 1.00 95.19 180 VAL A N 1
ATOM 1430 C CA . VAL A 1 180 ? 10.511 -1.079 -28.499 1.00 95.19 180 VAL A CA 1
ATOM 1431 C C . VAL A 1 180 ? 9.186 -1.612 -27.968 1.00 95.19 180 VAL A C 1
ATOM 1433 O O . VAL A 1 180 ? 8.145 -0.982 -28.143 1.00 95.19 180 VAL A O 1
ATOM 1436 N N . THR A 1 181 ? 9.215 -2.770 -27.314 1.00 95.25 181 THR A N 1
ATOM 1437 C CA . THR A 1 181 ? 8.047 -3.349 -26.636 1.00 95.25 181 THR A CA 1
ATOM 1438 C C . THR A 1 181 ? 8.336 -3.520 -25.155 1.00 95.25 181 THR A C 1
ATOM 1440 O O . THR A 1 181 ? 9.360 -4.106 -24.801 1.00 95.25 181 THR A O 1
ATOM 1443 N N . ILE A 1 182 ? 7.430 -3.046 -24.300 1.00 96.62 182 ILE A N 1
ATOM 1444 C CA . ILE A 1 182 ? 7.532 -3.169 -22.842 1.00 96.62 182 ILE A CA 1
ATOM 1445 C C . ILE A 1 182 ? 6.677 -4.346 -22.358 1.00 96.62 182 ILE A C 1
ATOM 1447 O O . ILE A 1 182 ? 5.570 -4.576 -22.842 1.00 96.62 182 ILE A O 1
ATOM 1451 N N . SER A 1 183 ? 7.200 -5.090 -21.389 1.00 95.00 183 SER A N 1
ATOM 1452 C CA . SER A 1 183 ? 6.551 -6.214 -20.716 1.00 95.00 183 SER A CA 1
ATOM 1453 C C . SER A 1 183 ? 6.710 -6.099 -19.196 1.00 95.00 183 SER A C 1
ATOM 1455 O O . SER A 1 183 ? 7.563 -5.354 -18.713 1.00 95.00 183 SER A O 1
ATOM 1457 N N . GLY A 1 184 ? 5.881 -6.828 -18.441 1.00 92.25 184 GLY A N 1
ATOM 1458 C CA . GLY A 1 184 ? 5.886 -6.787 -16.971 1.00 92.25 184 GLY A CA 1
ATOM 1459 C C . GLY A 1 184 ? 4.968 -5.727 -16.353 1.00 92.25 184 GLY A C 1
ATOM 1460 O O . GLY A 1 184 ? 5.037 -5.504 -15.150 1.00 92.25 184 GLY A O 1
ATOM 1461 N N . VAL A 1 185 ? 4.100 -5.090 -17.148 1.00 93.06 185 VAL A N 1
ATOM 1462 C CA . VAL A 1 185 ? 3.100 -4.136 -16.640 1.00 93.06 185 VAL A CA 1
ATOM 1463 C C . VAL A 1 185 ? 2.021 -4.903 -15.857 1.00 93.06 185 VAL A C 1
ATOM 1465 O O . VAL A 1 185 ? 1.368 -5.771 -16.448 1.00 93.06 185 VAL A O 1
ATOM 1468 N N . PRO A 1 186 ? 1.827 -4.639 -14.552 1.00 92.00 186 PRO A N 1
ATOM 1469 C CA . PRO A 1 186 ? 0.797 -5.306 -13.760 1.00 92.00 186 PRO A CA 1
ATOM 1470 C C . PRO A 1 186 ? -0.608 -4.889 -14.205 1.00 92.00 186 PRO A C 1
ATOM 1472 O O . PRO A 1 186 ? -0.810 -3.789 -14.710 1.00 92.00 186 PRO A O 1
ATOM 1475 N N . ALA A 1 187 ? -1.599 -5.756 -13.981 1.00 89.19 187 ALA A N 1
ATOM 1476 C CA . ALA A 1 187 ? -2.997 -5.446 -14.296 1.00 89.19 187 ALA A CA 1
ATOM 1477 C C . ALA A 1 187 ? -3.640 -4.458 -13.305 1.00 89.19 187 ALA A C 1
ATOM 1479 O O . ALA A 1 187 ? -4.562 -3.740 -13.676 1.00 89.19 187 ALA A O 1
ATOM 1480 N N . SER A 1 188 ? -3.167 -4.453 -12.058 1.00 90.56 188 SER A N 1
ATOM 1481 C CA . SER A 1 188 ? -3.574 -3.533 -10.997 1.00 90.56 188 SER A CA 1
ATOM 1482 C C . SER A 1 188 ? -2.330 -3.140 -10.218 1.00 90.56 188 SER A C 1
ATOM 1484 O O . SER A 1 188 ? -1.477 -3.997 -9.976 1.00 90.56 188 SER A O 1
ATOM 1486 N N . VAL A 1 189 ? -2.232 -1.865 -9.859 1.00 95.69 189 VAL A N 1
ATOM 1487 C CA . VAL A 1 189 ? -1.134 -1.313 -9.066 1.00 95.69 189 VAL A CA 1
ATOM 1488 C C . VAL A 1 189 ? -1.736 -0.390 -8.024 1.00 95.69 189 VAL A C 1
ATOM 1490 O O . VAL A 1 189 ? -2.553 0.472 -8.352 1.00 95.69 189 VAL A O 1
ATOM 1493 N N . PHE A 1 190 ? -1.330 -0.571 -6.779 1.00 95.19 190 PHE A N 1
ATOM 1494 C CA . PHE A 1 190 ? -1.702 0.288 -5.672 1.00 95.19 190 PHE A CA 1
ATOM 1495 C C . PHE A 1 190 ? -0.515 1.139 -5.231 1.00 95.19 190 PHE A C 1
ATOM 1497 O O . PHE A 1 190 ? 0.649 0.849 -5.520 1.00 95.19 190 PHE A O 1
ATOM 1504 N N . ARG A 1 191 ? -0.806 2.234 -4.533 1.00 93.56 191 ARG A N 1
ATOM 1505 C CA . ARG A 1 191 ? 0.228 3.056 -3.906 1.00 93.56 191 ARG A CA 1
ATOM 1506 C C . ARG A 1 191 ? 1.133 2.197 -3.011 1.00 93.56 191 ARG A C 1
ATOM 1508 O O . ARG A 1 191 ? 0.647 1.461 -2.163 1.00 93.56 191 ARG A O 1
ATOM 1515 N N . GLY A 1 192 ? 2.446 2.353 -3.157 1.00 92.31 192 GLY A N 1
ATOM 1516 C CA . GLY A 1 192 ? 3.463 1.597 -2.422 1.00 92.31 192 GLY A CA 1
ATOM 1517 C C . GLY A 1 192 ? 3.952 0.341 -3.147 1.00 92.31 192 GLY A C 1
ATOM 1518 O O . GLY A 1 192 ? 5.000 -0.192 -2.774 1.00 92.31 192 GLY A O 1
ATOM 1519 N N . ASP A 1 193 ? 3.259 -0.103 -4.200 1.00 95.06 193 ASP A N 1
ATOM 1520 C CA . ASP A 1 193 ? 3.679 -1.264 -4.977 1.00 95.06 193 ASP A CA 1
ATOM 1521 C C . ASP A 1 193 ? 5.016 -1.027 -5.682 1.00 95.06 193 ASP A C 1
ATOM 1523 O O . ASP A 1 193 ? 5.349 0.069 -6.150 1.00 95.06 193 ASP A O 1
ATOM 1527 N N . THR A 1 194 ? 5.774 -2.112 -5.805 1.00 96.06 194 THR A N 1
ATOM 1528 C CA . THR A 1 194 ? 7.040 -2.149 -6.536 1.00 96.06 194 THR A CA 1
ATOM 1529 C C . THR A 1 194 ? 7.019 -3.275 -7.554 1.00 96.06 194 THR A C 1
ATOM 1531 O O . THR A 1 194 ? 6.374 -4.307 -7.361 1.00 96.06 194 THR A O 1
ATOM 1534 N N . GLY A 1 195 ? 7.738 -3.094 -8.655 1.00 95.12 195 GLY A N 1
ATOM 1535 C CA . GLY A 1 195 ? 7.843 -4.111 -9.692 1.00 95.12 195 GLY A CA 1
ATOM 1536 C C . GLY A 1 195 ? 8.987 -3.829 -10.651 1.00 95.12 195 GLY A C 1
ATOM 1537 O O . GLY A 1 195 ? 9.738 -2.873 -10.480 1.00 95.12 195 GLY A O 1
ATOM 1538 N N . MET A 1 196 ? 9.128 -4.678 -11.665 1.00 95.44 196 MET A N 1
ATOM 1539 C CA . MET A 1 196 ? 10.189 -4.563 -12.662 1.00 95.44 196 MET A CA 1
ATOM 1540 C C . MET A 1 196 ? 9.597 -4.686 -14.062 1.00 95.44 196 MET A C 1
ATOM 1542 O O . MET A 1 196 ? 8.904 -5.658 -14.369 1.00 95.44 196 MET A O 1
ATOM 1546 N N . LEU A 1 197 ? 9.893 -3.708 -14.912 1.00 96.12 197 LEU A N 1
ATOM 1547 C CA . LEU A 1 197 ? 9.584 -3.738 -16.334 1.00 96.12 197 LEU A CA 1
ATOM 1548 C C . LEU A 1 197 ? 10.764 -4.295 -17.124 1.00 96.12 197 LEU A C 1
ATOM 1550 O O . LEU A 1 197 ? 11.927 -4.110 -16.770 1.00 96.12 197 LEU A O 1
ATOM 1554 N N . SER A 1 198 ? 10.463 -4.937 -18.249 1.00 95.06 198 SER A N 1
ATOM 1555 C CA . SER A 1 198 ? 11.474 -5.322 -19.230 1.00 95.06 198 SER A CA 1
ATOM 1556 C C . SER A 1 198 ? 11.112 -4.787 -20.604 1.00 95.06 198 SER A C 1
ATOM 1558 O O . SER A 1 198 ? 9.963 -4.897 -21.035 1.00 95.06 198 SER A O 1
ATOM 1560 N N . ALA A 1 199 ? 12.102 -4.225 -21.295 1.00 95.75 199 ALA A N 1
ATOM 1561 C CA . ALA A 1 199 ? 11.966 -3.780 -22.672 1.00 95.75 199 ALA A CA 1
ATOM 1562 C C . ALA A 1 199 ? 12.705 -4.736 -23.616 1.00 95.75 199 ALA A C 1
ATOM 1564 O O . ALA A 1 199 ? 13.800 -5.216 -23.317 1.00 95.75 199 ALA A O 1
ATOM 1565 N N . THR A 1 200 ? 12.095 -4.996 -24.769 1.00 95.12 200 THR A N 1
ATOM 1566 C CA . THR A 1 200 ? 12.718 -5.679 -25.907 1.00 95.12 200 THR A CA 1
ATOM 1567 C C . THR A 1 200 ? 12.825 -4.694 -27.060 1.00 95.12 200 THR A C 1
ATOM 1569 O O . THR A 1 200 ? 11.823 -4.090 -27.448 1.00 95.12 200 THR A O 1
ATOM 1572 N N . VAL A 1 201 ? 14.034 -4.531 -27.595 1.00 93.62 201 VAL A N 1
ATOM 1573 C CA . VAL A 1 201 ? 14.326 -3.666 -28.741 1.00 93.62 201 VAL A CA 1
ATOM 1574 C C . VAL A 1 201 ? 14.584 -4.551 -29.954 1.00 93.62 201 VAL A C 1
ATOM 1576 O O . VAL A 1 201 ? 15.474 -5.397 -29.913 1.00 93.62 201 VAL A O 1
ATOM 1579 N N . THR A 1 202 ? 13.820 -4.367 -31.031 1.00 92.06 202 THR A N 1
ATOM 1580 C CA . THR A 1 202 ? 14.081 -5.023 -32.326 1.00 92.06 202 THR A CA 1
ATOM 1581 C C . THR A 1 202 ? 14.874 -4.079 -33.217 1.00 92.06 202 THR A C 1
ATOM 1583 O O . THR A 1 202 ? 14.515 -2.902 -33.288 1.00 92.06 202 THR A O 1
ATOM 1586 N N . TYR A 1 203 ? 15.884 -4.570 -33.929 1.00 87.69 203 TYR A N 1
ATOM 1587 C CA . TYR A 1 203 ? 16.767 -3.758 -34.770 1.00 87.69 203 TYR A CA 1
ATOM 1588 C C . TYR A 1 203 ? 16.525 -3.971 -36.274 1.00 87.69 203 TYR A C 1
ATOM 1590 O O . TYR A 1 203 ? 15.820 -4.894 -36.684 1.00 87.69 203 TYR A O 1
ATOM 1598 N N . SER A 1 204 ? 17.100 -3.098 -37.108 1.00 82.62 204 SER A N 1
ATOM 1599 C CA . SER A 1 204 ? 16.968 -3.123 -38.574 1.00 82.62 204 SER A CA 1
ATOM 1600 C C . SER A 1 204 ? 17.537 -4.382 -39.240 1.00 82.62 204 SER A C 1
ATOM 1602 O O . SER A 1 204 ? 17.097 -4.744 -40.328 1.00 82.62 204 SER A O 1
ATOM 1604 N N . ASP A 1 205 ? 18.466 -5.080 -38.587 1.00 81.38 205 ASP A N 1
ATOM 1605 C CA . ASP A 1 205 ? 19.028 -6.360 -39.037 1.00 81.38 205 ASP A CA 1
ATOM 1606 C C . ASP A 1 205 ? 18.128 -7.572 -38.713 1.00 81.38 205 ASP A C 1
ATOM 1608 O O . ASP A 1 205 ? 18.449 -8.705 -39.071 1.00 81.38 205 ASP A O 1
ATOM 1612 N N . GLY A 1 206 ? 16.992 -7.339 -38.044 1.00 83.44 206 GLY A N 1
ATOM 1613 C CA . GLY A 1 206 ? 16.047 -8.364 -37.611 1.00 83.44 206 GLY A CA 1
ATOM 1614 C C . GLY A 1 206 ? 16.395 -9.028 -36.276 1.00 83.44 206 GLY A C 1
ATOM 1615 O O . GLY A 1 206 ? 15.610 -9.850 -35.802 1.00 83.44 206 GLY A O 1
ATOM 1616 N N . ASN A 1 207 ? 17.521 -8.676 -35.648 1.00 88.69 207 ASN A N 1
ATOM 1617 C CA . ASN A 1 207 ? 17.861 -9.156 -34.313 1.00 88.69 207 ASN A CA 1
ATOM 1618 C C . ASN A 1 207 ? 17.078 -8.396 -33.236 1.00 88.69 207 ASN A C 1
ATOM 1620 O O . ASN A 1 207 ? 16.418 -7.382 -33.484 1.00 88.69 207 ASN A O 1
ATOM 1624 N N . SER A 1 208 ? 17.107 -8.911 -32.010 1.00 90.94 208 SER A N 1
ATOM 1625 C CA . SER A 1 208 ? 16.472 -8.275 -30.857 1.00 90.94 208 SER A CA 1
ATOM 1626 C C . SER A 1 208 ? 17.341 -8.428 -29.620 1.00 90.94 208 SER A C 1
ATOM 1628 O O . SER A 1 208 ? 17.970 -9.470 -29.452 1.00 90.94 208 SER A O 1
ATOM 1630 N N . SER A 1 209 ? 17.331 -7.408 -28.767 1.00 89.56 209 SER A N 1
ATOM 1631 C CA . SER A 1 209 ? 18.007 -7.410 -27.467 1.00 89.56 209 SER A CA 1
ATOM 1632 C C . SER A 1 209 ? 17.014 -7.069 -26.368 1.00 89.56 209 SER A C 1
ATOM 1634 O O . SER A 1 209 ? 16.038 -6.346 -26.597 1.00 89.56 209 SER A O 1
ATOM 1636 N N . THR A 1 210 ? 17.270 -7.569 -25.164 1.00 90.94 210 THR A N 1
ATOM 1637 C CA . THR A 1 210 ? 16.407 -7.331 -24.000 1.00 90.94 210 THR A CA 1
ATOM 1638 C C . THR A 1 210 ? 17.156 -6.648 -22.862 1.00 90.94 210 THR A C 1
ATOM 1640 O O . THR A 1 210 ? 18.363 -6.829 -22.701 1.00 90.94 210 THR A O 1
ATOM 1643 N N . THR A 1 211 ? 16.434 -5.915 -22.010 1.00 88.94 211 THR A N 1
ATOM 1644 C CA . THR A 1 211 ? 17.025 -5.279 -20.816 1.00 88.94 211 THR A CA 1
ATOM 1645 C C . THR A 1 211 ? 17.581 -6.273 -19.797 1.00 88.94 211 THR A C 1
ATOM 1647 O O . THR A 1 211 ? 18.341 -5.882 -18.916 1.00 88.94 211 THR A O 1
ATOM 1650 N N . ALA A 1 212 ? 17.219 -7.555 -19.906 1.00 83.31 212 ALA A N 1
ATOM 1651 C CA . ALA A 1 212 ? 17.794 -8.627 -19.101 1.00 83.31 212 ALA A CA 1
ATOM 1652 C C . ALA A 1 212 ? 19.219 -9.003 -19.548 1.00 83.31 212 ALA A C 1
ATOM 1654 O O . ALA A 1 212 ? 20.010 -9.480 -18.736 1.00 83.31 212 ALA A O 1
ATOM 1655 N N . GLU A 1 213 ? 19.539 -8.810 -20.828 1.00 86.12 213 GLU A N 1
ATOM 1656 C CA . GLU A 1 213 ? 20.858 -9.090 -21.405 1.00 86.12 213 GLU A CA 1
ATOM 1657 C C . GLU A 1 213 ? 21.777 -7.873 -21.301 1.00 86.12 213 GLU A C 1
ATOM 1659 O O . GLU A 1 213 ? 22.955 -8.013 -20.975 1.00 86.12 213 GLU A O 1
ATOM 1664 N N . ASP A 1 214 ? 21.226 -6.685 -21.552 1.00 84.69 214 ASP A N 1
ATOM 1665 C CA . ASP A 1 214 ? 21.931 -5.413 -21.461 1.00 84.69 214 ASP A CA 1
ATOM 1666 C C . ASP A 1 214 ? 20.951 -4.306 -21.052 1.00 84.69 214 ASP A C 1
ATOM 1668 O O . ASP A 1 214 ? 20.066 -3.921 -21.814 1.00 84.69 214 ASP A O 1
ATOM 1672 N N . SER A 1 215 ? 21.098 -3.780 -19.835 1.00 84.06 215 SER A N 1
ATOM 1673 C CA . SER A 1 215 ? 20.243 -2.704 -19.324 1.00 84.06 215 SER A CA 1
ATOM 1674 C C . SER A 1 215 ? 20.499 -1.354 -19.999 1.00 84.06 215 SER A C 1
ATOM 1676 O O . SER A 1 215 ? 19.655 -0.469 -19.908 1.00 84.06 215 SER A O 1
ATOM 1678 N N . GLY A 1 216 ? 21.623 -1.189 -20.704 1.00 84.38 216 GLY A N 1
ATOM 1679 C CA . GLY A 1 216 ? 21.990 0.048 -21.391 1.00 84.38 216 GLY A CA 1
ATOM 1680 C C . GLY A 1 216 ? 21.314 0.252 -22.749 1.00 84.38 216 GLY A C 1
ATOM 1681 O O . GLY A 1 216 ? 21.475 1.318 -23.342 1.00 84.38 216 GLY A O 1
ATOM 1682 N N . ILE A 1 217 ? 20.556 -0.732 -23.254 1.00 87.88 217 ILE A N 1
ATOM 1683 C CA . ILE A 1 217 ? 19.904 -0.639 -24.575 1.00 87.88 217 ILE A CA 1
ATOM 1684 C C . ILE A 1 217 ? 18.730 0.344 -24.605 1.00 87.88 217 ILE A C 1
ATOM 1686 O O . ILE A 1 217 ? 18.320 0.777 -25.684 1.00 87.88 217 ILE A O 1
ATOM 1690 N N . VAL A 1 218 ? 18.179 0.686 -23.437 1.00 92.75 218 VAL A N 1
ATOM 1691 C CA . VAL A 1 218 ? 17.144 1.709 -23.279 1.00 92.75 218 VAL A CA 1
ATOM 1692 C C . VAL A 1 218 ? 17.444 2.604 -22.085 1.00 92.75 218 VAL A C 1
ATOM 1694 O O . VAL A 1 218 ? 18.062 2.190 -21.111 1.00 92.75 218 VAL A O 1
ATOM 1697 N N . THR A 1 219 ? 16.952 3.835 -22.139 1.00 93.31 219 THR A N 1
ATOM 1698 C CA . THR A 1 219 ? 16.848 4.714 -20.973 1.00 93.31 219 THR A CA 1
ATOM 1699 C C . THR A 1 219 ? 15.390 4.792 -20.544 1.00 93.31 219 THR A C 1
ATOM 1701 O O . THR A 1 219 ? 14.524 5.076 -21.372 1.00 93.31 219 THR A O 1
ATOM 1704 N N . TRP A 1 220 ? 15.122 4.534 -19.266 1.00 96.12 220 TRP A N 1
ATOM 1705 C CA . TRP A 1 220 ? 13.786 4.643 -18.689 1.00 96.12 220 TRP A CA 1
ATOM 1706 C C . TRP A 1 220 ? 13.505 6.063 -18.198 1.00 96.12 220 TRP A C 1
ATOM 1708 O O . TRP A 1 220 ? 14.392 6.730 -17.667 1.00 96.12 220 TRP A O 1
ATOM 1718 N N . SER A 1 221 ? 12.262 6.512 -18.345 1.00 95.81 221 SER A N 1
ATOM 1719 C CA . SER A 1 221 ? 11.760 7.737 -17.722 1.00 95.81 221 SER A CA 1
ATOM 1720 C C . SER A 1 221 ? 10.292 7.596 -17.333 1.00 95.81 221 SER A C 1
ATOM 1722 O O . SER A 1 221 ? 9.564 6.805 -17.929 1.00 95.81 221 SER A O 1
ATOM 1724 N N . SER A 1 222 ? 9.849 8.389 -16.360 1.00 97.62 222 SER A N 1
ATOM 1725 C CA . SER A 1 222 ? 8.442 8.508 -15.970 1.00 97.62 222 SER A CA 1
ATOM 1726 C C . SER A 1 222 ? 7.894 9.866 -16.404 1.00 97.62 222 SER A C 1
ATOM 1728 O O . SER A 1 222 ? 8.612 10.866 -16.361 1.00 97.62 222 SER A O 1
ATOM 1730 N N . SER A 1 223 ? 6.628 9.919 -16.820 1.00 97.56 223 SER A N 1
ATOM 1731 C CA . SER A 1 223 ? 5.951 11.184 -17.117 1.00 97.56 223 SER A CA 1
ATOM 1732 C C . SER A 1 223 ? 5.706 12.031 -15.864 1.00 97.56 223 SER A C 1
ATOM 1734 O O . SER A 1 223 ? 5.570 13.246 -15.984 1.00 97.56 223 SER A O 1
ATOM 1736 N N . ASP A 1 224 ? 5.631 11.397 -14.688 1.00 97.62 224 ASP A N 1
ATOM 1737 C CA . ASP A 1 224 ? 5.473 12.057 -13.391 1.00 97.62 224 ASP A CA 1
ATOM 1738 C C . ASP A 1 224 ? 6.146 11.239 -12.272 1.00 97.62 224 ASP A C 1
ATOM 1740 O O . ASP A 1 224 ? 5.618 10.231 -11.797 1.00 97.62 224 ASP A O 1
ATOM 1744 N N . GLU A 1 225 ? 7.327 11.687 -11.839 1.00 96.19 225 GLU A N 1
ATOM 1745 C CA . GLU A 1 225 ? 8.094 11.045 -10.763 1.00 96.19 225 GLU A CA 1
ATOM 1746 C C . GLU A 1 225 ? 7.471 11.215 -9.370 1.00 96.19 225 GLU A C 1
ATOM 1748 O O . GLU A 1 225 ? 7.896 10.530 -8.444 1.00 96.19 225 GLU A O 1
ATOM 1753 N N . SER A 1 226 ? 6.470 12.087 -9.196 1.00 95.69 226 SER A N 1
ATOM 1754 C CA . SER A 1 226 ? 5.724 12.175 -7.932 1.00 95.69 226 SER A CA 1
ATOM 1755 C C . SER A 1 226 ? 4.697 11.050 -7.772 1.00 95.69 226 SER A C 1
ATOM 1757 O O . SER A 1 226 ? 4.366 10.694 -6.645 1.00 95.69 226 SER A O 1
ATOM 1759 N N . ILE A 1 227 ? 4.260 10.449 -8.887 1.00 95.94 227 ILE A N 1
ATOM 1760 C CA . ILE A 1 227 ? 3.300 9.338 -8.926 1.00 95.94 227 ILE A CA 1
ATOM 1761 C C . ILE A 1 227 ? 4.032 7.996 -9.047 1.00 95.94 227 ILE A C 1
ATOM 1763 O O . ILE A 1 227 ? 3.739 7.061 -8.305 1.00 95.94 227 ILE A O 1
ATOM 1767 N N . LEU A 1 228 ? 5.004 7.882 -9.959 1.00 97.81 228 LEU A N 1
ATOM 1768 C CA . LEU A 1 228 ? 5.790 6.660 -10.153 1.00 97.81 228 LEU A CA 1
ATOM 1769 C C . LEU A 1 228 ? 7.229 6.996 -10.509 1.00 97.81 228 LEU A C 1
ATOM 1771 O O . LEU A 1 228 ? 7.498 7.732 -11.459 1.00 97.81 228 LEU A O 1
ATOM 1775 N N . THR A 1 229 ? 8.159 6.378 -9.793 1.00 97.69 229 THR A N 1
ATOM 1776 C CA . THR A 1 229 ? 9.587 6.421 -10.125 1.00 97.69 229 THR A CA 1
ATOM 1777 C C . THR A 1 229 ? 9.989 5.137 -10.827 1.00 97.69 229 THR A C 1
ATOM 1779 O O . THR A 1 229 ? 9.419 4.081 -10.554 1.00 97.69 229 THR A O 1
ATOM 1782 N N . ILE A 1 230 ? 10.958 5.223 -11.736 1.00 97.44 230 ILE A N 1
ATOM 1783 C CA . ILE A 1 230 ? 11.547 4.069 -12.414 1.00 97.44 230 ILE A CA 1
ATOM 1784 C C . ILE A 1 230 ? 13.058 4.261 -12.523 1.00 97.44 230 ILE A C 1
ATOM 1786 O O . ILE A 1 230 ? 13.524 5.342 -12.883 1.00 97.44 230 ILE A O 1
ATOM 1790 N N . ASP A 1 231 ? 13.828 3.235 -12.171 1.00 94.81 231 ASP A N 1
ATOM 1791 C CA . ASP A 1 231 ? 15.286 3.281 -12.242 1.00 94.81 231 ASP A CA 1
ATOM 1792 C C . ASP A 1 231 ? 15.827 2.848 -13.618 1.00 94.81 231 ASP A C 1
ATOM 1794 O O . ASP A 1 231 ? 15.101 2.384 -14.500 1.00 94.81 231 ASP A O 1
ATOM 1798 N N . SER A 1 232 ? 17.145 2.967 -13.808 1.00 91.06 232 SER A N 1
ATOM 1799 C CA . SER A 1 232 ? 17.811 2.578 -15.059 1.00 91.06 232 SER A CA 1
ATOM 1800 C C . SER A 1 232 ? 17.727 1.081 -15.375 1.00 91.06 232 SER A C 1
ATOM 1802 O O . SER A 1 232 ? 18.012 0.682 -16.498 1.00 91.06 232 SER A O 1
ATOM 1804 N N . SER A 1 233 ? 17.373 0.247 -14.397 1.00 90.94 233 SER A N 1
ATOM 1805 C CA . SER A 1 233 ? 17.191 -1.197 -14.571 1.00 90.94 233 SER A CA 1
ATOM 1806 C C . SER A 1 233 ? 15.733 -1.563 -14.874 1.00 90.94 233 SER A C 1
ATOM 1808 O O . SER A 1 233 ? 15.445 -2.731 -15.120 1.00 90.94 233 SER A O 1
ATOM 1810 N N . GLY A 1 234 ? 14.821 -0.585 -14.883 1.00 93.19 234 GLY A N 1
ATOM 1811 C CA . GLY A 1 234 ? 13.391 -0.790 -15.090 1.00 93.19 234 GLY A CA 1
ATOM 1812 C C . GLY A 1 234 ? 12.619 -1.144 -13.816 1.00 93.19 234 GLY A C 1
ATOM 1813 O O . GLY A 1 234 ? 11.460 -1.546 -13.919 1.00 93.19 234 GLY A O 1
ATOM 1814 N N . ASN A 1 235 ? 13.214 -1.015 -12.623 1.00 95.69 235 ASN A N 1
ATOM 1815 C CA . ASN A 1 235 ? 12.482 -1.199 -11.368 1.00 95.69 235 ASN A CA 1
ATOM 1816 C C . ASN A 1 235 ? 11.645 0.044 -11.084 1.00 95.69 235 ASN A C 1
ATOM 1818 O O . ASN A 1 235 ? 12.194 1.144 -11.023 1.00 95.69 235 ASN A O 1
ATOM 1822 N N . PHE A 1 236 ? 10.342 -0.130 -10.881 1.00 97.19 236 PHE A N 1
ATOM 1823 C CA . PHE A 1 236 ? 9.431 0.962 -10.568 1.00 97.19 236 PHE A CA 1
ATOM 1824 C C . PHE A 1 236 ? 8.925 0.906 -9.127 1.00 97.19 236 PHE A C 1
ATOM 1826 O O . PHE A 1 236 ? 8.844 -0.160 -8.514 1.00 97.19 236 PHE A O 1
ATOM 1833 N N . THR A 1 237 ? 8.569 2.072 -8.592 1.00 97.31 237 THR A N 1
ATOM 1834 C CA . THR A 1 237 ? 7.877 2.232 -7.306 1.00 97.31 237 THR A CA 1
ATOM 1835 C C . THR A 1 237 ? 6.723 3.212 -7.482 1.00 97.31 237 THR A C 1
ATOM 1837 O O . THR A 1 237 ? 6.945 4.349 -7.909 1.00 97.31 237 THR A O 1
ATOM 1840 N N . ALA A 1 238 ? 5.507 2.774 -7.153 1.00 96.69 238 ALA A N 1
ATOM 1841 C CA . ALA A 1 238 ? 4.306 3.601 -7.133 1.00 96.69 238 ALA A CA 1
ATOM 1842 C C . ALA A 1 238 ? 4.269 4.427 -5.838 1.00 96.69 238 ALA A C 1
ATOM 1844 O O . ALA A 1 238 ? 4.182 3.877 -4.742 1.00 96.69 238 ALA A O 1
ATOM 1845 N N . LEU A 1 239 ? 4.370 5.748 -5.947 1.00 94.62 239 LEU A N 1
ATOM 1846 C CA . LEU A 1 239 ? 4.460 6.666 -4.808 1.00 94.62 239 LEU A CA 1
ATOM 1847 C C . LEU A 1 239 ? 3.110 7.275 -4.427 1.00 94.62 239 LEU A C 1
ATOM 1849 O O . LEU A 1 239 ? 2.846 7.483 -3.237 1.00 94.62 239 LEU A O 1
ATOM 1853 N N . ASP A 1 240 ? 2.261 7.525 -5.419 1.00 93.69 240 ASP A N 1
ATOM 1854 C CA . ASP A 1 240 ? 0.938 8.112 -5.235 1.00 93.69 240 ASP A CA 1
ATOM 1855 C C . ASP A 1 240 ? -0.059 7.557 -6.259 1.00 93.69 240 ASP A C 1
ATOM 1857 O O . ASP A 1 240 ? 0.334 6.937 -7.250 1.00 93.69 240 ASP A O 1
ATOM 1861 N N . ALA A 1 241 ? -1.352 7.747 -6.006 1.00 93.19 241 ALA A N 1
ATOM 1862 C CA . ALA A 1 241 ? -2.391 7.348 -6.943 1.00 93.19 241 ALA A CA 1
ATOM 1863 C C . ALA A 1 241 ? -2.475 8.310 -8.133 1.00 93.19 241 ALA A C 1
ATOM 1865 O O . ALA A 1 241 ? -2.234 9.512 -8.023 1.00 93.19 241 ALA A O 1
ATOM 1866 N N . GLY A 1 242 ? -2.876 7.779 -9.282 1.00 93.56 242 GLY A N 1
ATOM 1867 C CA . GLY A 1 242 ? -3.040 8.543 -10.507 1.00 93.56 242 GLY A CA 1
ATOM 1868 C C . GLY A 1 242 ? -2.543 7.798 -11.737 1.00 93.56 242 GLY A C 1
ATOM 1869 O O . GLY A 1 242 ? -2.028 6.681 -11.669 1.00 93.56 242 GLY A O 1
ATOM 1870 N N . SER A 1 243 ? -2.697 8.449 -12.889 1.00 95.06 243 SER A N 1
ATOM 1871 C CA . SER A 1 243 ? -2.251 7.899 -14.165 1.00 95.06 243 SER A CA 1
ATOM 1872 C C . SER A 1 243 ? -0.886 8.451 -14.553 1.00 95.06 243 SER A C 1
ATOM 1874 O O . SER A 1 243 ? -0.672 9.664 -14.567 1.00 95.06 243 SER A O 1
ATOM 1876 N N . VAL A 1 244 ? 0.035 7.554 -14.893 1.00 97.31 244 VAL A N 1
ATOM 1877 C CA . VAL A 1 244 ? 1.424 7.883 -15.231 1.00 97.31 244 VAL A CA 1
ATOM 1878 C C . VAL A 1 244 ? 1.922 6.962 -16.339 1.00 97.31 244 VAL A C 1
ATOM 1880 O O . VAL A 1 244 ? 1.504 5.812 -16.444 1.00 97.31 244 VAL A O 1
ATOM 1883 N N . THR A 1 245 ? 2.791 7.467 -17.210 1.00 97.06 245 THR A N 1
ATOM 1884 C CA . THR A 1 245 ? 3.373 6.689 -18.310 1.00 97.06 245 THR A CA 1
ATOM 1885 C C . THR A 1 245 ? 4.867 6.512 -18.081 1.00 97.06 245 THR A C 1
ATOM 1887 O O . THR A 1 245 ? 5.589 7.495 -17.926 1.00 97.06 245 THR A O 1
ATOM 1890 N N . ALA A 1 246 ? 5.330 5.264 -18.075 1.00 97.38 246 ALA A N 1
ATOM 1891 C CA . ALA A 1 246 ? 6.746 4.934 -18.140 1.00 97.38 246 ALA A CA 1
ATOM 1892 C C . ALA A 1 246 ? 7.164 4.763 -19.604 1.00 97.38 246 ALA A C 1
ATOM 1894 O O . ALA A 1 246 ? 6.488 4.075 -20.371 1.00 97.38 246 ALA A O 1
ATOM 1895 N N . THR A 1 247 ? 8.296 5.346 -19.977 1.00 96.25 247 THR A N 1
ATOM 1896 C CA . THR A 1 247 ? 8.824 5.338 -21.342 1.00 96.25 247 THR A CA 1
ATOM 1897 C C . THR A 1 247 ? 10.185 4.651 -21.349 1.00 96.25 247 THR A C 1
ATOM 1899 O O . THR A 1 247 ? 11.058 4.999 -20.556 1.00 96.25 247 THR A O 1
ATOM 1902 N N . ALA A 1 248 ? 10.380 3.697 -22.259 1.00 96.00 248 ALA A N 1
ATOM 1903 C CA . ALA A 1 248 ? 11.675 3.099 -22.573 1.00 96.00 248 ALA A CA 1
ATOM 1904 C C . ALA A 1 248 ? 12.183 3.678 -23.895 1.00 96.00 248 ALA A C 1
ATOM 1906 O O . ALA A 1 248 ? 11.585 3.432 -24.941 1.00 96.00 248 ALA A O 1
ATOM 1907 N N . LEU A 1 249 ? 13.280 4.432 -23.862 1.00 92.25 249 LEU A N 1
ATOM 1908 C CA . LEU A 1 249 ? 13.876 5.071 -25.034 1.00 92.25 249 LEU A CA 1
ATOM 1909 C C . LEU A 1 249 ? 15.112 4.300 -25.509 1.00 92.25 249 LEU A C 1
ATOM 1911 O O . LEU A 1 249 ? 16.135 4.318 -24.829 1.00 92.25 249 LEU A O 1
ATOM 1915 N N . ALA A 1 250 ? 15.045 3.682 -26.687 1.00 90.38 250 ALA A N 1
ATOM 1916 C CA . ALA A 1 250 ? 16.199 3.103 -27.370 1.00 90.38 250 ALA A CA 1
ATOM 1917 C C . ALA A 1 250 ? 16.842 4.147 -28.291 1.00 90.38 250 ALA A C 1
ATOM 1919 O O . ALA A 1 250 ? 16.178 4.703 -29.171 1.00 90.38 250 ALA A O 1
ATOM 1920 N N . THR A 1 251 ? 18.139 4.394 -28.117 1.00 81.12 251 THR A N 1
ATOM 1921 C CA . THR A 1 251 ? 18.917 5.323 -28.950 1.00 81.12 251 THR A CA 1
ATOM 1922 C C . THR A 1 251 ? 19.936 4.569 -29.792 1.00 81.12 251 THR A C 1
ATOM 1924 O O . THR A 1 251 ? 20.606 3.668 -29.288 1.00 81.12 251 THR A O 1
ATOM 1927 N N . SER A 1 252 ? 20.101 4.962 -31.056 1.00 72.25 252 SER A N 1
ATOM 1928 C CA . SER A 1 252 ? 21.205 4.479 -31.895 1.00 72.25 252 SER A CA 1
ATOM 1929 C C . SER A 1 252 ? 22.565 4.738 -31.232 1.00 72.25 252 SER A C 1
ATOM 1931 O O . SER A 1 252 ? 22.829 5.836 -30.741 1.00 72.25 252 SER A O 1
ATOM 1933 N N . THR A 1 253 ? 23.458 3.747 -31.270 1.00 63.62 253 THR A N 1
ATOM 1934 C CA . THR A 1 253 ? 24.852 3.889 -30.817 1.00 63.62 253 THR A CA 1
ATOM 1935 C C . THR A 1 253 ? 25.700 4.737 -31.763 1.00 63.62 253 THR A C 1
ATOM 1937 O O . THR A 1 253 ? 26.766 5.205 -31.366 1.00 63.62 253 THR A O 1
ATOM 1940 N N . ASP A 1 254 ? 25.254 4.931 -33.008 1.00 60.47 254 ASP A N 1
ATOM 1941 C CA . ASP A 1 254 ? 25.896 5.844 -33.950 1.00 60.47 254 ASP A CA 1
ATOM 1942 C C . ASP A 1 254 ? 25.159 7.204 -33.944 1.00 60.47 254 ASP A C 1
ATOM 1944 O O . ASP A 1 254 ? 24.007 7.282 -34.402 1.00 60.47 254 ASP A O 1
ATOM 1948 N N . PRO A 1 255 ? 25.798 8.275 -33.425 1.00 53.56 255 PRO A N 1
ATOM 1949 C CA . PRO A 1 255 ? 25.197 9.599 -33.287 1.00 53.56 255 PRO A CA 1
ATOM 1950 C C . PRO A 1 255 ? 24.916 10.288 -34.628 1.00 53.56 255 PRO A C 1
ATOM 1952 O O . PRO A 1 255 ? 24.181 11.274 -34.642 1.00 53.56 255 PRO A O 1
ATOM 1955 N N . ALA A 1 256 ? 25.461 9.795 -35.747 1.00 51.50 256 ALA A N 1
ATOM 1956 C CA . ALA A 1 256 ? 25.137 10.318 -37.072 1.00 51.50 256 ALA A CA 1
ATOM 1957 C C . ALA A 1 256 ? 23.702 9.953 -37.498 1.00 51.50 256 ALA A C 1
ATOM 1959 O O . ALA A 1 256 ? 23.039 10.754 -38.154 1.00 51.50 256 ALA A O 1
ATOM 1960 N N . TYR A 1 257 ? 23.200 8.789 -37.065 1.00 58.00 257 TYR A N 1
ATOM 1961 C CA . TYR A 1 257 ? 21.932 8.229 -37.548 1.00 58.00 257 TYR A CA 1
ATOM 1962 C C . TYR A 1 257 ? 20.705 8.592 -36.719 1.00 58.00 257 TYR A C 1
ATOM 1964 O O . TYR A 1 257 ? 19.594 8.362 -37.185 1.00 58.00 257 TYR A O 1
ATOM 1972 N N . GLY A 1 258 ? 20.883 9.166 -35.523 1.00 57.50 258 GLY A N 1
ATOM 1973 C CA . GLY A 1 258 ? 19.845 9.869 -34.753 1.00 57.50 258 GLY A CA 1
ATOM 1974 C C . GLY A 1 258 ? 18.517 9.136 -34.508 1.00 57.50 258 GLY A C 1
ATOM 1975 O O . GLY A 1 258 ? 17.554 9.780 -34.093 1.00 57.50 258 GLY A O 1
ATOM 1976 N N . ASN A 1 259 ? 18.425 7.833 -34.793 1.00 68.69 259 ASN A N 1
ATOM 1977 C CA . ASN A 1 259 ? 17.167 7.112 -34.713 1.00 68.69 259 ASN A CA 1
ATOM 1978 C C . ASN A 1 259 ? 16.906 6.729 -33.258 1.00 68.69 259 ASN A C 1
ATOM 1980 O O . ASN A 1 259 ? 17.597 5.878 -32.689 1.00 68.69 259 ASN A O 1
ATOM 1984 N N . ASN A 1 260 ? 15.910 7.393 -32.682 1.00 81.44 260 ASN A N 1
ATOM 1985 C CA . ASN A 1 260 ? 15.442 7.165 -31.332 1.00 81.44 260 ASN A CA 1
ATOM 1986 C C . ASN A 1 260 ? 14.017 6.634 -31.421 1.00 81.44 260 ASN A C 1
ATOM 1988 O O . ASN A 1 260 ? 13.140 7.304 -31.969 1.00 81.44 260 ASN A O 1
ATOM 1992 N N . ILE A 1 261 ? 13.788 5.450 -30.866 1.00 87.69 261 ILE A N 1
ATOM 1993 C CA . ILE A 1 261 ? 12.453 4.864 -30.767 1.00 87.69 261 ILE A CA 1
ATOM 1994 C C . ILE A 1 261 ? 12.123 4.672 -29.301 1.00 87.69 261 ILE A C 1
ATOM 1996 O O . ILE A 1 261 ? 12.955 4.207 -28.524 1.00 87.69 261 ILE A O 1
ATOM 2000 N N . SER A 1 262 ? 10.901 5.032 -28.930 1.00 91.94 262 SER A N 1
ATOM 2001 C CA . SER A 1 262 ? 10.371 4.805 -27.597 1.00 91.94 262 SER A CA 1
ATOM 2002 C C . SER A 1 262 ? 9.269 3.751 -27.601 1.00 91.94 262 SER A C 1
ATOM 2004 O O . SER A 1 262 ? 8.562 3.565 -28.592 1.00 91.94 262 SER A O 1
ATOM 2006 N N . GLY A 1 263 ? 9.132 3.064 -26.473 1.00 93.25 263 GLY A N 1
ATOM 2007 C CA . GLY A 1 263 ? 7.942 2.308 -26.106 1.00 93.25 263 GLY A CA 1
ATOM 2008 C C . GLY A 1 263 ? 7.353 2.897 -24.831 1.00 93.25 263 GLY A C 1
ATOM 2009 O O . GLY A 1 263 ? 8.108 3.353 -23.973 1.00 93.25 263 GLY A O 1
ATOM 2010 N N . ASP A 1 264 ? 6.029 2.864 -24.707 1.00 95.25 264 ASP A N 1
ATOM 2011 C CA . ASP A 1 264 ? 5.307 3.429 -23.566 1.00 95.25 264 ASP A CA 1
ATOM 2012 C C . ASP A 1 264 ? 4.511 2.349 -22.822 1.00 95.25 264 ASP A C 1
ATOM 2014 O O . ASP A 1 264 ? 3.940 1.438 -23.429 1.00 95.25 264 ASP A O 1
ATOM 2018 N N . ALA A 1 265 ? 4.466 2.470 -21.498 1.00 95.81 265 ALA A N 1
ATOM 2019 C CA . ALA A 1 265 ? 3.662 1.662 -20.594 1.00 95.81 265 ALA A CA 1
ATOM 2020 C C . ALA A 1 265 ? 2.862 2.580 -19.668 1.00 95.81 265 ALA A C 1
ATOM 2022 O O . ALA A 1 265 ? 3.428 3.334 -18.879 1.00 95.81 265 ALA A O 1
ATOM 2023 N N . THR A 1 266 ? 1.538 2.521 -19.770 1.00 95.31 266 THR A N 1
ATOM 2024 C CA . THR A 1 266 ? 0.630 3.324 -18.948 1.00 95.31 266 THR A CA 1
ATOM 2025 C C . THR A 1 266 ? 0.257 2.581 -17.674 1.00 95.31 266 THR A C 1
ATOM 2027 O O . THR A 1 266 ? -0.152 1.421 -17.735 1.00 95.31 266 THR A O 1
ATOM 2030 N N . PHE A 1 267 ? 0.328 3.279 -16.550 1.00 95.88 267 PHE A N 1
ATOM 2031 C CA . PHE A 1 267 ? -0.119 2.829 -15.243 1.00 95.88 267 PHE A CA 1
ATOM 2032 C C . PHE A 1 267 ? -1.335 3.644 -14.807 1.00 95.88 267 PHE A C 1
ATOM 2034 O O . PHE A 1 267 ? -1.424 4.844 -15.082 1.00 95.88 267 PHE A O 1
ATOM 2041 N N . ASP A 1 268 ? -2.254 2.978 -14.118 1.00 94.81 268 ASP A N 1
ATOM 2042 C CA . ASP A 1 268 ? -3.356 3.596 -13.387 1.00 94.81 268 ASP A CA 1
ATOM 2043 C C . ASP A 1 268 ? -3.252 3.112 -11.939 1.00 94.81 268 ASP A C 1
ATOM 2045 O O . ASP A 1 268 ? -3.622 1.980 -11.620 1.00 94.81 268 ASP A O 1
ATOM 2049 N N . ILE A 1 269 ? -2.594 3.916 -11.102 1.00 95.38 269 ILE A N 1
ATOM 2050 C CA . ILE A 1 269 ? -2.280 3.558 -9.720 1.00 95.38 269 ILE A CA 1
ATOM 2051 C C . ILE A 1 269 ? -3.460 3.961 -8.852 1.00 95.38 269 ILE A C 1
ATOM 2053 O O . ILE A 1 269 ? -3.862 5.123 -8.831 1.00 95.38 269 ILE A O 1
ATOM 2057 N N . SER A 1 270 ? -3.997 2.998 -8.115 1.00 93.50 270 SER A N 1
ATOM 2058 C CA . SER A 1 270 ? -5.103 3.221 -7.188 1.00 93.50 270 SER A CA 1
ATOM 2059 C C . SER A 1 270 ? -4.596 3.516 -5.770 1.00 93.50 270 SER A C 1
ATOM 2061 O O . SER A 1 270 ? -3.552 2.996 -5.363 1.00 93.50 270 SER A O 1
ATOM 2063 N N . PRO A 1 271 ? -5.316 4.330 -4.981 1.00 93.44 271 PRO A N 1
ATOM 2064 C CA . PRO A 1 271 ? -4.991 4.512 -3.573 1.00 93.44 271 PRO A CA 1
ATOM 2065 C C . PRO A 1 271 ? -5.297 3.243 -2.769 1.00 93.44 271 PRO A C 1
ATOM 2067 O O . PRO A 1 271 ? -6.133 2.427 -3.161 1.00 93.44 271 PRO A O 1
ATOM 2070 N N . VAL A 1 272 ? -4.648 3.103 -1.613 1.00 93.31 272 VAL A N 1
ATOM 2071 C CA . VAL A 1 272 ? -4.938 2.035 -0.648 1.00 93.31 272 VAL A CA 1
ATOM 2072 C C . VAL A 1 272 ? -5.935 2.571 0.378 1.00 93.31 272 VAL A C 1
ATOM 2074 O O . VAL A 1 272 ? -5.580 3.350 1.258 1.00 93.31 272 VAL A O 1
ATOM 2077 N N . VAL A 1 273 ? -7.197 2.168 0.242 1.00 94.81 273 VAL A N 1
ATOM 2078 C CA . VAL A 1 273 ? -8.315 2.583 1.106 1.00 94.81 273 VAL A CA 1
ATOM 2079 C C . VAL A 1 273 ? -9.005 1.367 1.736 1.00 94.81 273 VAL A C 1
ATOM 2081 O O . VAL A 1 273 ? -8.947 0.267 1.170 1.00 94.81 273 VAL A O 1
ATOM 2084 N N . PRO A 1 274 ? -9.643 1.509 2.913 1.00 96.38 274 PRO A N 1
ATOM 2085 C CA . PRO A 1 274 ? -10.301 0.381 3.560 1.00 96.38 274 PRO A CA 1
ATOM 2086 C C . PRO A 1 274 ? -11.551 -0.056 2.775 1.00 96.38 274 PRO A C 1
ATOM 2088 O O . PRO A 1 274 ? -12.383 0.763 2.394 1.00 96.38 274 PRO A O 1
ATOM 2091 N N . SER A 1 275 ? -11.701 -1.362 2.550 1.00 96.25 275 SER A N 1
ATOM 2092 C CA . SER A 1 275 ? -12.799 -1.971 1.785 1.00 96.25 275 SER A CA 1
ATOM 2093 C C . SER A 1 275 ? -13.876 -2.597 2.675 1.00 96.25 275 SER A C 1
ATOM 2095 O O . SER A 1 275 ? -15.062 -2.575 2.340 1.00 96.25 275 SER A O 1
ATOM 2097 N N . SER A 1 276 ? -13.496 -3.144 3.833 1.00 97.19 276 SER A N 1
ATOM 2098 C CA . SER A 1 276 ? -14.443 -3.686 4.813 1.00 97.19 276 SER A CA 1
ATOM 2099 C C . SER A 1 276 ? -13.868 -3.737 6.226 1.00 97.19 276 SER A C 1
ATOM 2101 O O . SER A 1 276 ? -12.655 -3.722 6.427 1.00 97.19 276 SER A O 1
ATOM 2103 N N . ILE A 1 277 ? -14.757 -3.819 7.218 1.00 98.00 277 ILE A N 1
ATOM 2104 C CA . ILE A 1 277 ? -14.408 -3.988 8.628 1.00 98.00 277 ILE A CA 1
ATOM 2105 C C . ILE A 1 277 ? -15.294 -5.059 9.265 1.00 98.00 277 ILE A C 1
ATOM 2107 O O . ILE A 1 277 ? -16.512 -5.084 9.071 1.00 98.00 277 ILE A O 1
ATOM 2111 N N . VAL A 1 278 ? -14.673 -5.944 10.041 1.00 97.75 278 VAL A N 1
ATOM 2112 C CA . VAL A 1 278 ? -15.344 -6.988 10.820 1.00 97.75 278 VAL A CA 1
ATOM 2113 C C . VAL A 1 278 ? -14.933 -6.853 12.274 1.00 97.75 278 VAL A C 1
ATOM 2115 O O . VAL A 1 278 ? -13.749 -6.883 12.589 1.00 97.75 278 VAL A O 1
ATOM 2118 N N . VAL A 1 279 ? -15.909 -6.724 13.164 1.00 97.56 279 VAL A N 1
ATOM 2119 C CA . VAL A 1 279 ? -15.695 -6.541 14.596 1.00 97.56 279 VAL A CA 1
ATOM 2120 C C . VAL A 1 279 ? -16.099 -7.804 15.356 1.00 97.56 279 VAL A C 1
ATOM 2122 O O . VAL A 1 279 ? -17.091 -8.457 15.033 1.00 97.56 279 VAL A O 1
ATOM 2125 N N . SER A 1 280 ? -15.335 -8.159 16.389 1.00 95.81 280 SER A N 1
ATOM 2126 C CA . SER A 1 280 ? -15.669 -9.245 17.312 1.00 95.81 280 SER A CA 1
ATOM 2127 C C . SER A 1 280 ? -16.998 -8.985 18.023 1.00 95.81 280 SER A C 1
ATOM 2129 O O . SER A 1 280 ? -17.287 -7.857 18.416 1.00 95.81 280 SER A O 1
ATOM 2131 N N . SER A 1 281 ? -17.782 -10.028 18.279 1.00 92.81 281 SER A N 1
ATOM 2132 C CA . SER A 1 281 ? -19.020 -9.910 19.051 1.00 92.81 281 SER A CA 1
ATOM 2133 C C . SER A 1 281 ? -18.762 -9.739 20.551 1.00 92.81 281 SER A C 1
ATOM 2135 O O . SER A 1 281 ? -17.815 -10.304 21.097 1.00 92.81 281 SER A O 1
ATOM 2137 N N . PHE A 1 282 ? -19.671 -9.051 21.245 1.00 93.62 282 PHE A N 1
ATOM 2138 C CA . PHE A 1 282 ? -19.739 -9.111 22.708 1.00 93.62 282 PHE A CA 1
ATOM 2139 C C . PHE A 1 282 ? -19.994 -10.545 23.208 1.00 93.62 282 PHE A C 1
ATOM 2141 O O . PHE A 1 282 ? -20.634 -11.325 22.496 1.00 93.62 282 PHE A O 1
ATOM 2148 N N . PRO A 1 283 ? -19.608 -10.874 24.457 1.00 93.75 283 PRO A N 1
ATOM 2149 C CA . PRO A 1 283 ? -20.110 -12.063 25.145 1.00 93.75 283 PRO A CA 1
ATOM 2150 C C . PRO A 1 283 ? -21.643 -12.078 25.187 1.00 93.75 283 PRO A C 1
ATOM 2152 O O . PRO A 1 283 ? -22.260 -11.014 25.255 1.00 93.75 283 PRO A O 1
ATOM 2155 N N . ASP A 1 284 ? -22.274 -13.255 25.207 1.00 93.06 284 ASP A N 1
ATOM 2156 C CA . ASP A 1 284 ? -23.744 -13.391 25.197 1.00 93.06 284 ASP A CA 1
ATOM 2157 C C . ASP A 1 284 ? -24.424 -12.614 26.332 1.00 93.06 284 ASP A C 1
ATOM 2159 O O . ASP A 1 284 ? -25.429 -11.932 26.118 1.00 93.06 284 ASP A O 1
ATOM 2163 N N . THR A 1 285 ? -23.820 -12.620 27.517 1.00 94.25 285 THR A N 1
ATOM 2164 C CA . THR A 1 285 ? -24.269 -11.873 28.696 1.00 94.25 285 THR A CA 1
ATOM 2165 C C . THR A 1 285 ? -23.170 -10.938 29.173 1.00 94.25 285 THR A C 1
ATOM 2167 O O . THR A 1 285 ? -22.032 -11.372 29.328 1.00 94.25 285 THR A O 1
ATOM 2170 N N . VAL A 1 286 ? -23.522 -9.676 29.421 1.00 96.69 286 VAL A N 1
ATOM 2171 C CA . VAL A 1 286 ? -22.619 -8.666 29.985 1.00 96.69 286 VAL A CA 1
ATOM 2172 C C . VAL A 1 286 ? -23.383 -7.924 31.076 1.00 96.69 286 VAL A C 1
ATOM 2174 O O . VAL A 1 286 ? -24.458 -7.376 30.815 1.00 96.69 286 VAL A O 1
ATOM 2177 N N . PHE A 1 287 ? -22.853 -7.941 32.291 1.00 96.81 287 PHE A N 1
ATOM 2178 C CA . PHE A 1 287 ? -23.381 -7.213 33.437 1.00 96.81 287 PHE A CA 1
ATOM 2179 C C . PHE A 1 287 ? -22.667 -5.867 33.605 1.00 96.81 287 PHE A C 1
ATOM 2181 O O . PHE A 1 287 ? -21.585 -5.647 33.063 1.00 96.81 287 PHE A O 1
ATOM 2188 N N . ALA A 1 288 ? -23.272 -4.947 34.356 1.00 95.81 288 ALA A N 1
ATOM 2189 C CA . ALA A 1 288 ? -22.546 -3.776 34.847 1.00 95.81 288 ALA A CA 1
ATOM 2190 C C . ALA A 1 288 ? -21.294 -4.217 35.635 1.00 95.81 288 ALA A C 1
ATOM 2192 O O . ALA A 1 288 ? -21.309 -5.268 36.273 1.00 95.81 288 ALA A O 1
ATOM 2193 N N . ASP A 1 289 ? -20.229 -3.418 35.552 1.00 93.94 289 ASP A N 1
ATOM 2194 C CA . ASP A 1 289 ? -18.871 -3.672 36.060 1.00 93.94 289 ASP A CA 1
ATOM 2195 C C . ASP A 1 289 ? -18.038 -4.720 35.298 1.00 93.94 289 ASP A C 1
ATOM 2197 O O . ASP A 1 289 ? -16.831 -4.831 35.542 1.00 93.94 289 ASP A O 1
ATOM 2201 N N . ASP A 1 290 ? -18.613 -5.427 34.318 1.00 96.06 290 ASP A N 1
ATOM 2202 C CA . ASP A 1 290 ? -17.831 -6.300 33.441 1.00 96.06 290 ASP A CA 1
ATOM 2203 C C . ASP A 1 290 ? -16.856 -5.488 32.572 1.00 96.06 290 ASP A C 1
ATOM 2205 O O . ASP A 1 290 ? -17.138 -4.379 32.099 1.00 96.06 290 ASP A O 1
ATOM 2209 N N . THR A 1 291 ? -15.696 -6.084 32.307 1.00 97.06 291 THR A N 1
ATOM 2210 C CA . THR A 1 291 ? -14.676 -5.541 31.405 1.00 97.06 291 THR A CA 1
ATOM 2211 C C . THR A 1 291 ? -14.343 -6.553 30.322 1.00 97.06 291 THR A C 1
ATOM 2213 O O . THR A 1 291 ? -14.494 -7.761 30.510 1.00 97.06 291 THR A O 1
ATOM 2216 N N . GLY A 1 292 ? -13.896 -6.063 29.173 1.00 96.38 292 GLY A N 1
ATOM 2217 C CA . GLY A 1 292 ? -13.475 -6.914 28.070 1.00 96.38 292 GLY A CA 1
ATOM 2218 C C . GLY A 1 292 ? -12.804 -6.115 26.967 1.00 96.38 292 GLY A C 1
ATOM 2219 O O . GLY A 1 292 ? -12.500 -4.934 27.127 1.00 96.38 292 GLY A O 1
ATOM 2220 N N . THR A 1 293 ? -12.571 -6.766 25.835 1.00 96.94 293 THR A N 1
ATOM 2221 C CA . THR A 1 293 ? -11.930 -6.146 24.676 1.00 96.94 293 THR A CA 1
ATOM 2222 C C . THR A 1 293 ? -12.680 -6.545 23.419 1.00 96.94 293 THR A C 1
ATOM 2224 O O . THR A 1 293 ? -13.027 -7.713 23.252 1.00 96.94 293 THR A O 1
ATOM 2227 N N . LEU A 1 294 ? -12.933 -5.570 22.551 1.00 97.19 294 LEU A N 1
ATOM 2228 C CA . LEU A 1 294 ? -13.373 -5.798 21.185 1.00 97.19 294 LEU A CA 1
ATOM 2229 C C . LEU A 1 294 ? -12.180 -5.637 20.248 1.00 97.19 294 LEU A C 1
ATOM 2231 O O . LEU A 1 294 ? -11.365 -4.731 20.407 1.00 97.19 294 LEU A O 1
ATOM 2235 N N . THR A 1 295 ? -12.093 -6.512 19.258 1.00 96.94 295 THR A N 1
ATOM 2236 C CA . THR A 1 295 ? -11.098 -6.441 18.190 1.00 96.94 295 THR A CA 1
ATOM 2237 C C . THR A 1 295 ? -11.796 -6.242 16.860 1.00 96.94 295 THR A C 1
ATOM 2239 O O . THR A 1 295 ? -12.888 -6.772 16.651 1.00 96.94 295 THR A O 1
ATOM 2242 N N . ALA A 1 296 ? -11.158 -5.529 15.944 1.00 97.44 296 ALA A N 1
ATOM 2243 C CA . ALA A 1 296 ? -11.648 -5.363 14.588 1.00 97.44 296 ALA A CA 1
ATOM 2244 C C . ALA A 1 296 ? -10.572 -5.749 13.574 1.00 97.44 296 ALA A C 1
ATOM 2246 O O . ALA A 1 296 ? -9.379 -5.571 13.811 1.00 97.44 296 ALA A O 1
ATOM 2247 N N . THR A 1 297 ? -11.010 -6.285 12.444 1.00 97.56 297 THR A N 1
ATOM 2248 C CA . THR A 1 297 ? -10.171 -6.628 11.301 1.00 97.56 297 THR A CA 1
ATOM 2249 C C . THR A 1 297 ? -10.627 -5.794 10.116 1.00 97.56 297 THR A C 1
ATOM 2251 O O . THR A 1 297 ? -11.792 -5.866 9.723 1.00 97.56 297 THR A O 1
ATOM 2254 N N . VAL A 1 298 ? -9.714 -4.990 9.576 1.00 97.81 298 VAL A N 1
ATOM 2255 C CA . VAL A 1 298 ? -9.928 -4.122 8.418 1.00 97.81 298 VAL A CA 1
ATOM 2256 C C . VAL A 1 298 ? -9.283 -4.785 7.210 1.00 97.81 298 VAL A C 1
ATOM 2258 O O . VAL A 1 298 ? -8.119 -5.173 7.266 1.00 97.81 298 VAL A O 1
ATOM 2261 N N . THR A 1 299 ? -10.049 -4.947 6.138 1.00 97.00 299 THR A N 1
ATOM 2262 C CA . THR A 1 299 ? -9.541 -5.374 4.826 1.00 97.00 299 THR A CA 1
ATOM 2263 C C . THR A 1 299 ? -9.483 -4.150 3.927 1.00 97.00 299 THR A C 1
ATOM 2265 O O . THR A 1 299 ? -10.413 -3.344 3.956 1.00 97.00 299 THR A O 1
ATOM 2268 N N . TYR A 1 300 ? -8.414 -4.005 3.154 1.00 95.62 300 TYR A N 1
ATOM 2269 C CA . TYR A 1 300 ? -8.192 -2.914 2.207 1.00 95.62 300 TYR A CA 1
ATOM 2270 C C . TYR A 1 300 ? -8.504 -3.363 0.773 1.00 95.62 300 TYR A C 1
ATOM 2272 O O . TYR A 1 300 ? -8.872 -4.514 0.533 1.00 95.62 300 TYR A O 1
ATOM 2280 N N . VAL A 1 301 ? -8.476 -2.433 -0.181 1.00 93.75 301 VAL A N 1
ATOM 2281 C CA . VAL A 1 3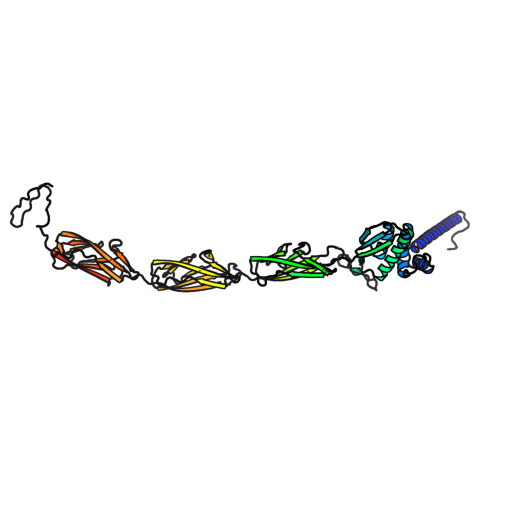01 ? -8.747 -2.716 -1.607 1.00 93.75 301 VAL A CA 1
ATOM 2282 C C . VAL A 1 301 ? -7.631 -3.494 -2.310 1.00 93.75 301 VAL A C 1
ATOM 2284 O O . VAL A 1 301 ? -7.884 -4.107 -3.342 1.00 93.75 301 VAL A O 1
ATOM 2287 N N . ASP A 1 302 ? -6.427 -3.494 -1.743 1.00 92.88 302 ASP A N 1
ATOM 2288 C CA . ASP A 1 302 ? -5.244 -4.238 -2.194 1.00 92.88 302 ASP A CA 1
ATOM 2289 C C . ASP A 1 302 ? -5.140 -5.636 -1.547 1.00 92.88 302 ASP A C 1
ATOM 2291 O O . ASP A 1 302 ? -4.084 -6.265 -1.564 1.00 92.88 302 ASP A O 1
ATOM 2295 N N . ASP A 1 303 ? -6.237 -6.113 -0.946 1.00 92.38 303 ASP A N 1
ATOM 2296 C CA . ASP A 1 303 ? -6.336 -7.352 -0.166 1.00 92.38 303 ASP A CA 1
ATOM 2297 C C . ASP A 1 303 ? -5.454 -7.396 1.098 1.00 92.38 303 ASP A C 1
ATOM 2299 O O . ASP A 1 303 ? -5.378 -8.432 1.770 1.00 92.38 303 ASP A O 1
ATOM 2303 N N . HIS A 1 304 ? -4.822 -6.282 1.485 1.00 91.81 304 HIS A N 1
ATOM 2304 C CA . HIS A 1 304 ? -4.124 -6.199 2.759 1.00 91.81 304 HIS A CA 1
ATOM 2305 C C . HIS A 1 304 ? -5.122 -6.237 3.924 1.00 91.81 304 HIS A C 1
ATOM 2307 O O . HIS A 1 304 ? -6.222 -5.682 3.859 1.00 91.81 304 HIS A O 1
ATOM 2313 N N . VAL A 1 305 ? -4.747 -6.912 5.013 1.00 95.50 305 VAL A N 1
ATOM 2314 C CA . VAL A 1 305 ? -5.610 -7.096 6.186 1.00 95.50 305 VAL A CA 1
ATOM 2315 C C . VAL A 1 305 ? -4.851 -6.708 7.445 1.00 95.50 305 VAL A C 1
ATOM 2317 O O . VAL A 1 305 ? -3.810 -7.289 7.746 1.00 95.50 305 VAL A O 1
ATOM 2320 N N . ILE A 1 306 ? -5.410 -5.770 8.209 1.00 95.50 306 ILE A N 1
ATOM 2321 C CA . ILE A 1 306 ? -4.841 -5.284 9.470 1.00 95.50 306 ILE A CA 1
ATOM 2322 C C . ILE A 1 306 ? -5.843 -5.516 10.600 1.00 95.50 306 ILE A C 1
ATOM 2324 O O . ILE A 1 306 ? -7.030 -5.207 10.485 1.00 95.50 306 ILE A O 1
ATOM 2328 N N . SER A 1 307 ? -5.362 -6.060 11.717 1.00 95.12 307 SER A N 1
ATOM 2329 C CA . SER A 1 307 ? -6.143 -6.232 12.943 1.00 95.12 307 SER A CA 1
ATOM 2330 C C . SER A 1 307 ? -5.798 -5.158 13.971 1.00 95.12 307 SER A C 1
ATOM 2332 O O . SER A 1 307 ? -4.632 -4.798 14.133 1.00 95.12 307 SER A O 1
ATOM 2334 N N . THR A 1 308 ? -6.783 -4.724 14.761 1.00 95.56 308 THR A N 1
ATOM 2335 C CA . THR A 1 308 ? -6.552 -3.836 15.915 1.00 95.56 308 THR A CA 1
ATOM 2336 C C . THR A 1 308 ? -5.680 -4.475 16.997 1.00 95.56 308 THR A C 1
ATOM 2338 O O . THR A 1 308 ? -5.176 -3.769 17.865 1.00 95.56 308 THR A O 1
ATOM 2341 N N . SER A 1 309 ? -5.493 -5.800 16.974 1.00 92.44 309 SER A N 1
ATOM 2342 C CA . SER A 1 309 ? -4.533 -6.488 17.847 1.00 92.44 309 SER A CA 1
ATOM 2343 C C . SER A 1 309 ? -3.077 -6.194 17.478 1.00 92.44 309 SER A C 1
ATOM 2345 O O . SER A 1 309 ? -2.234 -6.151 18.370 1.00 92.44 309 SER A O 1
ATOM 2347 N N . ASP A 1 310 ? -2.797 -5.985 16.189 1.00 93.12 310 ASP A N 1
ATOM 2348 C CA . ASP A 1 310 ? -1.455 -5.692 15.679 1.00 93.12 310 ASP A CA 1
ATOM 2349 C C . ASP A 1 310 ? -1.219 -4.180 15.597 1.00 93.12 310 ASP A C 1
ATOM 2351 O O . ASP A 1 310 ? -0.153 -3.689 15.965 1.00 93.12 310 ASP A O 1
ATOM 2355 N N . ASN A 1 311 ? -2.236 -3.433 15.155 1.00 93.50 311 ASN A N 1
ATOM 2356 C CA . ASN A 1 311 ? -2.192 -1.982 15.040 1.00 93.50 311 ASN A CA 1
ATOM 2357 C C . ASN A 1 311 ? -3.507 -1.344 15.535 1.00 93.50 311 ASN A C 1
ATOM 2359 O O . ASN A 1 311 ? -4.458 -1.214 14.762 1.00 93.50 311 ASN A O 1
ATOM 2363 N N . PRO A 1 312 ? -3.587 -0.920 16.810 1.00 92.62 312 PRO A N 1
ATOM 2364 C CA . PRO A 1 312 ? -4.812 -0.365 17.387 1.00 92.62 312 PRO A CA 1
ATOM 2365 C C . PRO A 1 312 ? -5.326 0.902 16.695 1.00 92.62 312 PRO A C 1
ATOM 2367 O O . PRO A 1 312 ? -6.532 1.127 16.675 1.00 92.62 312 PRO A O 1
ATOM 2370 N N . SER A 1 313 ? -4.446 1.722 16.105 1.00 92.31 313 SER A N 1
ATOM 2371 C CA . SER A 1 313 ? -4.843 3.005 15.505 1.00 92.31 313 SER A CA 1
ATOM 2372 C C . SER A 1 313 ? -5.570 2.874 14.168 1.00 92.31 313 SER A C 1
ATOM 2374 O O . SER A 1 313 ? -6.090 3.870 13.676 1.00 92.31 313 SER A O 1
ATOM 2376 N N . VAL A 1 314 ? -5.638 1.667 13.593 1.00 94.50 314 VAL A N 1
ATOM 2377 C CA . VAL A 1 314 ? -6.365 1.410 12.338 1.00 94.50 314 VAL A CA 1
ATOM 2378 C C . VAL A 1 314 ? -7.884 1.580 12.488 1.00 94.50 314 VAL A C 1
ATOM 2380 O O . VAL A 1 314 ? -8.600 1.741 11.502 1.00 94.50 314 VAL A O 1
ATOM 2383 N N . VAL A 1 315 ? -8.394 1.569 13.727 1.00 97.06 315 VAL A N 1
ATOM 2384 C CA . VAL A 1 315 ? -9.816 1.744 14.034 1.00 97.06 315 VAL A CA 1
ATOM 2385 C C . VAL A 1 315 ? -10.019 2.778 15.132 1.00 97.06 315 VAL A C 1
ATOM 2387 O O . VAL A 1 315 ? -9.375 2.759 16.176 1.00 97.06 315 VAL A O 1
ATOM 2390 N N . GLN A 1 316 ? -11.005 3.641 14.923 1.00 96.94 316 GLN A N 1
ATOM 2391 C CA . GLN A 1 316 ? -11.519 4.575 15.912 1.00 96.94 316 GLN A CA 1
ATOM 2392 C C . GLN A 1 316 ? -12.793 4.006 16.537 1.00 96.94 316 GLN A C 1
ATOM 2394 O O . GLN A 1 316 ? -13.767 3.700 15.843 1.00 96.94 316 GLN A O 1
ATOM 2399 N N . TRP A 1 317 ? -12.785 3.866 17.860 1.00 97.88 317 TRP A N 1
ATOM 2400 C CA . TRP A 1 317 ? -13.902 3.331 18.632 1.00 97.88 317 TRP A CA 1
ATOM 2401 C C . TRP A 1 317 ? -14.735 4.445 19.250 1.00 97.88 317 TRP A C 1
ATOM 2403 O O . TRP A 1 317 ? -14.197 5.402 19.802 1.00 97.88 317 TRP A O 1
ATOM 2413 N N . THR A 1 318 ? -16.058 4.302 19.210 1.00 97.88 318 THR A N 1
ATOM 2414 C CA . THR A 1 318 ? -16.981 5.213 19.899 1.00 97.88 318 THR A CA 1
ATOM 2415 C C . THR A 1 318 ? -18.125 4.448 20.552 1.00 97.88 318 THR A C 1
ATOM 2417 O O . THR A 1 318 ? -18.578 3.422 20.043 1.00 97.88 318 THR A O 1
ATOM 2420 N N . SER A 1 319 ? -18.605 4.957 21.688 1.00 98.00 319 SER A N 1
ATOM 2421 C CA . SER A 1 319 ? -19.795 4.453 22.380 1.00 98.00 319 SER A CA 1
ATOM 2422 C C . SER A 1 319 ? -20.942 5.445 22.230 1.00 98.00 319 SER A C 1
ATOM 2424 O O . SER A 1 319 ? -20.758 6.648 22.411 1.00 98.00 319 SER A O 1
ATOM 2426 N N . SER A 1 320 ? -22.148 4.952 21.946 1.00 98.19 320 SER A N 1
ATOM 2427 C CA . SER A 1 320 ? -23.345 5.792 21.871 1.00 98.19 320 SER A CA 1
ATOM 2428 C C . SER A 1 320 ? -23.742 6.387 23.225 1.00 98.19 320 SER A C 1
ATOM 2430 O O . SER A 1 320 ? -24.495 7.358 23.260 1.00 98.19 320 SER A O 1
ATOM 2432 N N . ASN A 1 321 ? -23.306 5.780 24.337 1.00 97.81 321 ASN A N 1
ATOM 2433 C CA . ASN A 1 321 ? -23.567 6.279 25.682 1.00 97.81 321 ASN A CA 1
ATOM 2434 C C . ASN A 1 321 ? -22.508 5.802 26.692 1.00 97.81 321 ASN A C 1
ATOM 2436 O O . ASN A 1 321 ? -22.575 4.688 27.219 1.00 97.81 321 ASN A O 1
ATOM 2440 N N . GLU A 1 322 ? -21.575 6.692 27.025 1.00 97.12 322 GLU A N 1
ATOM 2441 C CA . GLU A 1 322 ? -20.505 6.431 27.993 1.00 97.12 322 GLU A CA 1
ATOM 2442 C C . GLU A 1 322 ? -20.989 6.257 29.439 1.00 97.12 322 GLU A C 1
ATOM 2444 O O . GLU A 1 322 ? -20.232 5.757 30.262 1.00 97.12 322 GLU A O 1
ATOM 2449 N N . SER A 1 323 ? -22.238 6.607 29.780 1.00 97.06 323 SER A N 1
ATOM 2450 C CA . SER A 1 323 ? -22.782 6.288 31.111 1.00 97.06 323 SER A CA 1
ATOM 2451 C C . SER A 1 323 ? -23.221 4.825 31.251 1.00 97.06 323 SER A C 1
ATOM 2453 O O . SER A 1 323 ? -23.407 4.355 32.371 1.00 97.06 323 SER A O 1
ATOM 2455 N N . ILE A 1 324 ? -23.362 4.104 30.131 1.00 97.50 324 ILE A N 1
ATOM 2456 C CA . ILE A 1 324 ? -23.706 2.674 30.083 1.00 97.50 324 ILE A CA 1
ATOM 2457 C C . ILE A 1 324 ? -22.451 1.839 29.835 1.00 97.50 324 ILE A C 1
ATOM 2459 O O . ILE A 1 324 ? -22.227 0.856 30.537 1.00 97.50 324 ILE A O 1
ATOM 2463 N N . LEU A 1 325 ? -21.623 2.224 28.859 1.00 98.25 325 LEU A N 1
ATOM 2464 C CA . LEU A 1 325 ? -20.382 1.526 28.524 1.00 98.25 325 LEU A CA 1
ATOM 2465 C C . LEU A 1 325 ? -19.362 2.500 27.935 1.00 98.25 325 LEU A C 1
ATOM 2467 O O . LEU A 1 325 ? -19.656 3.210 26.973 1.00 98.25 325 LEU A O 1
ATOM 2471 N N . THR A 1 326 ? -18.148 2.490 28.477 1.00 97.94 326 THR A N 1
ATOM 2472 C CA . THR A 1 326 ? -16.989 3.198 27.909 1.00 97.94 326 THR A CA 1
ATOM 2473 C C . THR A 1 326 ? -16.134 2.234 27.103 1.00 97.94 326 THR A C 1
ATOM 2475 O O . THR A 1 326 ? -15.993 1.082 27.514 1.00 97.94 326 THR A O 1
ATOM 2478 N N . ILE A 1 327 ? -15.528 2.707 26.016 1.00 98.06 327 ILE A N 1
ATOM 2479 C CA . ILE A 1 327 ? -14.538 1.972 25.221 1.00 98.06 327 ILE A CA 1
ATOM 2480 C C . ILE A 1 327 ? -13.355 2.894 24.917 1.00 98.06 327 ILE A C 1
ATOM 2482 O O . ILE A 1 327 ? -13.563 4.076 24.648 1.00 98.06 327 ILE A O 1
ATOM 2486 N N . ASP A 1 328 ? -12.130 2.384 25.015 1.00 96.38 328 ASP A N 1
ATOM 2487 C CA . ASP A 1 328 ? -10.917 3.149 24.714 1.00 96.38 328 ASP A CA 1
ATOM 2488 C C . ASP A 1 328 ? -10.423 2.943 23.269 1.00 96.38 328 ASP A C 1
ATOM 2490 O O . ASP A 1 328 ? -10.985 2.166 22.495 1.00 96.38 328 ASP A O 1
ATOM 2494 N N . SER A 1 329 ? -9.344 3.639 22.896 1.00 94.00 329 SER A N 1
ATOM 2495 C CA . SER A 1 329 ? -8.739 3.542 21.560 1.00 94.00 329 SER A CA 1
ATOM 2496 C C . SER A 1 329 ? -8.168 2.159 21.232 1.00 94.00 329 SER A C 1
ATOM 2498 O O . SER A 1 329 ? -7.920 1.873 20.069 1.00 94.00 329 SER A O 1
ATOM 2500 N N . ASN A 1 330 ? -7.953 1.302 22.232 1.00 94.38 330 ASN A N 1
ATOM 2501 C CA . ASN A 1 330 ? -7.470 -0.066 22.045 1.00 94.38 330 ASN A CA 1
ATOM 2502 C C . ASN A 1 330 ? -8.626 -1.077 21.959 1.00 94.38 330 ASN A C 1
ATOM 2504 O O . ASN A 1 330 ? -8.383 -2.282 21.918 1.00 94.38 330 ASN A O 1
ATOM 2508 N N . GLY A 1 331 ? -9.878 -0.607 21.971 1.00 95.56 331 GLY A N 1
ATOM 2509 C CA . GLY A 1 331 ? -11.066 -1.454 21.981 1.00 95.56 331 GLY A CA 1
ATOM 2510 C C . GLY A 1 331 ? -11.371 -2.078 23.348 1.00 95.56 331 GLY A C 1
ATOM 2511 O O . GLY A 1 331 ? -12.237 -2.951 23.437 1.00 95.56 331 GLY A O 1
ATOM 2512 N N . ALA A 1 332 ? -10.697 -1.668 24.430 1.00 96.94 332 ALA A N 1
ATOM 2513 C CA . ALA A 1 332 ? -10.996 -2.155 25.773 1.00 96.94 332 ALA A CA 1
ATOM 2514 C C . ALA A 1 332 ? -12.239 -1.448 26.323 1.00 96.94 332 ALA A C 1
ATOM 2516 O O . ALA A 1 332 ? -12.291 -0.218 26.389 1.00 96.94 332 ALA A O 1
ATOM 2517 N N . TYR A 1 333 ? -13.243 -2.227 26.728 1.00 97.81 333 TYR A N 1
ATOM 2518 C CA . TYR A 1 333 ? -14.510 -1.709 27.228 1.00 97.81 333 TYR A CA 1
ATOM 2519 C C . TYR A 1 333 ? -14.722 -1.984 28.718 1.00 97.81 333 TYR A C 1
ATOM 2521 O O . TYR A 1 333 ? -14.245 -2.976 29.275 1.00 97.81 333 TYR A O 1
ATOM 2529 N N . ARG A 1 334 ? -15.508 -1.110 29.350 1.00 97.88 334 ARG A N 1
ATOM 2530 C CA . ARG A 1 334 ? -16.033 -1.276 30.710 1.00 97.88 334 ARG A CA 1
ATOM 2531 C C . ARG A 1 334 ? -17.522 -0.957 30.728 1.00 97.88 334 ARG A C 1
ATOM 2533 O O . ARG A 1 334 ? -17.915 0.154 30.370 1.00 97.88 334 ARG A O 1
ATOM 2540 N N . ALA A 1 335 ? -18.328 -1.924 31.152 1.00 97.50 335 ALA A N 1
ATOM 2541 C CA . ALA A 1 335 ? -19.748 -1.743 31.405 1.00 97.50 335 ALA A CA 1
ATOM 2542 C C . ALA A 1 335 ? -19.941 -1.003 32.738 1.00 97.50 335 ALA A C 1
ATOM 2544 O O . ALA A 1 335 ? -19.343 -1.369 33.743 1.00 97.50 335 ALA A O 1
ATOM 2545 N N . ILE A 1 336 ? -20.748 0.054 32.747 1.00 96.88 336 ILE A N 1
ATOM 2546 C CA . ILE A 1 336 ? -20.922 0.956 33.898 1.00 96.88 336 ILE A CA 1
ATOM 2547 C C . ILE A 1 336 ? -22.317 0.817 34.502 1.00 96.88 336 ILE A C 1
ATOM 2549 O O . ILE A 1 336 ? -22.466 0.785 35.719 1.00 96.88 336 ILE A O 1
ATOM 2553 N N . ALA A 1 337 ? -23.350 0.735 33.667 1.00 96.31 337 ALA A N 1
ATOM 2554 C CA . ALA A 1 337 ? -24.731 0.651 34.121 1.00 96.31 337 ALA A CA 1
ATOM 2555 C C . ALA A 1 337 ? -25.566 -0.200 33.165 1.00 96.31 337 ALA A C 1
ATOM 2557 O O . ALA A 1 337 ? -25.190 -0.412 32.015 1.00 96.31 337 ALA A O 1
ATOM 2558 N N . GLY A 1 338 ? -26.717 -0.681 33.636 1.00 95.38 338 GLY A N 1
ATOM 2559 C CA . GLY A 1 338 ? -27.655 -1.394 32.773 1.00 95.38 338 GLY A CA 1
ATOM 2560 C C . GLY A 1 338 ? -28.311 -0.473 31.742 1.00 95.38 338 GLY A C 1
ATOM 2561 O O . GLY A 1 338 ? -28.666 0.664 32.053 1.00 95.38 338 GLY A O 1
ATOM 2562 N N . GLY A 1 339 ? -28.509 -0.985 30.529 1.00 96.56 339 GLY A N 1
ATOM 2563 C CA . GLY A 1 339 ? -29.125 -0.261 29.419 1.00 96.56 339 GLY A CA 1
ATOM 2564 C C . GLY A 1 339 ? -28.604 -0.713 28.057 1.00 96.56 339 GLY A C 1
ATOM 2565 O O . GLY A 1 339 ? -27.692 -1.533 27.969 1.00 96.56 339 GLY A O 1
ATOM 2566 N N . ASP A 1 340 ? -29.186 -0.172 26.991 1.00 97.06 340 ASP A N 1
ATOM 2567 C CA . ASP A 1 340 ? -28.761 -0.457 25.621 1.00 97.06 340 ASP A CA 1
ATOM 2568 C C . ASP A 1 340 ? -27.665 0.514 25.176 1.00 97.06 340 ASP A C 1
ATOM 2570 O O . ASP A 1 340 ? -27.780 1.731 25.342 1.00 97.06 340 ASP A O 1
ATOM 2574 N N . VAL A 1 341 ? -26.608 -0.023 24.574 1.00 97.88 341 VAL A N 1
ATOM 2575 C CA . VAL A 1 341 ? -25.499 0.751 24.016 1.00 97.88 341 VAL A CA 1
ATOM 2576 C C . VAL A 1 341 ? -25.130 0.230 22.633 1.00 97.88 341 VAL A C 1
ATOM 2578 O O . VAL A 1 341 ? -25.232 -0.962 22.344 1.00 97.88 341 VAL A O 1
ATOM 2581 N N . THR A 1 342 ? -24.709 1.138 21.758 1.00 97.75 342 THR A N 1
ATOM 2582 C CA . THR A 1 342 ? -24.130 0.815 20.454 1.00 97.75 342 THR A CA 1
ATOM 2583 C C . THR A 1 342 ? -22.671 1.231 20.456 1.00 97.75 342 THR A C 1
ATOM 2585 O O . THR A 1 342 ? -22.364 2.385 20.752 1.00 97.75 342 THR A O 1
ATOM 2588 N N . VAL A 1 343 ? -21.778 0.310 20.113 1.00 98.12 343 VAL A N 1
ATOM 2589 C CA . VAL A 1 343 ? -20.365 0.602 19.873 1.00 98.12 343 VAL A CA 1
ATOM 2590 C C . VAL A 1 343 ? -20.130 0.668 18.370 1.00 98.12 343 VAL A C 1
ATOM 2592 O O . VAL A 1 343 ? -20.594 -0.207 17.639 1.00 98.12 343 VAL A O 1
ATOM 2595 N N . THR A 1 344 ? -19.423 1.699 17.915 1.00 98.00 344 THR A N 1
ATOM 2596 C CA . THR A 1 344 ? -19.045 1.881 16.509 1.00 98.00 344 THR A CA 1
ATOM 2597 C C . THR A 1 344 ? -17.537 1.757 16.369 1.00 98.00 344 THR A C 1
ATOM 2599 O O . THR A 1 344 ? -16.798 2.427 17.090 1.00 98.00 344 THR A O 1
ATOM 2602 N N . ALA A 1 345 ? -17.106 0.926 15.427 1.00 98.00 345 ALA A N 1
ATOM 2603 C CA . ALA A 1 345 ? -15.738 0.844 14.943 1.00 98.00 345 ALA A CA 1
ATOM 2604 C C . ALA A 1 345 ? -15.671 1.518 13.569 1.00 98.00 345 ALA A C 1
ATOM 2606 O O . ALA A 1 345 ? -16.430 1.137 12.678 1.00 98.00 345 ALA A O 1
ATOM 2607 N N . LEU A 1 346 ? -14.794 2.506 13.403 1.00 97.75 346 LEU A N 1
ATOM 2608 C CA . LEU A 1 346 ? -14.597 3.258 12.163 1.00 97.75 346 LEU A CA 1
ATOM 2609 C C . LEU A 1 346 ? -13.147 3.112 11.692 1.00 97.75 346 LEU A C 1
ATOM 2611 O O . LEU A 1 346 ? -12.236 3.479 12.427 1.00 97.75 346 LEU A O 1
ATOM 2615 N N . ALA A 1 347 ? -12.940 2.623 10.473 1.00 97.19 347 ALA A N 1
ATOM 2616 C CA . ALA A 1 347 ? -11.655 2.658 9.783 1.00 97.19 347 ALA A CA 1
ATOM 2617 C C . ALA A 1 347 ? -11.710 3.711 8.671 1.00 97.19 347 ALA A C 1
ATOM 2619 O O . ALA A 1 347 ? -12.683 3.771 7.916 1.00 97.19 347 ALA A O 1
ATOM 2620 N N . VAL A 1 348 ? -10.674 4.539 8.585 1.00 94.25 348 VAL A N 1
ATOM 2621 C CA . VAL A 1 348 ? -10.525 5.612 7.591 1.00 94.25 348 VAL A CA 1
ATOM 2622 C C . VAL A 1 348 ? -9.270 5.361 6.760 1.00 94.25 348 VAL A C 1
ATOM 2624 O O . VAL A 1 348 ? -8.386 4.623 7.198 1.00 94.25 348 VAL A O 1
ATOM 2627 N N . SER A 1 349 ? -9.195 5.953 5.570 1.00 90.69 349 SER A N 1
ATOM 2628 C CA . SER A 1 349 ? -7.958 6.002 4.784 1.00 90.69 349 SER A CA 1
ATOM 2629 C C . SER A 1 349 ? -6.782 6.526 5.623 1.00 90.69 349 SER A C 1
ATOM 2631 O O . SER A 1 349 ? -6.936 7.471 6.397 1.00 90.69 349 SER A O 1
ATOM 2633 N N . GLU A 1 350 ? -5.600 5.923 5.461 1.00 84.31 350 GLU A N 1
ATOM 2634 C CA . GLU A 1 350 ? -4.362 6.431 6.078 1.00 84.31 350 GLU A CA 1
ATOM 2635 C C . GLU A 1 350 ? -3.887 7.733 5.424 1.00 84.31 350 GLU A C 1
ATOM 2637 O O . GLU A 1 350 ? -3.193 8.537 6.045 1.00 84.31 350 GLU A O 1
ATOM 2642 N N . ASP A 1 351 ? -4.266 7.939 4.166 1.00 85.00 351 ASP A N 1
ATOM 2643 C CA . ASP A 1 351 ? -3.989 9.157 3.430 1.00 85.00 351 ASP A CA 1
ATOM 2644 C C . ASP A 1 351 ? -5.201 10.088 3.511 1.00 85.00 351 ASP A C 1
ATOM 2646 O O . ASP A 1 351 ? -6.270 9.777 2.977 1.00 85.00 351 ASP A O 1
ATOM 2650 N N . GLU A 1 352 ? -5.009 11.230 4.180 1.00 84.44 352 GLU A N 1
ATOM 2651 C CA . GLU A 1 352 ? -6.029 12.260 4.430 1.00 84.44 352 GLU A CA 1
ATOM 2652 C C . GLU A 1 352 ? -6.593 12.893 3.147 1.00 84.44 352 GLU A C 1
ATOM 2654 O O . GLU A 1 352 ? -7.580 13.623 3.201 1.00 84.44 352 GLU A O 1
ATOM 2659 N N . THR A 1 353 ? -5.983 12.631 1.989 1.00 86.81 353 THR A N 1
ATOM 2660 C CA . THR A 1 353 ? -6.492 13.074 0.685 1.00 86.81 353 THR A CA 1
ATOM 2661 C C . THR A 1 353 ? -7.745 12.299 0.261 1.00 86.81 353 THR A C 1
ATOM 2663 O O . THR A 1 353 ? -8.515 12.791 -0.567 1.00 86.81 353 THR A O 1
ATOM 2666 N N . TYR A 1 354 ? -7.965 11.103 0.819 1.00 87.31 354 TYR A N 1
ATOM 2667 C CA . TYR A 1 354 ? -9.097 10.236 0.493 1.00 87.31 354 TYR A CA 1
ATOM 2668 C C . TYR A 1 354 ? -10.067 10.146 1.676 1.00 87.31 354 TYR A C 1
ATOM 2670 O O . TYR A 1 354 ? -9.691 9.759 2.780 1.00 87.31 354 TYR A O 1
ATOM 2678 N N . ASP A 1 355 ? -11.341 10.455 1.428 1.00 89.50 355 ASP A N 1
ATOM 2679 C CA . ASP A 1 355 ? -12.408 10.440 2.443 1.00 89.50 355 ASP A CA 1
ATOM 2680 C C . ASP A 1 355 ? -13.033 9.039 2.651 1.00 89.50 355 ASP A C 1
ATOM 2682 O O . ASP A 1 355 ? -14.036 8.883 3.360 1.00 89.50 355 ASP A O 1
ATOM 2686 N N . ASP A 1 356 ? -12.476 8.006 2.012 1.00 94.31 356 ASP A N 1
ATOM 2687 C CA . ASP A 1 356 ? -12.963 6.634 2.096 1.00 94.31 356 ASP A CA 1
ATOM 2688 C C . ASP A 1 356 ? -12.890 6.099 3.529 1.00 94.31 356 ASP A C 1
ATOM 2690 O O . ASP A 1 356 ? -11.870 6.168 4.225 1.00 94.31 356 ASP A O 1
ATOM 2694 N N . SER A 1 357 ? -14.009 5.541 3.980 1.00 95.25 357 SER A N 1
ATOM 2695 C CA . SER A 1 357 ? -14.128 4.964 5.308 1.00 95.25 357 SER A CA 1
ATOM 2696 C C . SER A 1 357 ? -15.136 3.828 5.330 1.00 95.25 357 SER A C 1
ATOM 2698 O O . SER A 1 357 ? -16.111 3.794 4.577 1.00 95.25 357 SER A O 1
ATOM 2700 N N . VAL A 1 358 ? -14.906 2.891 6.240 1.00 97.44 358 VAL A N 1
ATOM 2701 C CA . VAL A 1 358 ? -15.810 1.780 6.520 1.00 97.44 358 VAL A CA 1
ATOM 2702 C C . VAL A 1 358 ? -16.058 1.725 8.012 1.00 97.44 358 VAL A C 1
ATOM 2704 O O . VAL A 1 358 ? -15.163 1.951 8.826 1.00 97.44 358 VAL A O 1
ATOM 2707 N N . PHE A 1 359 ? -17.289 1.417 8.393 1.00 97.50 359 PHE A N 1
ATOM 2708 C CA . PHE A 1 359 ? -17.648 1.298 9.795 1.00 97.50 359 PHE A CA 1
ATOM 2709 C C . PHE A 1 359 ? -18.532 0.085 10.033 1.00 97.50 359 PHE A C 1
ATOM 2711 O O . PHE A 1 359 ? -19.240 -0.390 9.143 1.00 97.50 359 PHE A O 1
ATOM 2718 N N . GLN A 1 360 ? -18.517 -0.393 11.269 1.00 98.06 360 GLN A N 1
ATOM 2719 C CA . GLN A 1 360 ? -19.450 -1.396 11.750 1.00 98.06 360 GLN A CA 1
ATOM 2720 C C . GLN A 1 360 ? -19.947 -1.004 13.137 1.00 98.06 360 GLN A C 1
ATOM 2722 O O . GLN A 1 360 ? -19.185 -0.526 13.979 1.00 98.06 360 GLN A O 1
ATOM 2727 N N . THR A 1 361 ? -21.241 -1.208 13.368 1.00 96.88 361 THR A N 1
ATOM 2728 C CA . THR A 1 361 ? -21.887 -0.973 14.658 1.00 96.88 361 THR A CA 1
ATOM 2729 C C . THR A 1 361 ? -22.298 -2.293 15.295 1.00 96.88 361 THR A C 1
ATOM 2731 O O . THR A 1 361 ? -22.799 -3.196 14.625 1.00 96.88 361 THR A O 1
ATOM 2734 N N . ILE A 1 362 ? -22.110 -2.401 16.608 1.00 96.25 362 ILE A N 1
ATOM 2735 C CA . ILE A 1 362 ? -22.578 -3.531 17.410 1.00 96.25 362 ILE A CA 1
ATOM 2736 C C . ILE A 1 362 ? -23.441 -2.993 18.540 1.00 96.25 362 ILE A C 1
ATOM 2738 O O . ILE A 1 362 ? -23.015 -2.132 19.309 1.00 96.25 362 ILE A O 1
ATOM 2742 N N . THR A 1 363 ? -24.653 -3.525 18.658 1.00 96.06 363 THR A N 1
ATOM 2743 C CA . THR A 1 363 ? -25.581 -3.201 19.743 1.00 96.06 363 THR A CA 1
ATOM 2744 C C . THR A 1 363 ? -25.482 -4.237 20.856 1.00 96.06 363 THR A C 1
ATOM 2746 O O . THR A 1 363 ? -25.350 -5.436 20.601 1.00 96.06 363 THR A O 1
ATOM 2749 N N . LYS A 1 364 ? -25.545 -3.779 22.107 1.00 96.94 364 LYS A N 1
ATOM 2750 C CA . LYS A 1 364 ? -25.546 -4.644 23.283 1.00 96.94 364 LYS A CA 1
ATOM 2751 C C . LYS A 1 364 ? -26.424 -4.075 24.388 1.00 96.94 364 LYS A C 1
ATOM 2753 O O . LYS A 1 364 ? -26.331 -2.898 24.716 1.00 96.94 364 LYS A O 1
ATOM 2758 N N . THR A 1 365 ? -27.221 -4.943 24.999 1.00 97.31 365 THR A N 1
ATOM 2759 C CA . THR A 1 365 ? -27.926 -4.653 26.249 1.00 97.31 365 THR A CA 1
ATOM 2760 C C . THR A 1 365 ? -27.050 -5.076 27.422 1.00 97.31 365 THR A C 1
ATOM 2762 O O . THR A 1 365 ? -26.752 -6.264 27.579 1.00 97.31 365 THR A O 1
ATOM 2765 N N . ILE A 1 366 ? -26.635 -4.111 28.237 1.00 97.19 366 ILE A N 1
ATOM 2766 C CA . ILE A 1 366 ? -25.938 -4.341 29.502 1.00 97.19 366 ILE A CA 1
ATOM 2767 C C . ILE A 1 366 ? -26.977 -4.619 30.584 1.00 97.19 366 ILE A C 1
ATOM 2769 O O . ILE A 1 366 ? -27.948 -3.876 30.748 1.00 97.19 366 ILE A O 1
ATOM 2773 N N . ILE A 1 367 ? -26.776 -5.696 31.335 1.00 96.75 367 ILE A N 1
ATOM 2774 C CA . ILE A 1 367 ? -27.679 -6.103 32.406 1.00 96.75 367 ILE A CA 1
ATOM 2775 C C . ILE A 1 367 ? -27.252 -5.400 33.697 1.00 96.75 367 ILE A C 1
ATOM 2777 O O . ILE A 1 367 ? -26.120 -5.550 34.153 1.00 96.75 367 ILE A O 1
ATOM 2781 N N . ALA A 1 368 ? -28.161 -4.641 34.314 1.00 94.69 368 ALA A N 1
ATOM 2782 C CA . ALA A 1 368 ? -27.899 -4.065 35.630 1.00 94.69 368 ALA A CA 1
ATOM 2783 C C . ALA A 1 368 ? -27.675 -5.181 36.660 1.00 94.69 368 ALA A C 1
ATOM 2785 O O . ALA A 1 368 ? -28.434 -6.156 36.710 1.00 94.69 368 ALA A O 1
ATOM 2786 N N . VAL A 1 369 ? -26.654 -5.020 37.497 1.00 93.94 369 VAL A N 1
ATOM 2787 C CA . VAL A 1 369 ? -26.435 -5.897 38.646 1.00 93.94 369 VAL A CA 1
ATOM 2788 C C . VAL A 1 369 ? -27.445 -5.511 39.720 1.00 93.94 369 VAL A C 1
ATOM 2790 O O . VAL A 1 369 ? -27.483 -4.363 40.154 1.00 93.94 369 VAL A O 1
ATOM 2793 N N . VAL A 1 370 ? -28.312 -6.450 40.100 1.00 92.69 370 VAL A N 1
ATOM 2794 C CA . VAL A 1 370 ? -29.354 -6.223 41.113 1.00 92.69 370 VAL A CA 1
ATOM 2795 C C . VAL A 1 370 ? -29.397 -7.373 42.117 1.00 92.69 370 VAL A C 1
ATOM 2797 O O . VAL A 1 370 ? -29.175 -8.530 41.732 1.00 92.69 370 VAL A O 1
ATOM 2800 N N . PRO A 1 371 ? -29.696 -7.096 43.399 1.00 93.94 371 PRO A N 1
ATOM 2801 C CA . PRO A 1 371 ? -29.859 -8.139 44.402 1.00 93.94 371 PRO A CA 1
ATOM 2802 C C . PRO A 1 371 ? -31.092 -8.993 44.081 1.00 93.94 371 PRO A C 1
ATOM 2804 O O . PRO A 1 371 ? -32.129 -8.486 43.653 1.00 93.94 371 PRO A O 1
ATOM 2807 N N . THR A 1 372 ? -30.985 -10.301 44.308 1.00 94.75 372 THR A N 1
ATOM 2808 C CA . THR A 1 372 ? -32.043 -11.294 44.035 1.00 94.75 372 THR A CA 1
ATOM 2809 C C . THR A 1 372 ? -32.466 -12.083 45.269 1.00 94.75 372 THR A C 1
ATOM 2811 O O . THR A 1 372 ? -33.628 -12.468 45.371 1.00 94.75 372 THR A O 1
ATOM 2814 N N . ALA A 1 373 ? -31.562 -12.301 46.227 1.00 93.38 373 ALA A N 1
ATOM 2815 C CA . ALA A 1 373 ? -31.868 -13.001 47.470 1.00 93.38 373 ALA A CA 1
ATOM 2816 C C . ALA A 1 373 ? -31.010 -12.488 48.630 1.00 93.38 373 ALA A C 1
ATOM 2818 O O . ALA A 1 373 ? -29.882 -12.038 48.433 1.00 93.38 373 ALA A O 1
ATOM 2819 N N . VAL A 1 374 ? -31.538 -12.609 49.849 1.00 94.50 374 VAL A N 1
ATOM 2820 C CA . VAL A 1 374 ? -30.790 -12.416 51.097 1.00 94.50 374 VAL A CA 1
ATOM 2821 C C . VAL A 1 374 ? -30.836 -13.718 51.887 1.00 94.50 374 VAL A C 1
ATOM 2823 O O . VAL A 1 374 ? -31.895 -14.319 52.070 1.00 94.50 374 VAL A O 1
ATOM 2826 N N . SER A 1 375 ? -29.688 -14.163 52.377 1.00 92.44 375 SER A N 1
ATOM 2827 C CA . SER A 1 375 ? -29.564 -15.300 53.289 1.00 92.44 375 SER A CA 1
ATOM 2828 C C . SER A 1 375 ? -28.942 -14.841 54.600 1.00 92.44 375 SER A C 1
ATOM 2830 O O . SER A 1 375 ? -28.071 -13.974 54.597 1.00 92.44 375 SER A O 1
ATOM 2832 N N . ILE A 1 376 ? -29.396 -15.398 55.721 1.00 91.19 376 ILE A N 1
ATOM 2833 C CA . ILE A 1 376 ? -28.771 -15.196 57.031 1.00 91.19 376 ILE A CA 1
ATOM 2834 C C . ILE A 1 376 ? -28.195 -16.527 57.483 1.00 91.19 376 ILE A C 1
ATOM 2836 O O . ILE A 1 376 ? -28.886 -17.545 57.481 1.00 91.19 376 ILE A O 1
ATOM 2840 N N . THR A 1 377 ? -26.942 -16.504 57.920 1.00 86.88 377 THR A N 1
ATOM 2841 C CA . THR A 1 377 ? -26.353 -17.609 58.666 1.00 86.88 377 THR A CA 1
ATOM 2842 C C . THR A 1 377 ? -26.848 -17.490 60.099 1.00 86.88 377 THR A C 1
ATOM 2844 O O . THR A 1 377 ? -26.332 -16.695 60.879 1.00 86.88 377 THR A O 1
ATOM 2847 N N . THR A 1 378 ? -27.916 -18.222 60.413 1.00 70.19 378 THR A N 1
ATOM 2848 C CA . THR A 1 378 ? -28.615 -18.158 61.702 1.00 70.19 378 THR A CA 1
ATOM 2849 C C . THR A 1 378 ? -27.656 -18.311 62.888 1.00 70.19 378 THR A C 1
ATOM 2851 O O . THR A 1 378 ? -26.867 -19.263 62.895 1.00 70.19 378 THR A O 1
ATOM 2854 N N . PRO A 1 379 ? -27.764 -17.462 63.933 1.00 64.56 379 PRO A N 1
ATOM 2855 C CA . PRO A 1 379 ? -27.284 -17.852 65.250 1.00 64.56 379 PRO A CA 1
ATOM 2856 C C . PRO A 1 379 ? -28.058 -19.098 65.713 1.00 64.56 379 PRO A C 1
ATOM 2858 O O . PRO A 1 379 ? -29.128 -19.414 65.191 1.00 64.56 379 PRO A O 1
ATOM 2861 N N . VAL A 1 380 ? -27.491 -19.839 66.662 1.00 68.12 380 VAL A N 1
ATOM 2862 C CA . VAL A 1 380 ? -28.086 -21.055 67.245 1.00 68.12 380 VAL A CA 1
ATOM 2863 C C . VAL A 1 380 ? -29.579 -20.834 67.570 1.00 68.12 380 VAL A C 1
ATOM 2865 O O . VAL A 1 380 ? -29.950 -19.754 68.018 1.00 68.12 380 VAL A O 1
ATOM 2868 N N . LEU A 1 381 ? -30.435 -21.847 67.359 1.00 81.38 381 LEU A N 1
ATOM 2869 C CA . LEU A 1 381 ? -31.901 -21.765 67.565 1.00 81.38 381 LEU A CA 1
ATOM 2870 C C . LEU A 1 381 ? -32.313 -21.305 68.980 1.00 81.38 381 LEU A C 1
ATOM 2872 O O . LEU A 1 381 ? -33.422 -20.801 69.171 1.00 81.38 381 LEU A O 1
ATOM 2876 N N . GLU A 1 382 ? -31.423 -21.466 69.958 1.00 86.19 382 GLU A N 1
ATOM 2877 C CA . GLU A 1 382 ? -31.592 -21.018 71.337 1.00 86.19 382 GLU A CA 1
ATOM 2878 C C . GLU A 1 382 ? -30.330 -20.285 71.813 1.00 86.19 382 GLU A C 1
ATOM 2880 O O . GLU A 1 382 ? -29.215 -20.785 71.649 1.00 86.19 382 GLU A O 1
ATOM 2885 N N . LEU A 1 383 ? -30.522 -19.117 72.426 1.00 87.69 383 LEU A N 1
ATOM 2886 C CA . LEU A 1 383 ? -29.502 -18.319 73.107 1.00 87.69 383 LEU A CA 1
ATOM 2887 C C . LEU A 1 383 ? -29.844 -18.213 74.599 1.00 87.69 383 LEU A C 1
ATOM 2889 O O . LEU A 1 383 ? -31.016 -18.202 74.976 1.00 87.69 383 LEU A O 1
ATOM 2893 N N . ALA A 1 384 ? -28.843 -18.078 75.460 1.00 88.06 384 ALA A N 1
ATOM 2894 C CA . ALA A 1 384 ? -29.032 -17.704 76.857 1.00 88.06 384 ALA A CA 1
ATOM 2895 C C . ALA A 1 384 ? -28.913 -16.182 77.039 1.00 88.06 384 ALA A C 1
ATOM 2897 O O . ALA A 1 384 ? -28.205 -15.498 76.299 1.00 88.06 384 ALA A O 1
ATOM 2898 N N . VAL A 1 385 ? -29.586 -15.628 78.054 1.00 89.12 385 VAL A N 1
ATOM 2899 C CA . VAL A 1 385 ? -29.373 -14.223 78.452 1.00 89.12 385 VAL A CA 1
ATOM 2900 C C . VAL A 1 385 ? -27.888 -13.985 78.756 1.00 89.12 385 VAL A C 1
ATOM 2902 O O . VAL A 1 385 ? -27.320 -14.669 79.598 1.00 89.12 385 VAL A O 1
ATOM 2905 N N . GLY A 1 386 ? -27.276 -12.992 78.110 1.00 85.12 386 GLY A N 1
ATOM 2906 C CA . GLY A 1 386 ? -25.849 -12.675 78.213 1.00 85.12 386 GLY A CA 1
ATOM 2907 C C . GLY A 1 386 ? -24.990 -13.230 77.072 1.00 85.12 386 GLY A C 1
ATOM 2908 O O . GLY A 1 386 ? -23.834 -12.821 76.951 1.00 85.12 386 GLY A O 1
ATOM 2909 N N . ASP A 1 387 ? -25.535 -14.101 76.217 1.00 88.19 387 ASP A N 1
ATOM 2910 C CA . ASP A 1 387 ? -24.820 -14.584 75.037 1.00 88.19 387 ASP A CA 1
ATOM 2911 C C . ASP A 1 387 ? -24.542 -13.432 74.070 1.00 88.19 387 ASP A C 1
ATOM 2913 O O . ASP A 1 387 ? -25.419 -12.632 73.727 1.00 88.19 387 ASP A O 1
ATOM 2917 N N . THR A 1 388 ? -23.299 -13.377 73.604 1.00 89.44 388 THR A N 1
ATOM 2918 C CA . THR A 1 388 ? -22.853 -12.443 72.573 1.00 89.44 388 THR A CA 1
ATOM 2919 C C . THR A 1 388 ? -22.231 -13.225 71.433 1.00 89.44 388 THR A C 1
ATOM 2921 O O . THR A 1 388 ? -21.662 -14.301 71.626 1.00 89.44 388 THR A O 1
ATOM 2924 N N . GLY A 1 389 ? -22.352 -12.696 70.226 1.00 88.31 389 GLY A N 1
ATOM 2925 C CA . GLY A 1 389 ? -21.808 -13.348 69.051 1.00 88.31 389 GLY A CA 1
ATOM 2926 C C . GLY A 1 389 ? -21.898 -12.462 67.828 1.00 88.31 389 GLY A C 1
ATOM 2927 O O . GLY A 1 389 ? -22.171 -11.264 67.917 1.00 88.31 389 GLY A O 1
ATOM 2928 N N . ARG A 1 390 ? -21.654 -13.067 66.671 1.00 89.50 390 ARG A N 1
ATOM 2929 C CA . ARG A 1 390 ? -21.798 -12.410 65.379 1.00 89.50 390 ARG A CA 1
ATOM 2930 C C . ARG A 1 390 ? -22.606 -13.305 64.457 1.00 89.50 390 ARG A C 1
ATOM 2932 O O . ARG A 1 390 ? -22.299 -14.487 64.330 1.00 89.50 390 ARG A O 1
ATOM 2939 N N . THR A 1 391 ? -23.616 -12.731 63.823 1.00 90.44 391 THR A N 1
ATOM 2940 C CA . THR A 1 391 ? -24.338 -13.343 62.708 1.00 90.44 391 THR A CA 1
ATOM 2941 C C . THR A 1 391 ? -23.881 -12.694 61.406 1.00 90.44 391 THR A C 1
ATOM 2943 O O . THR A 1 391 ? -23.420 -11.550 61.396 1.00 90.44 391 THR A O 1
ATOM 2946 N N . THR A 1 392 ? -23.968 -13.428 60.303 1.00 92.44 392 THR A N 1
ATOM 2947 C CA . THR A 1 392 ? -23.596 -12.930 58.978 1.00 92.44 392 THR A CA 1
ATOM 2948 C C . THR A 1 392 ? -24.760 -13.109 58.022 1.00 92.44 392 THR A C 1
ATOM 2950 O O . THR A 1 392 ? -25.525 -14.069 58.116 1.00 92.44 392 THR A O 1
ATOM 2953 N N . ALA A 1 393 ? -24.899 -12.174 57.091 1.00 93.25 393 ALA A N 1
ATOM 2954 C CA . ALA A 1 393 ? -25.837 -12.278 55.989 1.00 93.25 393 ALA A CA 1
ATOM 2955 C C . ALA A 1 393 ? -25.076 -12.240 54.668 1.00 93.25 393 ALA A C 1
ATOM 2957 O O . ALA A 1 393 ? -23.990 -11.667 54.583 1.00 93.25 393 ALA A O 1
ATOM 2958 N N . SER A 1 394 ? -25.650 -12.839 53.633 1.00 94.25 394 SER A N 1
ATOM 2959 C CA . SER A 1 394 ? -25.138 -12.728 52.275 1.00 94.25 394 SER A CA 1
ATOM 2960 C C . SER A 1 394 ? -26.252 -12.320 51.323 1.00 94.25 394 SER A C 1
ATOM 2962 O O . SER A 1 394 ? -27.349 -12.883 51.368 1.00 94.25 394 SER A O 1
ATOM 2964 N N . VAL A 1 395 ? -25.960 -11.329 50.480 1.00 95.62 395 VAL A N 1
ATOM 2965 C CA . VAL A 1 395 ? -26.833 -10.871 49.396 1.00 95.62 395 VAL A CA 1
ATOM 2966 C C . VAL A 1 395 ? -26.343 -11.490 48.093 1.00 95.62 395 VAL A C 1
ATOM 2968 O O . VAL A 1 395 ? -25.188 -11.303 47.714 1.00 95.62 395 VAL A O 1
ATOM 2971 N N . THR A 1 396 ? -27.211 -12.241 47.421 1.00 94.94 396 THR A N 1
ATOM 2972 C CA . THR A 1 396 ? -26.936 -12.858 46.118 1.00 94.94 396 THR A CA 1
ATOM 2973 C C . THR A 1 396 ? -27.494 -11.986 45.005 1.00 94.94 396 THR A C 1
ATOM 2975 O O . THR A 1 396 ? -28.662 -11.595 45.048 1.00 94.94 396 THR A O 1
ATOM 2978 N N . TYR A 1 397 ? -26.685 -11.719 43.989 1.00 95.00 397 TYR A N 1
ATOM 2979 C CA . TYR A 1 397 ? -27.020 -10.883 42.842 1.00 95.00 397 TYR A CA 1
ATOM 2980 C C . TYR A 1 397 ? -27.384 -11.729 41.615 1.00 95.00 397 TYR A C 1
ATOM 2982 O O . TYR A 1 397 ? -27.087 -12.922 41.542 1.00 95.00 397 TYR A O 1
ATOM 2990 N N . ASN A 1 398 ? -28.041 -11.110 40.635 1.00 93.69 398 ASN A N 1
ATOM 2991 C CA . ASN A 1 398 ? -28.459 -11.762 39.386 1.00 93.69 398 ASN A CA 1
ATOM 2992 C C . ASN A 1 398 ? -27.293 -12.249 38.504 1.00 93.69 398 ASN A C 1
ATOM 2994 O O . ASN A 1 398 ? -27.504 -13.111 37.655 1.00 93.69 398 ASN A O 1
ATOM 2998 N N . ASN A 1 399 ? -26.079 -11.740 38.719 1.00 91.69 399 ASN A N 1
ATOM 2999 C CA . ASN A 1 399 ? -24.847 -12.226 38.091 1.00 91.69 399 ASN A CA 1
ATOM 3000 C C . ASN A 1 399 ? -24.236 -13.449 38.809 1.00 91.69 399 ASN A C 1
ATOM 3002 O O . ASN A 1 399 ? -23.161 -13.912 38.440 1.00 91.69 399 ASN A O 1
ATOM 3006 N N . GLY A 1 400 ? -24.897 -13.971 39.849 1.00 90.88 400 GLY A N 1
ATOM 3007 C CA . GLY A 1 400 ? -24.440 -15.124 40.627 1.00 90.88 400 GLY A CA 1
ATOM 3008 C C . GLY A 1 400 ? -23.403 -14.797 41.705 1.00 90.88 400 GLY A C 1
ATOM 3009 O O . GLY A 1 400 ? -23.056 -15.681 42.489 1.00 90.88 400 GLY A O 1
ATOM 3010 N N . ILE A 1 401 ? -22.933 -13.548 41.796 1.00 92.69 401 ILE A N 1
ATOM 3011 C CA . ILE A 1 401 ? -22.038 -13.114 42.871 1.00 92.69 401 ILE A CA 1
ATOM 3012 C C . ILE A 1 401 ? -22.835 -13.016 44.173 1.00 92.69 401 ILE A C 1
ATOM 3014 O O . ILE A 1 401 ? -23.959 -12.515 44.206 1.00 92.69 401 ILE A O 1
ATOM 3018 N N . ALA A 1 402 ? -22.238 -13.490 45.263 1.00 93.62 402 ALA A N 1
ATOM 3019 C CA . ALA A 1 402 ? -22.767 -13.330 46.606 1.00 93.62 402 ALA A CA 1
ATOM 3020 C C . ALA A 1 402 ? -21.805 -12.467 47.423 1.00 93.62 402 ALA A C 1
ATOM 3022 O O . ALA A 1 402 ? -20.627 -12.797 47.555 1.00 93.62 402 ALA A O 1
ATOM 3023 N N . VAL A 1 403 ? -22.307 -11.365 47.973 1.00 93.75 403 VAL A N 1
ATOM 3024 C CA . VAL A 1 403 ? -21.528 -10.458 48.819 1.00 93.75 403 VAL A CA 1
ATOM 3025 C C . VAL A 1 403 ? -21.912 -10.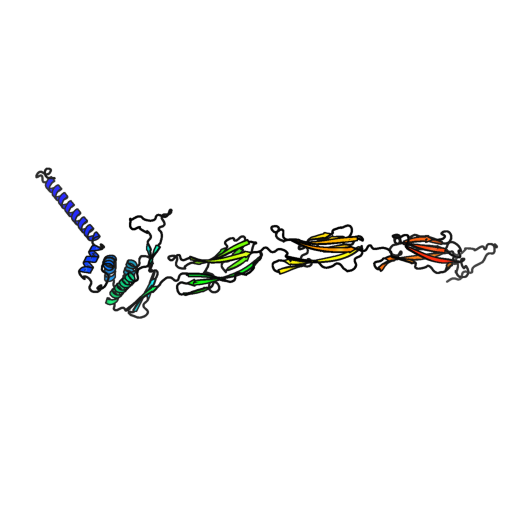706 50.270 1.00 93.75 403 VAL A C 1
ATOM 3027 O O . VAL A 1 403 ? -23.094 -10.748 50.619 1.00 93.75 403 VAL A O 1
ATOM 3030 N N . SER A 1 404 ? -20.912 -10.926 51.117 1.00 92.06 404 SER A N 1
ATOM 3031 C CA . SER A 1 404 ? -21.096 -11.187 52.542 1.00 92.06 404 SER A CA 1
ATOM 3032 C C . SER A 1 404 ? -21.051 -9.891 53.344 1.00 92.06 404 SER A C 1
ATOM 3034 O O . SER A 1 404 ? -20.178 -9.050 53.129 1.00 92.06 404 SER A O 1
ATOM 3036 N N . SER A 1 405 ? -21.918 -9.775 54.352 1.00 91.62 405 SER A N 1
ATOM 3037 C CA . SER A 1 405 ? -21.875 -8.696 55.346 1.00 91.62 405 SER A CA 1
ATOM 3038 C C . SER A 1 405 ? -20.593 -8.715 56.189 1.00 91.62 405 SER A C 1
ATOM 3040 O O . SER A 1 405 ? -20.341 -7.787 56.956 1.00 91.62 405 SER A O 1
ATOM 3042 N N . THR A 1 406 ? -19.788 -9.779 56.094 1.00 90.00 406 THR A N 1
ATOM 3043 C CA . THR A 1 406 ? -18.453 -9.831 56.696 1.00 90.00 406 THR A CA 1
ATOM 3044 C C . THR A 1 406 ? -17.446 -8.983 55.936 1.00 90.00 406 THR A C 1
ATOM 3046 O O . THR A 1 406 ? -16.678 -8.268 56.576 1.00 90.00 406 THR A O 1
ATOM 3049 N N . ASP A 1 407 ? -17.468 -9.070 54.606 1.00 89.94 407 ASP A N 1
ATOM 3050 C CA . ASP A 1 407 ? -16.517 -8.391 53.722 1.00 89.94 407 ASP A CA 1
ATOM 3051 C C . ASP A 1 407 ? -16.978 -6.964 53.423 1.00 89.94 407 ASP A C 1
ATOM 3053 O O . ASP A 1 407 ? -16.168 -6.042 53.355 1.00 89.94 407 ASP A O 1
ATOM 3057 N N . ASN A 1 408 ? -18.295 -6.771 53.305 1.00 91.19 408 ASN A N 1
ATOM 3058 C CA . ASN A 1 408 ? -18.908 -5.469 53.108 1.00 91.19 408 ASN A CA 1
ATOM 3059 C C . ASN A 1 408 ? -20.133 -5.286 54.027 1.00 91.19 408 ASN A C 1
ATOM 3061 O O . ASN A 1 408 ? -21.250 -5.645 53.645 1.00 91.19 408 ASN A O 1
ATOM 3065 N N . PRO A 1 409 ? -19.960 -4.714 55.234 1.00 90.25 409 PRO A N 1
ATOM 3066 C CA . PRO A 1 409 ? -21.052 -4.534 56.192 1.00 90.25 409 PRO A CA 1
ATOM 3067 C C . PRO A 1 409 ? -22.229 -3.702 55.668 1.00 90.25 409 PRO A C 1
ATOM 3069 O O . PRO A 1 409 ? -23.351 -3.906 56.116 1.00 90.25 409 PRO A O 1
ATOM 3072 N N . SER A 1 410 ? -22.012 -2.799 54.702 1.00 91.69 410 SER A N 1
ATOM 3073 C CA . SER A 1 410 ? -23.074 -1.939 54.162 1.00 91.69 410 SER A CA 1
ATOM 3074 C C . SER A 1 410 ? -23.991 -2.636 53.153 1.00 91.69 410 SER A C 1
ATOM 3076 O O . SER A 1 410 ? -24.954 -2.023 52.696 1.00 91.69 410 SER A O 1
ATOM 3078 N N . VAL A 1 411 ? -23.738 -3.905 52.808 1.00 93.44 411 VAL A N 1
ATOM 3079 C CA . VAL A 1 411 ? -24.575 -4.673 51.867 1.00 93.44 411 VAL A CA 1
ATOM 3080 C C . VAL A 1 411 ? -25.949 -5.041 52.454 1.00 93.44 411 VAL A C 1
ATOM 3082 O O . VAL A 1 411 ? -26.906 -5.307 51.723 1.00 93.44 411 VAL A O 1
ATOM 3085 N N . VAL A 1 412 ? -26.077 -5.022 53.786 1.00 94.44 412 VAL A N 1
ATOM 3086 C CA . VAL A 1 412 ? -27.335 -5.275 54.498 1.00 94.44 412 VAL A CA 1
ATOM 3087 C C . VAL A 1 412 ? -27.573 -4.261 55.611 1.00 94.44 412 VAL A C 1
ATOM 3089 O O . VAL A 1 412 ? -26.648 -3.758 56.237 1.00 94.44 412 VAL A O 1
ATOM 3092 N N . ASN A 1 413 ? -28.845 -4.027 55.910 1.00 94.50 413 ASN A N 1
ATOM 3093 C CA . ASN A 1 413 ? -29.315 -3.323 57.091 1.00 94.50 413 ASN A CA 1
ATOM 3094 C C . ASN A 1 413 ? -29.905 -4.337 58.078 1.00 94.50 413 ASN A C 1
ATOM 3096 O O . ASN A 1 413 ? -30.827 -5.080 57.727 1.00 94.50 413 ASN A O 1
ATOM 3100 N N . TRP A 1 414 ? -29.382 -4.354 59.304 1.00 94.19 414 TRP A N 1
ATOM 3101 C CA . TRP A 1 414 ? -29.851 -5.230 60.378 1.00 94.19 414 TRP A CA 1
ATOM 3102 C C . TRP A 1 414 ? -30.942 -4.569 61.221 1.00 94.19 414 TRP A C 1
ATOM 3104 O O . TRP A 1 414 ? -30.868 -3.384 61.545 1.00 94.19 414 TRP A O 1
ATOM 3114 N N . SER A 1 415 ? -31.934 -5.354 61.633 1.00 94.19 415 SER A N 1
ATOM 3115 C CA . SER A 1 415 ? -32.931 -4.953 62.624 1.00 94.19 415 SER A CA 1
ATOM 3116 C C . SER A 1 415 ? -33.284 -6.108 63.561 1.00 94.19 415 SER A C 1
ATOM 3118 O O . SER A 1 415 ? -33.146 -7.282 63.215 1.00 94.19 415 SER A O 1
ATOM 3120 N N . SER A 1 416 ? -33.728 -5.767 64.770 1.00 94.31 416 SER A N 1
ATOM 3121 C CA . SER A 1 416 ? -34.254 -6.717 65.754 1.00 94.31 416 SER A CA 1
ATOM 3122 C C . SER A 1 416 ? -35.749 -6.485 65.930 1.00 94.31 416 SER A C 1
ATOM 3124 O O . SER A 1 416 ? -36.181 -5.334 66.022 1.00 94.31 416 SER A O 1
ATOM 3126 N N . SER A 1 417 ? -36.532 -7.564 66.002 1.00 94.88 417 SER A N 1
ATOM 3127 C CA . SER A 1 417 ? -37.971 -7.486 66.277 1.00 94.88 417 SER A CA 1
ATOM 3128 C C . SER A 1 417 ? -38.279 -6.916 67.667 1.00 94.88 417 SER A C 1
ATOM 3130 O O . SER A 1 417 ? -39.328 -6.308 67.853 1.00 94.88 417 SER A O 1
ATOM 3132 N N . ASP A 1 418 ? -37.371 -7.100 68.635 1.00 94.25 418 ASP A N 1
ATOM 3133 C CA . ASP A 1 418 ? -37.448 -6.504 69.972 1.00 94.25 418 ASP A CA 1
ATOM 3134 C C . ASP A 1 418 ? -36.036 -6.208 70.505 1.00 94.25 418 ASP A C 1
ATOM 3136 O O . ASP A 1 418 ? -35.335 -7.075 71.040 1.00 94.25 418 ASP A O 1
ATOM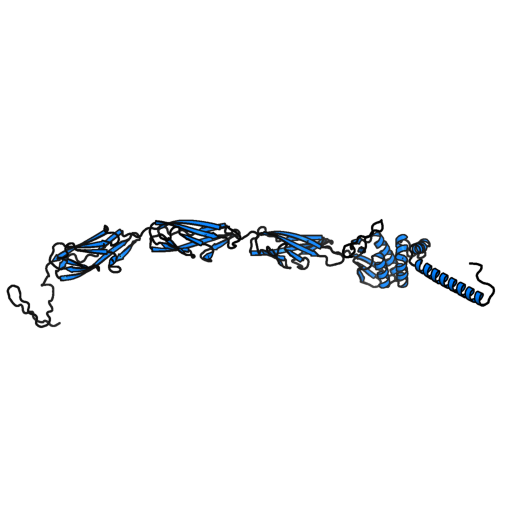 3140 N N . SER A 1 419 ? -35.619 -4.946 70.375 1.00 92.94 419 SER A N 1
ATOM 3141 C CA . SER A 1 419 ? -34.298 -4.477 70.806 1.00 92.94 419 SER A CA 1
ATOM 3142 C C . SER A 1 419 ? -34.101 -4.482 72.325 1.00 92.94 419 SER A C 1
ATOM 3144 O O . SER A 1 419 ? -32.964 -4.385 72.782 1.00 92.94 419 SER A O 1
ATOM 3146 N N . THR A 1 420 ? -35.172 -4.628 73.117 1.00 91.94 420 THR A N 1
ATOM 3147 C CA . THR A 1 420 ? -35.077 -4.792 74.577 1.00 91.94 420 THR A CA 1
ATOM 3148 C C . THR A 1 420 ? -34.734 -6.228 74.978 1.00 91.94 420 THR A C 1
ATOM 3150 O O . THR A 1 420 ? -34.290 -6.465 76.103 1.00 91.94 420 THR A O 1
ATOM 3153 N N . LYS A 1 421 ? -34.922 -7.188 74.062 1.00 92.50 421 LYS A N 1
ATOM 3154 C CA . LYS A 1 421 ? -34.662 -8.620 74.268 1.00 92.50 421 LYS A CA 1
ATOM 3155 C C . LYS A 1 421 ? -33.366 -9.071 73.626 1.00 92.50 421 LYS A C 1
ATOM 3157 O O . LYS A 1 421 ? -32.601 -9.775 74.277 1.00 92.50 421 LYS A O 1
ATOM 3162 N N . ALA A 1 422 ? -33.093 -8.635 72.400 1.00 92.06 422 ALA A N 1
ATOM 3163 C CA . ALA A 1 422 ? -31.787 -8.799 71.779 1.00 92.06 422 ALA A CA 1
ATOM 3164 C C . ALA A 1 422 ? -31.447 -7.606 70.890 1.00 92.06 422 ALA A C 1
ATOM 3166 O O . ALA A 1 422 ? -32.272 -7.156 70.092 1.00 92.06 422 ALA A O 1
ATOM 3167 N N . SER A 1 423 ? -30.217 -7.118 71.002 1.00 93.19 423 SER A N 1
ATOM 3168 C CA . SER A 1 423 ? -29.685 -6.066 70.140 1.00 93.19 423 SER A CA 1
ATOM 3169 C C . SER A 1 423 ? -28.769 -6.657 69.072 1.00 93.19 423 SER A C 1
ATOM 3171 O O . SER A 1 423 ? -28.141 -7.693 69.287 1.00 93.19 423 SER A O 1
ATOM 3173 N N . ILE A 1 424 ? -28.702 -5.989 67.922 1.00 93.62 424 ILE A N 1
ATOM 3174 C CA . ILE A 1 424 ? -27.769 -6.283 66.833 1.00 93.62 424 ILE A CA 1
ATOM 3175 C C . ILE A 1 424 ? -27.252 -4.961 66.259 1.00 93.62 424 ILE A C 1
ATOM 3177 O O . ILE A 1 424 ? -28.022 -4.006 66.139 1.00 93.62 424 ILE A O 1
ATOM 3181 N N . ASP A 1 425 ? -25.958 -4.883 65.960 1.00 92.31 425 ASP A N 1
ATOM 3182 C CA . ASP A 1 425 ? -25.337 -3.708 65.346 1.00 92.31 425 ASP A CA 1
ATOM 3183 C C . ASP A 1 425 ? -25.233 -3.820 63.811 1.00 92.31 425 ASP A C 1
ATOM 3185 O O . ASP A 1 425 ? -25.545 -4.851 63.212 1.00 92.31 425 ASP A O 1
ATOM 3189 N N . ALA A 1 426 ? -24.774 -2.749 63.155 1.00 89.88 426 ALA A N 1
ATOM 3190 C CA . ALA A 1 426 ? -24.615 -2.706 61.698 1.00 89.88 426 ALA A CA 1
ATOM 3191 C C . ALA A 1 426 ? -23.590 -3.722 61.150 1.00 89.88 426 ALA A C 1
ATOM 3193 O O . ALA A 1 426 ? -23.625 -4.049 59.969 1.00 89.88 426 ALA A O 1
ATOM 3194 N N . ASN A 1 427 ? -22.700 -4.248 61.996 1.00 89.88 427 ASN A N 1
ATOM 3195 C CA . ASN A 1 427 ? -21.680 -5.230 61.625 1.00 89.88 427 ASN A CA 1
ATOM 3196 C C . ASN A 1 427 ? -22.119 -6.682 61.915 1.00 89.88 427 ASN A C 1
ATOM 3198 O O . ASN A 1 427 ? -21.337 -7.621 61.705 1.00 89.88 427 ASN A O 1
ATOM 3202 N N . GLY A 1 428 ? -23.356 -6.871 62.389 1.00 89.94 428 GLY A N 1
ATOM 3203 C CA . GLY A 1 428 ? -23.942 -8.167 62.720 1.00 89.94 428 GLY A CA 1
ATOM 3204 C C . GLY A 1 428 ? -23.550 -8.706 64.099 1.00 89.94 428 GLY A C 1
ATOM 3205 O O . GLY A 1 428 ? -23.801 -9.881 64.376 1.00 89.94 428 GLY A O 1
ATOM 3206 N N . TYR A 1 429 ? -22.929 -7.902 64.970 1.00 91.00 429 TYR A N 1
ATOM 3207 C CA . TYR A 1 429 ? -22.672 -8.306 66.354 1.00 91.00 429 TYR A CA 1
ATOM 3208 C C . TYR A 1 429 ? -23.947 -8.195 67.176 1.00 91.00 429 TYR A C 1
ATOM 3210 O O . TYR A 1 429 ? -24.602 -7.152 67.171 1.00 91.00 429 TYR A O 1
ATOM 3218 N N . TYR A 1 430 ? -24.285 -9.264 67.895 1.00 92.44 430 TYR A N 1
ATOM 3219 C CA . TYR A 1 430 ? -25.509 -9.350 68.678 1.00 92.44 430 TYR A CA 1
ATOM 3220 C C . TYR A 1 430 ? -25.252 -9.586 70.166 1.00 92.44 430 TYR A C 1
ATOM 3222 O O . TYR A 1 430 ? -24.221 -10.138 70.562 1.00 92.44 430 TYR A O 1
ATOM 3230 N N . SER A 1 431 ? -26.230 -9.197 70.986 1.00 91.12 431 SER A N 1
ATOM 3231 C CA . SER A 1 431 ? -26.263 -9.457 72.427 1.00 91.12 431 SER A CA 1
ATOM 3232 C C . SER A 1 431 ? -27.673 -9.843 72.876 1.00 91.12 431 SER A C 1
ATOM 3234 O O . SER A 1 431 ? -28.637 -9.132 72.580 1.00 91.12 431 SER A O 1
ATOM 3236 N N . ALA A 1 432 ? -27.800 -10.966 73.587 1.00 91.44 432 ALA A N 1
ATOM 3237 C CA . ALA A 1 432 ? -29.047 -11.420 74.196 1.00 91.44 432 ALA A CA 1
ATOM 3238 C C . ALA A 1 432 ? -29.238 -10.757 75.572 1.00 91.44 432 ALA A C 1
ATOM 3240 O O . ALA A 1 432 ? -28.494 -11.018 76.515 1.00 91.44 432 ALA A O 1
ATOM 3241 N N . LEU A 1 433 ? -30.243 -9.893 75.703 1.00 90.25 433 LEU A N 1
ATOM 3242 C CA . LEU A 1 433 ? -30.421 -8.996 76.850 1.00 90.25 433 LEU A CA 1
ATOM 3243 C C . LEU A 1 433 ? -31.440 -9.511 77.872 1.00 90.25 433 LEU A C 1
ATOM 3245 O O . LEU A 1 433 ? -31.264 -9.306 79.072 1.00 90.25 433 LEU A O 1
ATOM 3249 N N . ALA A 1 434 ? -32.513 -10.167 77.422 1.00 89.81 434 ALA A N 1
ATOM 3250 C CA . ALA A 1 434 ? -33.568 -10.657 78.306 1.00 89.81 434 ALA A CA 1
ATOM 3251 C C . ALA A 1 434 ? -34.326 -11.844 77.706 1.00 89.81 434 ALA A C 1
ATOM 3253 O O . ALA A 1 434 ? -34.462 -11.959 76.490 1.00 89.81 434 ALA A O 1
ATOM 3254 N N . LYS A 1 435 ? -34.883 -12.689 78.584 1.00 91.19 435 LYS A N 1
ATOM 3255 C CA . LYS A 1 435 ? -35.702 -13.844 78.205 1.00 91.19 435 LYS A CA 1
ATOM 3256 C C . LYS A 1 435 ? -36.830 -13.437 77.252 1.00 91.19 435 LYS A C 1
ATOM 3258 O O . LYS A 1 435 ? -37.564 -12.471 77.517 1.00 91.19 435 LYS A O 1
ATOM 3263 N N . SER A 1 436 ? -36.973 -14.211 76.182 1.00 90.62 436 SER A N 1
ATOM 3264 C CA . SER A 1 436 ? -38.043 -14.101 75.196 1.00 90.62 436 SER A CA 1
ATOM 3265 C C . SER A 1 436 ? -38.279 -15.461 74.551 1.00 90.62 436 SER A C 1
ATOM 3267 O O . SER A 1 436 ? -37.322 -16.172 74.246 1.00 90.62 436 SER A O 1
ATOM 3269 N N . ASP A 1 437 ? -39.539 -15.820 74.324 1.00 88.88 437 ASP A N 1
ATOM 3270 C CA . ASP A 1 437 ? -39.869 -17.044 73.592 1.00 88.88 437 ASP A CA 1
ATOM 3271 C C . ASP A 1 437 ? -39.564 -16.919 72.093 1.00 88.88 437 ASP A C 1
ATOM 3273 O O . ASP A 1 437 ? -39.290 -17.927 71.447 1.00 88.88 437 ASP A O 1
ATOM 3277 N N . GLU A 1 438 ? -39.550 -15.690 71.568 1.00 91.31 438 GLU A N 1
ATOM 3278 C CA . GLU A 1 438 ? -39.299 -15.405 70.158 1.00 91.31 438 GLU A CA 1
ATOM 3279 C C . GLU A 1 438 ? -38.636 -14.029 69.992 1.00 91.31 438 GLU A C 1
ATOM 3281 O O . GLU A 1 438 ? -39.131 -13.017 70.497 1.00 91.31 438 GLU A O 1
ATOM 3286 N N . VAL A 1 439 ? -37.495 -13.982 69.302 1.00 92.38 439 VAL A N 1
ATOM 3287 C CA . VAL A 1 439 ? -36.878 -12.757 68.769 1.00 92.38 439 VAL A CA 1
ATOM 3288 C C . VAL A 1 439 ? -36.359 -13.068 67.373 1.00 92.38 439 VAL A C 1
ATOM 3290 O O . VAL A 1 439 ? -35.830 -14.151 67.132 1.00 92.38 439 VAL A O 1
ATOM 3293 N N . THR A 1 440 ? -36.518 -12.129 66.442 1.00 92.81 440 THR A N 1
ATOM 3294 C CA . THR A 1 440 ? -36.053 -12.281 65.062 1.00 92.81 440 THR A CA 1
ATOM 3295 C C . THR A 1 440 ? -35.060 -11.184 64.714 1.00 92.81 440 THR A C 1
ATOM 3297 O O . THR A 1 440 ? -35.373 -9.997 64.835 1.00 92.81 440 THR A O 1
ATOM 3300 N N . PHE A 1 441 ? -33.882 -11.576 64.229 1.00 93.75 441 PHE A N 1
ATOM 3301 C CA . PHE A 1 441 ? -32.986 -10.665 63.520 1.00 93.75 441 PHE A CA 1
ATOM 3302 C C . PHE A 1 441 ? -33.311 -10.681 62.035 1.00 93.75 441 PHE A C 1
ATOM 3304 O O . PHE A 1 441 ? -33.354 -11.744 61.420 1.00 93.75 441 PHE A O 1
ATOM 3311 N N . THR A 1 442 ? -33.530 -9.503 61.460 1.00 93.69 442 THR A N 1
ATOM 3312 C CA . THR A 1 442 ? -33.817 -9.341 60.034 1.00 93.69 442 THR A CA 1
ATOM 3313 C C . THR A 1 442 ? -32.640 -8.657 59.360 1.00 93.69 442 THR A C 1
ATOM 3315 O O . THR A 1 442 ? -32.199 -7.600 59.808 1.00 93.69 442 THR A O 1
ATOM 3318 N N . ALA A 1 443 ? -32.150 -9.245 58.274 1.00 94.50 443 ALA A N 1
ATOM 3319 C CA . ALA A 1 443 ? -31.200 -8.620 57.363 1.00 94.50 443 ALA A CA 1
ATOM 3320 C C . ALA A 1 443 ? -31.958 -8.222 56.102 1.00 94.50 443 ALA A C 1
ATOM 3322 O O . ALA A 1 443 ? -32.605 -9.061 55.477 1.00 94.50 443 ALA A O 1
ATOM 3323 N N . THR A 1 444 ? -31.882 -6.949 55.735 1.00 94.75 444 THR A N 1
ATOM 3324 C CA . THR A 1 444 ? -32.513 -6.397 54.529 1.00 94.75 444 THR A CA 1
ATOM 3325 C C . THR A 1 444 ? -31.426 -5.891 53.596 1.00 94.75 444 THR A C 1
ATOM 3327 O O . THR A 1 444 ? -30.524 -5.207 54.067 1.00 94.75 444 THR A O 1
ATOM 3330 N N . SER A 1 445 ? -31.479 -6.199 52.299 1.00 95.38 445 SER A N 1
ATOM 3331 C CA . SER A 1 445 ? -30.517 -5.654 51.331 1.00 95.38 445 SER A CA 1
ATOM 3332 C C . SER A 1 445 ? -30.542 -4.121 51.366 1.00 95.38 445 SER A C 1
ATOM 3334 O O . SER A 1 445 ? -31.611 -3.509 51.400 1.00 95.38 445 SER A O 1
ATOM 3336 N N . SER A 1 446 ? -29.367 -3.490 51.371 1.00 92.88 446 SER A N 1
ATOM 3337 C CA . SER A 1 446 ? -29.262 -2.025 51.356 1.00 92.88 446 SER A CA 1
ATOM 3338 C C . SER A 1 446 ? -29.667 -1.406 50.017 1.00 92.88 446 SER A C 1
ATOM 3340 O O . SER A 1 446 ? -30.109 -0.260 49.982 1.00 92.88 446 SER A O 1
ATOM 3342 N N . GLU A 1 447 ? -29.580 -2.179 48.936 1.00 92.38 447 GLU A N 1
ATOM 3343 C CA . GLU A 1 447 ? -29.940 -1.771 47.576 1.00 92.38 447 GLU A CA 1
ATOM 3344 C C . GLU A 1 447 ? -31.406 -2.070 47.234 1.00 92.38 447 GLU A C 1
ATOM 3346 O O . GLU A 1 447 ? -31.984 -1.437 46.352 1.00 92.38 447 GLU A O 1
ATOM 3351 N N . ASN A 1 448 ? -32.035 -3.019 47.936 1.00 91.12 448 ASN A N 1
ATOM 3352 C CA . ASN A 1 448 ? -33.441 -3.351 47.740 1.00 91.12 448 ASN A CA 1
ATOM 3353 C C . ASN A 1 448 ? -34.138 -3.696 49.064 1.00 91.12 448 ASN A C 1
ATOM 3355 O O . ASN A 1 448 ? -34.067 -4.821 49.559 1.00 91.12 448 ASN A O 1
ATOM 3359 N N . ALA A 1 449 ? -34.903 -2.734 49.584 1.00 90.12 449 ALA A N 1
ATOM 3360 C CA . ALA A 1 449 ? -35.608 -2.857 50.857 1.00 90.12 449 ALA A CA 1
ATOM 3361 C C . ALA A 1 449 ? -36.687 -3.960 50.894 1.00 90.12 449 ALA A C 1
ATOM 3363 O O . ALA A 1 449 ? -37.120 -4.338 51.982 1.00 90.12 449 ALA A O 1
ATOM 3364 N N . THR A 1 450 ? -37.142 -4.486 49.747 1.00 91.75 450 THR A N 1
ATOM 3365 C CA . THR A 1 450 ? -38.112 -5.597 49.719 1.00 91.75 450 THR A CA 1
ATOM 3366 C C . THR A 1 450 ? -37.452 -6.967 49.855 1.00 91.75 450 THR A C 1
ATOM 3368 O O . THR A 1 450 ? -38.149 -7.954 50.072 1.00 91.75 450 THR A O 1
ATOM 3371 N N . LEU A 1 451 ? -36.127 -7.051 49.699 1.00 93.69 451 LEU A N 1
ATOM 3372 C CA . LEU A 1 451 ? -35.369 -8.286 49.853 1.00 93.69 451 LEU A CA 1
ATOM 3373 C C . LEU A 1 451 ? -34.807 -8.360 51.267 1.00 93.69 451 LEU A C 1
ATOM 3375 O O . LEU A 1 451 ? -33.827 -7.695 51.604 1.00 93.69 451 LEU A O 1
ATOM 3379 N N . SER A 1 452 ? -35.427 -9.194 52.091 1.00 93.31 452 SER A N 1
ATOM 3380 C CA . SER A 1 452 ? -34.986 -9.449 53.454 1.00 93.31 452 SER A CA 1
ATOM 3381 C C . SER A 1 452 ? -35.113 -10.921 53.815 1.00 93.31 452 SER A C 1
ATOM 3383 O O . SER A 1 452 ? -35.815 -11.693 53.160 1.00 93.31 452 SER A O 1
ATOM 3385 N N . ASN A 1 453 ? -34.398 -11.316 54.859 1.00 93.94 453 ASN A N 1
ATOM 3386 C CA . ASN A 1 453 ? -34.517 -12.632 55.466 1.00 93.94 453 ASN A CA 1
ATOM 3387 C C . ASN A 1 453 ? -34.498 -12.483 56.989 1.00 93.94 453 ASN A C 1
ATOM 3389 O O . ASN A 1 453 ? -33.934 -11.518 57.506 1.00 93.94 453 ASN A O 1
ATOM 3393 N N . GLY A 1 454 ? -35.143 -13.409 57.695 1.00 90.81 454 GLY A N 1
ATOM 3394 C CA . GLY A 1 454 ? -35.300 -13.388 59.144 1.00 90.81 454 GLY A CA 1
ATOM 3395 C C . GLY A 1 454 ? -34.709 -14.638 59.784 1.00 90.81 454 GLY A C 1
ATOM 3396 O O . GLY A 1 454 ? -34.956 -15.754 59.335 1.00 90.81 454 GLY A O 1
ATOM 3397 N N . ALA A 1 455 ? -33.946 -14.446 60.853 1.00 91.06 455 ALA A N 1
ATOM 3398 C CA . ALA A 1 455 ? -33.447 -15.503 61.718 1.00 91.06 455 ALA A CA 1
ATOM 3399 C C . ALA A 1 455 ? -34.153 -15.416 63.073 1.00 91.06 455 ALA A C 1
ATOM 3401 O O . ALA A 1 455 ? -33.868 -14.511 63.860 1.00 91.06 455 ALA A O 1
ATOM 3402 N N . THR A 1 456 ? -35.072 -16.346 63.328 1.00 91.12 456 THR A N 1
ATOM 3403 C CA . THR A 1 456 ? -35.843 -16.420 64.574 1.00 91.12 456 THR A CA 1
ATOM 3404 C C . THR A 1 456 ? -35.196 -17.393 65.553 1.00 91.12 456 THR A C 1
ATOM 3406 O O . THR A 1 456 ? -34.843 -18.512 65.184 1.00 91.12 456 THR A O 1
ATOM 3409 N N . PHE A 1 457 ? -35.052 -16.968 66.804 1.00 89.62 457 PHE A N 1
ATOM 3410 C CA . PHE A 1 457 ? -34.454 -17.751 67.882 1.00 89.62 457 PHE A CA 1
ATOM 3411 C C . PHE A 1 457 ? -35.148 -17.458 69.215 1.00 89.62 457 PHE A C 1
ATOM 3413 O O . PHE A 1 457 ? -35.826 -16.440 69.390 1.00 89.62 457 PHE A O 1
ATOM 3420 N N . LYS A 1 458 ? -34.964 -18.367 70.172 1.00 91.19 458 LYS A N 1
ATOM 3421 C CA . LYS A 1 458 ? -35.459 -18.229 71.543 1.00 91.19 458 LYS A CA 1
ATOM 3422 C C . LYS A 1 458 ? -34.347 -17.755 72.473 1.00 91.19 458 LYS A C 1
ATOM 3424 O O . LYS A 1 458 ? -33.202 -18.167 72.317 1.00 91.19 458 LYS A O 1
ATOM 3429 N N . ILE A 1 459 ? -34.688 -16.938 73.471 1.00 90.50 459 ILE A N 1
ATOM 3430 C CA . ILE A 1 459 ? -33.764 -16.528 74.536 1.00 90.50 459 ILE A CA 1
ATOM 3431 C C . ILE A 1 459 ? -34.226 -17.136 75.859 1.00 90.50 459 ILE A C 1
ATOM 3433 O O . ILE A 1 459 ? -35.243 -16.725 76.424 1.00 90.50 459 ILE A O 1
ATOM 3437 N N . THR A 1 460 ? -33.485 -18.117 76.365 1.00 89.50 460 THR A N 1
ATOM 3438 C CA . THR A 1 460 ? -33.753 -18.766 77.652 1.00 89.50 460 THR A CA 1
ATOM 3439 C C . THR A 1 460 ? -33.063 -18.044 78.803 1.00 89.50 460 THR A C 1
ATOM 3441 O O . THR A 1 460 ? -32.127 -17.269 78.608 1.00 89.50 460 THR A O 1
ATOM 3444 N N . ASP A 1 461 ? -33.516 -18.320 80.027 1.00 83.25 461 ASP A N 1
ATOM 3445 C CA . ASP A 1 461 ? -32.830 -17.849 81.229 1.00 83.25 461 ASP A CA 1
ATOM 3446 C C . ASP A 1 461 ? -31.366 -18.305 81.237 1.00 83.25 461 ASP A C 1
ATOM 3448 O O . ASP A 1 461 ? -31.018 -19.356 80.693 1.00 83.25 461 ASP A O 1
ATOM 3452 N N . PHE A 1 462 ? -30.515 -17.505 81.872 1.00 70.00 462 PHE A N 1
ATOM 3453 C CA . PHE A 1 462 ? -29.120 -17.864 82.077 1.00 70.00 462 PHE A CA 1
ATOM 3454 C C . PHE A 1 462 ? -29.031 -19.136 82.934 1.00 70.00 462 PHE A C 1
ATOM 3456 O O . PHE A 1 462 ? -29.455 -19.151 84.094 1.00 70.00 462 PHE A O 1
ATOM 3463 N N . ASP A 1 463 ? -28.490 -20.212 82.361 1.00 67.75 463 ASP A N 1
ATOM 3464 C CA . ASP A 1 463 ? -28.314 -21.492 83.045 1.00 67.75 463 ASP A CA 1
ATOM 3465 C C . ASP A 1 463 ? -27.075 -21.443 83.950 1.00 67.75 463 ASP A C 1
ATOM 3467 O O . ASP A 1 463 ? -25.961 -21.791 83.557 1.00 67.75 463 ASP A O 1
ATOM 3471 N N . TYR A 1 464 ? -27.282 -21.030 85.201 1.00 61.50 464 TYR A N 1
ATOM 3472 C CA . TYR A 1 464 ? -26.248 -20.967 86.239 1.00 61.50 464 TYR A CA 1
ATOM 3473 C C . TYR A 1 464 ? -25.635 -22.334 86.595 1.00 61.50 464 TYR A C 1
ATOM 3475 O O . TYR A 1 464 ? -24.649 -22.375 87.330 1.00 61.50 464 TYR A O 1
ATOM 3483 N N . THR A 1 465 ? -26.180 -23.453 86.097 1.00 54.75 465 THR A N 1
ATOM 3484 C CA . THR A 1 465 ? -25.645 -24.801 86.355 1.00 54.75 465 THR A CA 1
ATOM 3485 C C . THR A 1 465 ? -24.595 -25.252 85.336 1.00 54.75 465 THR A C 1
ATOM 3487 O O . THR A 1 465 ? -23.863 -26.205 85.604 1.00 54.75 465 THR A O 1
ATOM 3490 N N . LYS A 1 466 ? -24.472 -24.561 84.192 1.00 50.75 466 LYS A N 1
ATOM 3491 C CA . LYS A 1 466 ? -23.546 -24.920 83.099 1.00 50.75 466 LYS A CA 1
ATOM 3492 C C . LYS A 1 466 ? -22.297 -24.045 83.000 1.00 50.75 466 LYS A C 1
ATOM 3494 O O . LYS A 1 466 ? -21.411 -24.343 82.201 1.00 50.75 466 LYS A O 1
ATOM 3499 N N . THR A 1 467 ? -22.181 -23.010 83.827 1.00 48.72 467 THR A N 1
ATOM 3500 C CA . THR A 1 467 ? -21.086 -22.031 83.759 1.00 48.72 467 THR A CA 1
ATOM 3501 C C . THR A 1 467 ? -20.249 -22.071 85.035 1.00 48.72 467 THR A C 1
ATOM 3503 O O . THR A 1 467 ? -20.739 -21.801 86.130 1.00 48.72 467 THR A O 1
ATOM 3506 N N . LYS A 1 468 ? -18.952 -22.385 84.911 1.00 46.66 468 LYS A N 1
ATOM 3507 C CA . LYS A 1 468 ? -17.992 -22.277 86.020 1.00 46.66 468 LYS A CA 1
ATOM 3508 C C . LYS A 1 468 ? -17.733 -20.793 86.283 1.00 46.66 468 LYS A C 1
ATOM 3510 O O . LYS A 1 468 ? -17.031 -20.137 85.517 1.00 46.66 468 LYS A O 1
ATOM 3515 N N . LEU A 1 469 ? -18.319 -20.255 87.348 1.00 46.41 469 LEU A N 1
ATOM 3516 C CA . LEU A 1 469 ? -18.091 -18.876 87.766 1.00 46.41 469 LEU A CA 1
ATOM 3517 C C . LEU A 1 469 ? -16.658 -18.743 88.313 1.00 46.41 469 LEU A C 1
ATOM 3519 O O . LEU A 1 469 ? -16.359 -19.233 89.401 1.00 46.41 469 LEU A O 1
ATOM 3523 N N . ILE A 1 470 ? -15.754 -18.107 87.564 1.00 51.03 470 ILE A N 1
ATOM 3524 C CA . ILE A 1 470 ? -14.415 -17.765 88.060 1.00 51.03 470 ILE A CA 1
ATOM 3525 C C . ILE A 1 470 ? -14.516 -16.391 88.718 1.00 51.03 470 ILE A C 1
ATOM 3527 O O . ILE A 1 470 ? -14.463 -15.358 88.054 1.00 51.03 470 ILE A O 1
ATOM 3531 N N . THR A 1 471 ? -14.698 -16.366 90.035 1.00 49.66 471 THR A N 1
ATOM 3532 C CA . THR A 1 471 ? -14.563 -15.126 90.802 1.00 49.66 471 THR A CA 1
ATOM 3533 C C . THR A 1 471 ? -13.080 -14.767 90.919 1.00 49.66 471 THR A C 1
ATOM 3535 O O . THR A 1 471 ? -12.285 -15.648 91.263 1.00 49.66 471 THR A O 1
ATOM 3538 N N . PRO A 1 472 ? -12.677 -13.496 90.732 1.00 50.31 472 PRO A N 1
ATOM 3539 C CA . PRO A 1 472 ? -11.422 -13.018 91.296 1.00 50.31 472 PRO A CA 1
ATOM 3540 C C . PRO A 1 472 ? -11.426 -13.328 92.793 1.00 50.31 472 PRO A C 1
ATOM 3542 O O . PRO A 1 472 ? -12.479 -13.261 93.434 1.00 50.31 472 PRO A O 1
ATOM 3545 N N . SER A 1 473 ? -10.271 -13.688 93.346 1.00 51.81 473 SER A N 1
ATOM 3546 C CA . SER A 1 473 ? -10.117 -13.988 94.767 1.00 51.81 473 SER A CA 1
ATOM 3547 C C . SER A 1 473 ? -10.840 -12.924 95.609 1.00 51.81 473 SER A C 1
ATOM 3549 O O . SER A 1 473 ? -10.464 -11.754 95.552 1.00 51.81 473 SER A O 1
ATOM 3551 N N . ASN A 1 474 ? -11.857 -13.343 96.378 1.00 50.25 474 ASN A N 1
ATOM 3552 C CA . ASN A 1 474 ? -12.627 -12.566 97.372 1.00 50.25 474 ASN A CA 1
ATOM 3553 C C . ASN A 1 474 ? -13.989 -11.948 96.967 1.00 50.25 474 ASN A C 1
ATOM 3555 O O . ASN A 1 474 ? -14.425 -11.012 97.638 1.00 50.25 474 ASN A O 1
ATOM 3559 N N . LEU A 1 475 ? -14.722 -12.467 95.973 1.00 47.56 475 LEU A N 1
ATOM 3560 C CA . LEU A 1 475 ? -16.121 -12.049 95.746 1.00 47.56 475 LEU A CA 1
ATOM 3561 C C . LEU A 1 475 ? -17.136 -12.984 96.436 1.00 47.56 475 LEU A C 1
ATOM 3563 O O . LEU A 1 475 ? -17.068 -14.198 96.274 1.00 47.56 475 LEU A O 1
ATOM 3567 N N . TRP A 1 476 ? -18.082 -12.417 97.193 1.00 49.56 476 TRP A N 1
ATOM 3568 C CA . TRP A 1 476 ? -19.157 -13.148 97.881 1.00 49.56 476 TRP A CA 1
ATOM 3569 C C . TRP A 1 476 ? -20.462 -12.943 97.104 1.00 49.56 476 TRP A C 1
ATOM 3571 O O . TRP A 1 476 ? -20.846 -11.801 96.853 1.00 49.56 476 TRP A O 1
ATOM 3581 N N . LEU A 1 477 ? -21.150 -14.023 96.729 1.00 49.66 477 LEU A N 1
ATOM 3582 C CA . LEU A 1 477 ? -22.486 -13.943 96.134 1.00 49.66 477 LEU A CA 1
ATOM 3583 C C . LEU A 1 477 ? -23.549 -14.073 97.225 1.00 49.66 477 LEU A C 1
ATOM 3585 O O . LEU A 1 477 ? -23.563 -15.044 97.981 1.00 49.66 477 LEU A O 1
ATOM 3589 N N . ILE A 1 478 ? -24.440 -13.086 97.283 1.00 46.88 478 ILE A N 1
ATOM 3590 C CA . ILE A 1 478 ? -25.599 -13.069 98.174 1.00 46.88 478 ILE A CA 1
ATOM 3591 C C . ILE A 1 478 ? -26.819 -13.414 97.320 1.00 46.88 478 ILE A C 1
ATOM 3593 O O . ILE A 1 478 ? -27.107 -12.733 96.336 1.00 46.88 478 ILE A O 1
ATOM 3597 N N . THR A 1 479 ? -27.522 -14.491 97.664 1.00 48.84 479 THR A N 1
ATOM 3598 C CA . THR A 1 479 ? -28.807 -14.823 97.030 1.00 48.84 479 THR A CA 1
ATOM 3599 C C . THR A 1 479 ? -29.914 -13.879 97.534 1.00 48.84 479 THR A C 1
ATOM 3601 O O . THR A 1 479 ? -29.763 -13.285 98.601 1.00 48.84 479 THR A O 1
ATOM 3604 N N . PRO A 1 480 ? -31.069 -13.752 96.849 1.00 47.66 480 PRO A N 1
ATOM 3605 C CA . PRO A 1 480 ? -32.192 -12.928 97.325 1.00 47.66 480 PRO A CA 1
ATOM 3606 C C . PRO A 1 480 ? -32.721 -13.313 98.721 1.00 47.66 480 PRO A C 1
ATOM 3608 O O . PRO A 1 480 ? -33.393 -12.511 99.362 1.00 47.66 480 PRO A O 1
ATOM 3611 N N . ALA A 1 481 ? -32.409 -14.525 99.195 1.00 51.88 481 ALA A N 1
ATOM 3612 C CA . ALA A 1 481 ? -32.730 -15.021 100.534 1.00 51.88 481 ALA A CA 1
ATOM 3613 C C . ALA A 1 481 ? -31.656 -14.695 101.597 1.00 51.88 481 ALA A C 1
ATOM 3615 O O . ALA A 1 481 ? -31.781 -15.114 102.743 1.00 51.88 481 ALA A O 1
ATOM 3616 N N . ASN A 1 482 ? -30.619 -13.928 101.243 1.00 46.16 482 ASN A N 1
ATOM 3617 C CA . ASN A 1 482 ? -29.523 -13.518 102.127 1.00 46.16 482 ASN A CA 1
ATOM 3618 C C . ASN A 1 482 ? -28.661 -14.677 102.677 1.00 46.16 482 ASN A C 1
ATOM 3620 O O . ASN A 1 482 ? -27.955 -14.513 103.672 1.00 46.16 482 ASN A O 1
ATOM 3624 N N . GLU A 1 483 ? -28.678 -15.837 102.016 1.00 44.44 483 GLU A N 1
ATOM 3625 C CA . GLU A 1 483 ? -27.798 -16.965 102.332 1.00 44.44 483 GLU A CA 1
ATOM 3626 C C . GLU A 1 483 ? -26.521 -16.879 101.483 1.00 44.44 483 GLU A C 1
ATOM 3628 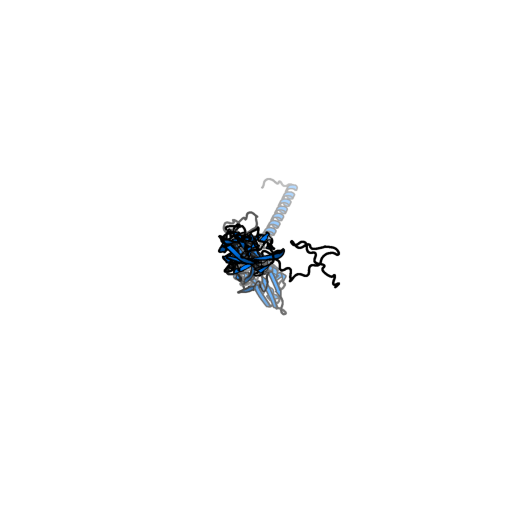O O . GLU A 1 483 ? -26.584 -16.755 100.254 1.00 44.44 483 GLU A O 1
ATOM 3633 N N . GLY A 1 484 ? -25.361 -16.901 102.147 1.00 43.44 484 GLY A N 1
ATOM 3634 C CA . GLY A 1 484 ? -24.050 -16.859 101.500 1.00 43.44 484 GLY A CA 1
ATOM 3635 C C . GLY A 1 484 ? -23.605 -18.247 101.046 1.00 43.44 484 GLY A C 1
ATOM 3636 O O . GLY A 1 484 ? -23.536 -19.170 101.855 1.00 43.44 484 GLY A O 1
ATOM 3637 N N . ILE A 1 485 ? -23.266 -18.391 99.764 1.00 48.75 485 ILE A N 1
ATOM 3638 C CA . ILE A 1 485 ? -22.683 -19.623 99.219 1.00 48.75 485 ILE A CA 1
ATOM 3639 C C . ILE A 1 485 ? -21.163 -19.448 99.153 1.00 48.75 485 ILE A C 1
ATOM 3641 O O . ILE A 1 485 ? -20.657 -18.602 98.416 1.00 48.75 485 ILE A O 1
ATOM 3645 N N . ALA A 1 486 ? -20.427 -20.254 99.919 1.00 43.94 486 ALA A N 1
ATOM 3646 C CA . ALA A 1 486 ? -18.977 -20.352 99.796 1.00 43.94 486 ALA A CA 1
ATOM 3647 C C . ALA A 1 486 ? -18.632 -21.288 98.629 1.00 43.94 486 ALA A C 1
ATOM 3649 O O . ALA A 1 486 ? -18.914 -22.484 98.689 1.00 43.94 486 ALA A O 1
ATOM 3650 N N . VAL A 1 487 ? -18.017 -20.754 97.573 1.00 48.47 487 VAL A N 1
ATOM 3651 C CA . VAL A 1 487 ? -17.465 -21.571 96.484 1.00 48.47 487 VAL A CA 1
ATOM 3652 C C . VAL A 1 487 ? -16.018 -21.927 96.851 1.00 48.47 487 VAL A C 1
ATOM 3654 O O . VAL A 1 487 ? -15.218 -21.011 97.061 1.00 48.47 487 VAL A O 1
ATOM 3657 N N . PRO A 1 488 ? -15.644 -23.214 96.969 1.00 43.84 488 PRO A N 1
ATOM 3658 C CA . PRO A 1 488 ? -14.258 -23.589 97.214 1.00 43.84 488 PRO A CA 1
ATOM 3659 C C . PRO A 1 488 ? -13.395 -23.220 96.003 1.00 43.84 488 PRO A C 1
ATOM 3661 O O . PRO A 1 488 ? -13.766 -23.507 94.863 1.00 43.84 488 PRO A O 1
ATOM 3664 N N . LEU A 1 489 ? -12.226 -22.617 96.242 1.00 41.56 489 LEU A N 1
ATOM 3665 C CA . LEU A 1 489 ? -11.187 -22.515 95.219 1.00 41.56 489 LEU A CA 1
ATOM 3666 C C . LEU A 1 489 ? -10.707 -23.928 94.868 1.00 41.56 489 LEU A C 1
ATOM 3668 O O . LEU A 1 489 ? -9.995 -24.546 95.657 1.00 41.56 489 LEU A O 1
ATOM 3672 N N . GLU A 1 490 ? -11.019 -24.405 93.667 1.00 42.31 490 GLU A N 1
ATOM 3673 C CA . GLU A 1 490 ? -10.208 -25.441 93.033 1.00 42.31 490 GLU A CA 1
ATOM 3674 C C . GLU A 1 490 ? -9.271 -24.791 92.020 1.00 42.31 490 GLU A C 1
ATOM 3676 O O . GLU A 1 490 ? -9.681 -24.297 90.967 1.00 42.31 490 GLU A O 1
ATOM 3681 N N . THR A 1 491 ? -7.990 -24.780 92.375 1.00 35.28 491 THR A N 1
ATOM 3682 C CA . THR A 1 491 ? -6.884 -24.412 91.502 1.00 35.28 491 THR A CA 1
ATOM 3683 C C . THR A 1 491 ? -6.718 -25.454 90.401 1.00 35.28 491 THR A C 1
ATOM 3685 O O . THR A 1 491 ? -6.245 -26.563 90.656 1.00 35.28 491 THR A O 1
ATOM 3688 N N . LYS A 1 492 ? -7.051 -25.073 89.166 1.00 32.59 492 LYS A N 1
ATOM 3689 C CA . LYS A 1 492 ? -6.286 -25.420 87.961 1.00 32.59 492 LYS A CA 1
ATOM 3690 C C . LYS A 1 492 ? -6.697 -24.558 86.782 1.00 32.59 492 LYS A C 1
ATOM 3692 O O . LYS A 1 492 ? -7.917 -24.499 86.503 1.00 32.59 492 LYS A O 1
#